Protein AF-A0A914YBU3-F1 (afdb_monomer)

Radius of gyration: 44.78 Å; Cα contacts (8 Å, |Δi|>4): 31; chains: 1; bounding box: 95×70×142 Å

InterPro domains:
  IPR029600 Intraflagellar transport protein 81 [PTHR15614] (3-291)
  IPR041146 IFT81, calponin homology domain [PF18383] (3-45)
  IPR043016 IFT81, N-terminal domain superfamily [G3DSA:1.10.418.70] (1-47)

Secondary structure (DSSP, 8-state):
-HHHHHHHHHTT-HHHHHHHHHHHHHTHHHHHHHHHHHHHH------GGG--HHHHHHHHHHHHHHHHHHHHHHHHHHHHHHHHHHHHHHHHHHHHHHHHHHHHHHHHHHHHHHHTT-TTHHHHHHHHHHHHHHHHHHHHHHHHHHHHHHHHHHHHHHHHHHHHHHHHHHHHTTS--HHHHHHHHHHHHHHHHHIIIIIIHHHHHHHHHHHHHHHHHHH-TT--HHHHHHHHHHHHHHHHHHHHHHHHHHHHHHHS--HHHHHHHHHHHHHHHHHHHHHHHHHHHHHHHHHHHHHHHHHHHTT------------PPPP-PPPS---HHHHHHHHHHHHHHHHHHHHHHHHHHHHHHHHHHHHHHHHHHHHHHHHHHHHHHHHHHHHHHHHHHHHHHHHHHHHHHHHHHHHHHHHHHHHHHHHHHHS-HHHHHHHHHHHHHHHHHHHHHHHHHHHHHHHHHSS--HHHHHHHHHHHHHHHHHHHHHHHHHTS---------

Solvent-accessible surface area (backbone atoms only — not comparable to full-atom values): 28032 Å² total; per-residue (Å²): 111,77,69,58,56,52,48,37,52,74,72,63,36,64,87,56,45,50,61,51,50,53,51,47,70,75,36,49,69,64,47,54,52,50,57,58,48,48,78,70,66,65,77,83,85,73,60,83,92,72,67,41,78,68,54,51,52,51,53,48,52,51,48,52,50,43,51,52,48,51,56,53,51,52,54,52,56,57,51,48,57,54,47,51,56,51,48,52,52,49,52,50,51,50,51,52,48,53,50,50,50,52,50,50,55,50,50,54,51,50,50,54,57,44,65,75,73,50,97,60,45,68,63,52,51,51,50,49,51,53,50,49,53,52,50,53,50,48,51,53,52,49,52,49,50,51,51,52,51,52,51,49,52,54,50,51,53,49,52,50,52,52,52,50,53,48,54,52,52,62,62,45,70,81,64,81,55,71,67,62,52,52,55,50,52,50,53,51,50,56,54,48,49,48,42,52,68,56,49,48,45,52,52,50,52,51,51,51,52,48,51,53,50,50,52,52,54,69,68,48,80,82,79,48,76,67,55,55,52,50,50,50,53,49,50,52,53,50,50,51,49,50,52,50,52,48,52,53,48,54,51,50,51,62,74,41,85,46,71,60,53,58,51,52,53,49,50,51,51,50,49,51,50,52,49,51,51,50,49,50,51,52,47,54,49,47,54,50,51,50,50,51,48,50,53,52,45,53,63,37,63,79,58,72,79,84,85,88,74,90,78,90,74,83,83,75,78,81,76,82,74,76,79,93,68,92,50,67,68,61,52,52,50,51,51,48,54,51,51,52,51,52,50,51,52,49,53,51,51,51,52,54,49,52,54,48,52,53,49,53,49,54,51,48,55,53,50,52,52,47,52,53,51,52,50,52,52,52,52,55,48,53,52,51,55,50,53,48,52,53,51,54,50,51,49,53,52,50,50,53,52,49,53,50,53,51,53,54,48,53,52,52,52,50,57,47,50,56,51,53,53,53,51,62,42,67,80,32,69,71,55,34,52,53,46,49,50,48,45,50,48,49,48,51,51,46,48,52,47,48,50,52,45,46,50,49,44,48,61,48,49,69,52,71,42,81,68,58,48,53,52,48,50,54,48,46,52,55,49,49,57,50,47,54,57,45,53,73,56,54,78,76,68,84,83,86,84,88,83,89,134

Sequence (501 aa):
MHQRWRLEILEGEKSAIYPVLEWIFNNVDRLKERVYLARYLTRIEVPPEEVTPDIQRVQNGITDKMEEFKHIHSRIVESRSDFSRAEDIRADLKAMEEEKEQLQRKIDRVKRIAAGRGENINRNLEIAAKLRAEVERGEMLNVEKQTQRNALVHIEQRVHRLNRMKNELEKEKDNINPQSLIDKLKREIDTNSYIIEEKLAKDIEMMQKNIKSVNKILNLQNVTNNDIINFKKRIEALNNDIIQITTNRDKKDEEHEDKLSIYRHQSINIQRKKQAIAEKMQLAKRELDEMDIILGKFNFTSAGHGVIENLSAQNSRPKTAKPTTNNVNNLKTMAKDLNDRVSHKRDEVQKIKEEFEEFAHRHRAANEEYESKRSKYTIMKNELENEQHELEEDVKHLEAQNNKLIQEKTKAENELSDKEWLKESIDNPSRASEILQEINQKHSTTLSEIEQLRSKLTELSGKANGKEQIQMWKGLIAIFEKKIELTQKNSVEAPFGDSIY

Structure (mmCIF, N/CA/C/O backbone):
data_AF-A0A914YBU3-F1
#
_entry.id   AF-A0A914YBU3-F1
#
loop_
_atom_site.group_PDB
_atom_site.id
_atom_site.type_symbol
_atom_site.label_atom_id
_atom_site.label_alt_id
_atom_site.label_comp_id
_atom_site.label_asym_id
_atom_site.label_entity_id
_atom_site.label_seq_id
_atom_site.pdbx_PDB_ins_code
_atom_site.Cartn_x
_atom_site.Cartn_y
_atom_site.Cartn_z
_atom_site.occupancy
_atom_site.B_iso_or_equiv
_atom_site.auth_seq_id
_atom_site.auth_comp_id
_atom_site.auth_asym_id
_atom_site.auth_atom_id
_atom_site.pdbx_PDB_model_num
ATOM 1 N N . MET A 1 1 ? -12.054 11.721 52.321 1.00 48.28 1 MET A N 1
ATOM 2 C CA . MET A 1 1 ? -11.995 12.343 50.974 1.00 48.28 1 MET A CA 1
ATOM 3 C C . MET A 1 1 ? -13.326 12.949 50.534 1.00 48.28 1 MET A C 1
ATOM 5 O O . MET A 1 1 ? -13.337 14.134 50.241 1.00 48.28 1 MET A O 1
ATOM 9 N N . HIS A 1 2 ? -14.451 12.220 50.549 1.00 54.78 2 HIS A N 1
ATOM 10 C CA . HIS A 1 2 ? -15.746 12.740 50.061 1.00 54.78 2 HIS A CA 1
ATOM 11 C C . HIS A 1 2 ? -16.277 14.007 50.760 1.00 54.78 2 HIS A C 1
ATOM 13 O O . HIS A 1 2 ? -16.937 14.816 50.117 1.00 54.78 2 HIS A O 1
ATOM 19 N N . GLN A 1 3 ? -15.988 14.207 52.050 1.00 65.06 3 GLN A N 1
ATOM 20 C CA . GLN A 1 3 ? -16.395 15.423 52.773 1.00 65.06 3 GLN A CA 1
ATOM 21 C C . GLN A 1 3 ? -15.586 16.660 52.359 1.00 65.06 3 GLN A C 1
ATOM 23 O O . GLN A 1 3 ? -16.147 17.745 52.280 1.00 65.06 3 GLN A O 1
ATOM 28 N N . ARG A 1 4 ? -14.297 16.488 52.037 1.00 72.12 4 ARG A N 1
ATOM 29 C CA . ARG A 1 4 ? -13.397 17.578 51.636 1.00 72.12 4 ARG A CA 1
ATOM 30 C C . ARG A 1 4 ? -13.763 18.115 50.250 1.00 72.12 4 ARG A C 1
ATOM 32 O O . ARG A 1 4 ? -13.963 19.305 50.095 1.00 72.12 4 ARG A O 1
ATOM 39 N N . TRP A 1 5 ? -14.031 17.212 49.309 1.00 76.62 5 TRP A N 1
ATOM 40 C CA . TRP A 1 5 ? -14.481 17.558 47.957 1.00 76.62 5 TRP A CA 1
ATOM 41 C C . TRP A 1 5 ? -15.831 18.298 47.925 1.00 76.62 5 TRP A C 1
ATOM 43 O O . TRP A 1 5 ? -16.029 19.215 47.134 1.00 76.62 5 TRP A O 1
ATOM 53 N N . ARG A 1 6 ? -16.774 17.940 48.811 1.00 76.81 6 ARG A N 1
ATOM 54 C CA . ARG A 1 6 ? -18.055 18.662 48.937 1.00 76.81 6 ARG A CA 1
ATOM 55 C C . ARG A 1 6 ? -17.863 20.084 49.463 1.00 76.81 6 ARG A C 1
ATOM 57 O O . ARG A 1 6 ? -18.552 20.982 48.994 1.00 76.81 6 ARG A O 1
ATOM 64 N N . LEU A 1 7 ? -16.948 20.271 50.415 1.00 76.50 7 LEU A N 1
ATOM 65 C CA . LEU A 1 7 ? -16.601 21.590 50.948 1.00 76.50 7 LEU A CA 1
ATOM 66 C C . LEU A 1 7 ? -15.912 22.449 49.880 1.00 76.50 7 LEU A C 1
ATOM 68 O O . LEU A 1 7 ? -16.340 23.572 49.663 1.00 76.50 7 LEU A O 1
ATOM 72 N N . GLU A 1 8 ? -14.965 21.888 49.128 1.00 76.31 8 GLU A N 1
ATOM 73 C CA . GLU A 1 8 ? -14.257 22.575 48.030 1.00 76.31 8 GLU A CA 1
ATOM 74 C C . GLU A 1 8 ? -15.216 23.022 46.900 1.00 76.31 8 GLU A C 1
ATOM 76 O O . GLU A 1 8 ? -15.054 24.096 46.319 1.00 76.31 8 GLU A O 1
ATOM 81 N N . ILE A 1 9 ? -16.274 22.245 46.621 1.00 81.50 9 ILE A N 1
ATOM 82 C CA . ILE A 1 9 ? -17.346 22.638 45.686 1.00 81.50 9 ILE A CA 1
ATOM 83 C C . ILE A 1 9 ? -18.232 23.747 46.268 1.00 81.50 9 ILE A C 1
ATOM 85 O O . ILE A 1 9 ? -18.577 24.685 45.551 1.00 81.50 9 ILE A O 1
ATOM 89 N N . LEU A 1 10 ? -18.615 23.644 47.546 1.00 82.06 10 LEU A N 1
ATOM 90 C CA . LEU A 1 10 ? -19.444 24.646 48.229 1.00 82.06 10 LEU A CA 1
ATOM 91 C C . LEU A 1 10 ? -18.720 25.993 48.381 1.00 82.06 10 LEU A C 1
ATOM 93 O O . LEU A 1 10 ? -19.357 27.038 48.285 1.00 82.06 10 LEU A O 1
ATOM 97 N N . GLU A 1 11 ? -17.401 25.966 48.577 1.00 84.06 11 GLU A N 1
ATOM 98 C CA . GLU A 1 11 ? -16.526 27.142 48.674 1.00 84.06 11 GLU A CA 1
ATOM 99 C C . GLU A 1 11 ? -16.189 27.762 47.309 1.00 84.06 11 GLU A C 1
ATOM 101 O O . GLU A 1 11 ? -15.639 28.861 47.240 1.00 84.06 11 GLU A O 1
ATOM 106 N N . GLY A 1 12 ? -16.554 27.101 46.207 1.00 81.06 12 GLY A N 1
ATOM 107 C CA . GLY A 1 12 ? -16.350 27.638 44.866 1.00 81.06 12 GLY A CA 1
ATOM 108 C C . GLY A 1 12 ? -14.914 27.510 44.353 1.00 81.06 12 GLY A C 1
ATOM 109 O O . GLY A 1 12 ? -14.494 28.299 43.501 1.00 81.06 12 GLY A O 1
ATOM 110 N N . GLU A 1 13 ? -14.134 26.557 44.868 1.00 86.19 13 GLU A N 1
ATOM 111 C CA . GLU A 1 13 ? -12.720 26.440 44.526 1.00 86.19 13 GLU A CA 1
ATOM 112 C C . GLU A 1 13 ? -12.537 26.038 43.050 1.00 86.19 13 GLU A C 1
ATOM 114 O O . GLU A 1 13 ? -13.098 25.054 42.557 1.00 86.19 13 GLU A O 1
ATOM 119 N N . LYS A 1 14 ? -11.714 26.800 42.315 1.00 83.44 14 LYS A N 1
ATOM 120 C CA . LYS A 1 14 ? -11.478 26.577 40.874 1.00 83.44 14 LYS A CA 1
ATOM 121 C C . LYS A 1 14 ? -10.901 25.190 40.575 1.00 83.44 14 LYS A C 1
ATOM 123 O O . LYS A 1 14 ? -11.206 24.627 39.527 1.00 83.44 14 LYS A O 1
ATOM 128 N N . SER A 1 15 ? -10.097 24.647 41.489 1.00 83.62 15 SER A N 1
ATOM 129 C CA . SER A 1 15 ? -9.495 23.310 41.398 1.00 83.62 15 SER A CA 1
ATOM 130 C C . SER A 1 15 ? -10.543 22.190 41.383 1.00 83.62 15 SER A C 1
ATOM 132 O O . SER A 1 15 ? -10.323 21.170 40.737 1.00 83.62 15 SER A O 1
ATOM 134 N N . ALA A 1 16 ? -11.699 22.397 42.023 1.00 82.19 16 ALA A N 1
ATOM 135 C CA . ALA A 1 16 ? -12.804 21.445 42.062 1.00 82.19 16 ALA A CA 1
ATOM 136 C C . ALA A 1 16 ? -13.848 21.710 40.963 1.00 82.19 16 ALA A C 1
ATOM 138 O O . ALA A 1 16 ? -14.364 20.765 40.366 1.00 82.19 16 ALA A O 1
ATOM 139 N N . ILE A 1 17 ? -14.145 22.978 40.651 1.00 86.50 17 ILE A N 1
ATOM 140 C CA . ILE A 1 17 ? -15.189 23.346 39.675 1.00 86.50 17 ILE A CA 1
ATOM 141 C C . ILE A 1 17 ? -14.737 23.154 38.223 1.00 86.50 17 ILE A C 1
ATOM 143 O O . ILE A 1 17 ? -15.521 22.671 37.404 1.00 86.50 17 ILE A O 1
ATOM 147 N N . TYR A 1 18 ? -13.505 23.530 37.866 1.00 88.50 18 TYR A N 1
ATOM 148 C CA . TYR A 1 18 ? -13.064 23.486 36.464 1.00 88.50 18 TYR A CA 1
ATOM 149 C C . TYR A 1 18 ? -13.026 22.067 35.884 1.00 88.50 18 TYR A C 1
ATOM 151 O O . TYR A 1 18 ? -13.553 21.896 34.786 1.00 88.50 18 TYR A O 1
ATOM 159 N N . PRO A 1 19 ? -12.539 21.037 36.605 1.00 88.75 19 PRO A N 1
ATOM 160 C CA . PRO A 1 19 ? -12.631 19.657 36.126 1.00 88.75 19 PRO A CA 1
ATOM 161 C C . PRO A 1 19 ? -14.078 19.178 35.949 1.00 88.75 19 PRO A C 1
ATOM 163 O O . PRO A 1 19 ? -14.374 18.408 35.039 1.00 88.75 19 PRO A O 1
ATOM 166 N N . VAL A 1 20 ? -15.006 19.649 36.793 1.00 84.50 20 VAL A N 1
ATOM 167 C CA . VAL A 1 20 ? -16.436 19.316 36.678 1.00 84.50 20 VAL A CA 1
ATOM 168 C C . VAL A 1 20 ? -17.047 19.966 35.438 1.00 84.50 20 VAL A C 1
ATOM 170 O O . VAL A 1 20 ? -17.767 19.301 34.698 1.00 84.50 20 VAL A O 1
ATOM 173 N N . LEU A 1 21 ? -16.743 21.238 35.176 1.00 87.06 21 LEU A N 1
ATOM 174 C CA . LEU A 1 21 ? -17.206 21.934 33.973 1.00 87.06 21 LEU A CA 1
ATOM 175 C C . LEU A 1 21 ? -16.607 21.334 32.701 1.00 87.06 21 LEU A C 1
ATOM 177 O O . LEU A 1 21 ? -17.342 21.095 31.748 1.00 87.06 21 LEU A O 1
ATOM 181 N N . GLU A 1 22 ? -15.306 21.043 32.696 1.00 90.56 22 GLU A N 1
ATOM 182 C CA . GLU A 1 22 ? -14.637 20.344 31.596 1.00 90.56 22 GLU A CA 1
ATOM 183 C C . GLU A 1 22 ? -15.320 19.002 31.317 1.00 90.56 22 GLU A C 1
ATOM 185 O O . GLU A 1 22 ? -15.654 18.690 30.174 1.00 90.56 22 GLU A O 1
ATOM 190 N N . TRP A 1 23 ? -15.625 18.235 32.367 1.00 90.88 23 TRP A N 1
ATOM 191 C CA . TRP A 1 23 ? -16.339 16.976 32.218 1.00 90.88 23 TRP A CA 1
ATOM 192 C C . TRP A 1 23 ? -17.761 17.168 31.675 1.00 90.88 23 TRP A C 1
ATOM 194 O O . TRP A 1 23 ? -18.170 16.427 30.781 1.00 90.88 23 TRP A O 1
ATOM 204 N N . ILE A 1 24 ? -18.508 18.165 32.156 1.00 90.44 24 ILE A N 1
ATOM 205 C CA . ILE A 1 24 ? -19.865 18.464 31.676 1.00 90.44 24 ILE A CA 1
ATOM 206 C C . ILE A 1 24 ? -19.847 18.858 30.196 1.00 90.44 24 ILE A C 1
ATOM 208 O O . ILE A 1 24 ? -20.626 18.310 29.414 1.00 90.44 24 ILE A O 1
ATOM 212 N N . PHE A 1 25 ? -18.949 19.760 29.794 1.00 89.12 25 PHE A N 1
ATOM 213 C CA . PHE A 1 25 ? -18.865 20.243 28.414 1.00 89.12 25 PHE A CA 1
ATOM 214 C C . PHE A 1 25 ? -18.340 19.185 27.440 1.00 89.12 25 PHE A C 1
ATOM 216 O O . PHE A 1 25 ? -18.797 19.132 26.300 1.00 89.12 25 PHE A O 1
ATOM 223 N N . ASN A 1 26 ? -17.471 18.280 27.891 1.00 91.62 26 ASN A N 1
ATOM 224 C CA . ASN A 1 26 ? -17.029 17.147 27.078 1.00 91.62 26 ASN A CA 1
ATOM 225 C C . ASN A 1 26 ? -18.104 16.049 26.940 1.00 91.62 26 ASN A C 1
ATOM 227 O O . ASN A 1 26 ? -18.018 15.224 26.035 1.00 91.62 26 ASN A O 1
ATOM 231 N N . ASN A 1 27 ? -19.121 16.018 27.814 1.00 91.06 27 ASN A N 1
ATOM 232 C CA . ASN A 1 27 ? -20.130 14.949 27.870 1.00 91.06 27 ASN A CA 1
ATOM 233 C C . ASN A 1 27 ? -21.575 15.454 27.700 1.00 91.06 27 ASN A C 1
ATOM 235 O O . ASN A 1 27 ? -22.515 14.829 28.199 1.00 91.06 27 ASN A O 1
ATOM 239 N N . VAL A 1 28 ? -21.778 16.568 26.991 1.00 89.31 28 VAL A N 1
ATOM 240 C CA . VAL A 1 28 ? -23.089 17.231 26.871 1.00 89.31 28 VAL A CA 1
ATOM 241 C C . VAL A 1 28 ? -24.180 16.294 26.348 1.00 89.31 28 VAL A C 1
ATOM 243 O O . VAL A 1 28 ? -25.267 16.250 26.923 1.00 89.31 28 VAL A O 1
ATOM 246 N N . ASP A 1 29 ? -23.917 15.513 25.301 1.00 85.44 29 ASP A N 1
ATOM 247 C CA . ASP A 1 29 ? -24.949 14.650 24.706 1.00 85.44 29 ASP A CA 1
ATOM 248 C C . ASP A 1 29 ? -25.315 13.470 25.610 1.00 85.44 29 ASP A C 1
ATOM 250 O O . ASP A 1 29 ? -26.495 13.160 25.782 1.00 85.44 29 ASP A O 1
ATOM 254 N N . ARG A 1 30 ? -24.324 12.908 26.314 1.00 86.31 30 ARG A N 1
ATOM 255 C CA . ARG A 1 30 ? -24.554 11.899 27.356 1.00 86.31 30 ARG A CA 1
ATOM 256 C C . ARG A 1 30 ? -25.382 12.465 28.512 1.00 86.31 30 ARG A C 1
ATOM 258 O O . ARG A 1 30 ? -26.223 11.765 29.075 1.00 86.31 30 ARG A O 1
ATOM 265 N N . LEU A 1 31 ? -25.154 13.724 28.887 1.00 89.31 31 LEU A N 1
ATOM 266 C CA . LEU A 1 31 ? -25.919 14.389 29.942 1.00 89.31 31 LEU A CA 1
ATOM 267 C C . LEU A 1 31 ? -27.356 14.690 29.512 1.00 89.31 31 LEU A C 1
ATOM 269 O O . LEU A 1 31 ? -28.266 14.474 30.311 1.00 89.31 31 LEU A O 1
ATOM 273 N N . LYS A 1 32 ? -27.589 15.108 28.262 1.00 87.25 32 LYS A N 1
ATOM 274 C CA . LYS A 1 32 ? -28.947 15.279 27.714 1.00 87.25 32 LYS A CA 1
ATOM 275 C C . LYS A 1 32 ? -29.745 13.977 27.789 1.00 87.25 32 LYS A C 1
ATOM 277 O O . LYS A 1 32 ? -30.883 13.990 28.255 1.00 87.25 32 LYS A O 1
ATOM 282 N N . GLU A 1 33 ? -29.139 12.860 27.387 1.00 86.31 33 GLU A N 1
ATOM 283 C CA . GLU A 1 33 ? -29.768 11.537 27.458 1.00 86.31 33 GLU A CA 1
ATOM 284 C C . GLU A 1 33 ? -30.043 11.121 28.910 1.00 86.31 33 GLU A C 1
ATOM 286 O O . GLU A 1 33 ? -31.151 10.701 29.241 1.00 86.31 33 GLU A O 1
ATOM 291 N N . ARG A 1 34 ? -29.080 11.332 29.816 1.00 86.00 34 ARG A N 1
ATOM 292 C CA . ARG A 1 34 ? -29.246 11.023 31.244 1.00 86.00 34 ARG A CA 1
ATOM 293 C C . ARG A 1 34 ? -30.374 11.827 31.892 1.00 86.00 34 ARG A C 1
ATOM 295 O O . ARG A 1 34 ? -31.153 11.260 32.652 1.00 86.00 34 ARG A O 1
ATOM 302 N N . VAL A 1 35 ? -30.477 13.125 31.602 1.00 88.69 35 VAL A N 1
ATOM 303 C CA . VAL A 1 35 ? -31.552 13.989 32.122 1.00 88.69 35 VAL A CA 1
ATOM 304 C C . VAL A 1 35 ? -32.908 13.575 31.548 1.00 88.69 35 VAL A C 1
ATOM 306 O O . VAL A 1 35 ? -33.893 13.514 32.284 1.00 88.69 35 VAL A O 1
ATOM 309 N N . TYR A 1 36 ? -32.959 13.237 30.256 1.00 88.75 36 TYR A N 1
ATOM 310 C CA . TYR A 1 36 ? -34.168 12.729 29.614 1.00 88.75 36 TYR A CA 1
ATOM 311 C C . TYR A 1 36 ? -34.655 11.427 30.268 1.00 88.75 36 TYR A C 1
ATOM 313 O O . TYR A 1 36 ? -35.817 11.344 30.663 1.00 88.75 36 TYR A O 1
ATOM 321 N N . LEU A 1 37 ? -33.767 10.445 30.452 1.00 87.69 37 LEU A N 1
ATOM 322 C CA . LEU A 1 37 ? -34.092 9.158 31.072 1.00 87.69 37 LEU A CA 1
ATOM 323 C C . LEU A 1 37 ? -34.471 9.300 32.549 1.00 87.69 37 LEU A C 1
ATOM 325 O O . LEU A 1 37 ? -35.412 8.649 33.001 1.00 87.69 37 LEU A O 1
ATOM 329 N N . ALA A 1 38 ? -33.798 10.182 33.293 1.00 86.19 38 ALA A N 1
ATOM 330 C CA . ALA A 1 38 ? -34.106 10.430 34.700 1.00 86.19 38 ALA A CA 1
ATOM 331 C C . ALA A 1 38 ? -35.562 10.880 34.898 1.00 86.19 38 ALA A C 1
ATOM 333 O O . ALA A 1 38 ? -36.217 10.430 35.834 1.00 86.19 38 ALA A O 1
ATOM 334 N N . ARG A 1 39 ? -36.123 11.682 33.984 1.00 86.12 39 ARG A N 1
ATOM 335 C CA . ARG A 1 39 ? -37.530 12.108 34.073 1.00 86.12 39 ARG A CA 1
ATOM 336 C C . ARG A 1 39 ? -38.525 10.938 34.073 1.00 86.12 39 ARG A C 1
ATOM 338 O O . ARG A 1 39 ? -39.599 11.074 34.648 1.00 86.12 39 ARG A O 1
ATOM 345 N N . TYR A 1 40 ? -38.182 9.816 33.440 1.00 83.25 40 TYR A N 1
ATOM 346 C CA . TYR A 1 40 ? -39.095 8.686 33.222 1.00 83.25 40 TYR A CA 1
ATOM 347 C C . TYR A 1 40 ? -38.740 7.421 34.011 1.00 83.25 40 TYR A C 1
ATOM 349 O O . TYR A 1 40 ? -39.606 6.576 34.215 1.00 83.25 40 TYR A O 1
ATOM 357 N N . LEU A 1 41 ? -37.488 7.278 34.455 1.00 85.56 41 LEU A N 1
ATOM 358 C CA . LEU A 1 41 ? -36.982 6.075 35.127 1.00 85.56 41 LEU A CA 1
ATOM 359 C C . LEU A 1 41 ? -36.677 6.273 36.616 1.00 85.56 41 LEU A C 1
ATOM 361 O O . LEU A 1 41 ? -36.225 5.336 37.275 1.00 85.56 41 LEU A O 1
ATOM 365 N N . THR A 1 42 ? -36.919 7.465 37.165 1.00 82.25 42 THR A N 1
ATOM 366 C CA . THR A 1 42 ? -36.773 7.681 38.609 1.00 82.25 42 THR A CA 1
ATOM 367 C C . THR A 1 42 ? -37.922 6.992 39.336 1.00 82.25 42 THR A C 1
ATOM 369 O O . THR A 1 42 ? -39.091 7.318 39.127 1.00 82.25 42 THR A O 1
ATOM 372 N N . ARG A 1 43 ? -37.587 6.017 40.184 1.00 74.75 43 ARG A N 1
ATOM 373 C CA . ARG A 1 43 ? -38.562 5.355 41.050 1.00 74.75 43 ARG A CA 1
ATOM 374 C C . ARG A 1 43 ? -38.866 6.260 42.235 1.00 74.75 43 ARG A C 1
ATOM 376 O O . ARG A 1 43 ? -37.957 6.826 42.833 1.00 74.75 43 ARG A O 1
ATOM 383 N N . ILE A 1 44 ? -40.144 6.366 42.571 1.00 75.00 44 ILE A N 1
ATOM 384 C CA . ILE A 1 44 ? -40.569 6.955 43.836 1.00 75.00 44 ILE A CA 1
ATOM 385 C C . ILE A 1 44 ? -40.422 5.847 44.879 1.00 75.00 44 ILE A C 1
ATOM 387 O O . ILE A 1 44 ? -41.078 4.809 44.777 1.00 75.00 44 ILE A O 1
ATOM 391 N N . GLU A 1 45 ? -39.502 6.027 45.822 1.00 70.50 45 GLU A N 1
ATOM 392 C CA . GLU A 1 45 ? -39.315 5.091 46.929 1.00 70.50 45 GLU A CA 1
ATOM 393 C C . GLU A 1 45 ? -40.471 5.260 47.917 1.00 70.50 45 GLU A C 1
ATOM 395 O O . GLU A 1 45 ? -40.598 6.293 48.572 1.00 70.50 45 GLU A O 1
ATOM 400 N N . VAL A 1 46 ? -41.343 4.253 47.982 1.00 75.31 46 VAL A N 1
ATOM 401 C CA . VAL A 1 46 ? -42.417 4.191 48.975 1.00 75.31 46 VAL A CA 1
ATOM 402 C C . VAL A 1 46 ? -41.852 3.527 50.233 1.00 75.31 46 VAL A C 1
ATOM 404 O O . VAL A 1 46 ? -41.303 2.424 50.122 1.00 75.31 46 VAL A O 1
ATOM 407 N N . PRO A 1 47 ? -41.948 4.167 51.412 1.00 81.88 47 PRO A N 1
ATOM 408 C CA . PRO A 1 47 ? -41.474 3.593 52.662 1.00 81.88 47 PRO A CA 1
ATOM 409 C C . PRO A 1 47 ? -42.077 2.203 52.926 1.00 81.88 47 PRO A C 1
ATOM 411 O O . PRO A 1 47 ? -43.264 1.992 52.667 1.00 81.88 47 PRO A O 1
ATOM 414 N N . PRO A 1 48 ? -41.296 1.256 53.477 1.00 69.44 48 PRO A N 1
ATOM 415 C CA . PRO A 1 48 ? -41.721 -0.133 53.672 1.00 69.44 48 PRO A CA 1
ATOM 416 C C . PRO A 1 48 ? -42.941 -0.284 54.596 1.00 69.44 48 PRO A C 1
ATOM 418 O O . PRO A 1 48 ? -43.645 -1.286 54.516 1.00 69.44 48 PRO A O 1
ATOM 421 N N . GLU A 1 49 ? -43.212 0.716 55.434 1.00 77.62 49 GLU A N 1
ATOM 422 C CA . GLU A 1 49 ? -44.353 0.766 56.356 1.00 77.62 49 GLU A CA 1
ATOM 423 C C . GLU A 1 49 ? -45.697 1.010 55.646 1.00 77.62 49 GLU A C 1
ATOM 425 O O . GLU A 1 49 ? -46.740 0.614 56.160 1.00 77.62 49 GLU A O 1
ATOM 430 N N . GLU A 1 50 ? -45.688 1.602 54.446 1.00 74.25 50 GLU A N 1
ATOM 431 C CA . GLU A 1 50 ? -46.899 1.925 53.674 1.00 74.25 50 GLU A CA 1
ATOM 432 C C . GLU A 1 50 ? -47.178 0.918 52.543 1.00 74.25 50 GLU A C 1
ATOM 434 O O . GLU A 1 50 ? -48.133 1.072 51.777 1.00 74.25 50 GLU A O 1
ATOM 439 N N . VAL A 1 51 ? -46.370 -0.143 52.420 1.00 76.50 51 VAL A N 1
ATOM 440 C CA . VAL A 1 51 ? -46.489 -1.123 51.330 1.00 76.50 51 VAL A CA 1
ATOM 441 C C . VAL A 1 51 ? -47.700 -2.028 51.558 1.00 76.50 51 VAL A C 1
ATOM 443 O O . VAL A 1 51 ? -47.636 -3.094 52.165 1.00 76.50 51 VAL A O 1
ATOM 446 N N . THR A 1 52 ? -48.836 -1.590 51.025 1.00 86.19 52 THR A N 1
ATOM 447 C CA . THR A 1 52 ? -50.075 -2.372 50.941 1.00 86.19 52 THR A CA 1
ATOM 448 C C . THR A 1 52 ? -50.036 -3.256 49.679 1.00 86.19 52 THR A C 1
ATOM 450 O O . THR A 1 52 ? -49.426 -2.847 48.685 1.00 86.19 52 THR A O 1
ATOM 453 N N . PRO A 1 53 ? -50.704 -4.430 49.631 1.00 82.00 53 PRO A N 1
ATOM 454 C CA . PRO A 1 53 ? -50.707 -5.295 48.443 1.00 82.00 53 PRO A CA 1
ATOM 455 C C . PRO A 1 53 ? -51.120 -4.590 47.139 1.00 82.00 53 PRO A C 1
ATOM 457 O O . PRO A 1 53 ? -50.598 -4.905 46.071 1.00 82.00 53 PRO A O 1
ATOM 460 N N . ASP A 1 54 ? -52.016 -3.602 47.214 1.00 83.75 54 ASP A N 1
ATOM 461 C CA . ASP A 1 54 ? -52.442 -2.808 46.055 1.00 83.75 54 ASP A CA 1
ATOM 462 C C . ASP A 1 54 ? -51.371 -1.809 45.592 1.00 83.75 54 ASP A C 1
ATOM 464 O O . ASP A 1 54 ? -51.149 -1.651 44.391 1.00 83.75 54 ASP A O 1
ATOM 468 N N . ILE A 1 55 ? -50.637 -1.199 46.528 1.00 83.06 55 ILE A N 1
ATOM 469 C CA . ILE A 1 55 ? -49.491 -0.326 46.229 1.00 83.06 55 ILE A CA 1
ATOM 470 C C . ILE A 1 55 ? -48.376 -1.145 45.577 1.00 83.06 55 ILE A C 1
ATOM 472 O O . ILE A 1 55 ? -47.794 -0.715 44.583 1.00 83.06 55 ILE A O 1
ATOM 476 N N . GLN A 1 56 ? -48.147 -2.366 46.060 1.00 81.88 56 GLN A N 1
ATOM 477 C CA . GLN A 1 56 ? -47.176 -3.282 45.472 1.00 81.88 56 GLN A CA 1
ATOM 478 C C . GLN A 1 56 ? -47.562 -3.692 44.041 1.00 81.88 56 GLN A C 1
ATOM 480 O O . GLN A 1 56 ? -46.704 -3.746 43.162 1.00 81.88 56 GLN A O 1
ATOM 485 N N . ARG A 1 57 ? -48.855 -3.904 43.756 1.00 86.31 57 ARG A N 1
ATOM 486 C CA . ARG A 1 57 ? -49.350 -4.147 42.386 1.00 86.31 57 ARG A CA 1
ATOM 487 C C . ARG A 1 57 ? -49.113 -2.956 41.459 1.00 86.31 57 ARG A C 1
ATOM 489 O O . ARG A 1 57 ? -48.658 -3.153 40.335 1.00 86.31 57 ARG A O 1
ATOM 496 N N . VAL A 1 58 ? -49.387 -1.733 41.916 1.00 86.00 58 VAL A N 1
ATOM 497 C CA . VAL A 1 58 ? -49.150 -0.511 41.127 1.00 86.00 58 VAL A CA 1
ATOM 498 C C . VAL A 1 58 ? -47.654 -0.282 40.903 1.00 86.00 58 VAL A C 1
ATOM 500 O O . VAL A 1 58 ? -47.246 0.053 39.795 1.00 86.00 58 VAL A O 1
ATOM 503 N N . GLN A 1 59 ? -46.818 -0.526 41.912 1.00 83.00 59 GLN A N 1
ATOM 504 C CA . GLN A 1 59 ? -45.363 -0.413 41.809 1.00 83.00 59 GLN A CA 1
ATOM 505 C C . GLN A 1 59 ? -44.771 -1.442 40.833 1.00 83.00 59 GLN A C 1
ATOM 507 O O . GLN A 1 59 ? -43.868 -1.110 40.058 1.00 83.00 59 GLN A O 1
ATOM 512 N N . ASN A 1 60 ? -45.317 -2.660 40.816 1.00 86.00 60 ASN A N 1
ATOM 513 C CA . ASN A 1 60 ? -44.984 -3.674 39.817 1.00 86.00 60 ASN A CA 1
ATOM 514 C C . ASN A 1 60 ? -45.425 -3.223 38.415 1.00 86.00 60 ASN A C 1
ATOM 516 O O . ASN A 1 60 ? -44.604 -3.211 37.508 1.00 86.00 60 ASN A O 1
ATOM 520 N N . GLY A 1 61 ? -46.652 -2.717 38.252 1.00 87.50 61 GLY A N 1
ATOM 521 C CA . GLY A 1 61 ? -47.132 -2.209 36.960 1.00 87.50 61 GLY A CA 1
ATOM 522 C C . GLY A 1 61 ? -46.344 -1.002 36.426 1.00 87.50 61 GLY A C 1
ATOM 523 O O . GLY A 1 61 ? -46.079 -0.912 35.228 1.00 87.50 61 GLY A O 1
ATOM 524 N N . ILE A 1 62 ? -45.913 -0.087 37.301 1.00 85.56 62 ILE A N 1
ATOM 525 C CA . ILE A 1 62 ? -45.005 1.016 36.940 1.00 85.56 62 ILE A CA 1
ATOM 526 C C . ILE A 1 62 ? -43.636 0.464 36.536 1.00 85.56 62 ILE A C 1
ATOM 528 O O . ILE A 1 62 ? -43.057 0.938 35.563 1.00 85.56 62 ILE A O 1
ATOM 532 N N . THR A 1 63 ? -43.131 -0.548 37.246 1.00 85.62 63 THR A N 1
ATOM 533 C CA . THR A 1 63 ? -41.869 -1.215 36.898 1.00 85.62 63 THR A CA 1
ATOM 534 C C . THR A 1 63 ? -41.951 -1.858 35.515 1.00 85.62 63 THR A C 1
ATOM 536 O O . THR A 1 63 ? -41.052 -1.645 34.705 1.00 85.62 63 THR A O 1
ATOM 539 N N . ASP A 1 64 ? -43.053 -2.539 35.207 1.00 89.19 64 ASP A N 1
ATOM 540 C CA . ASP A 1 64 ? -43.289 -3.149 33.898 1.00 89.19 64 ASP A CA 1
ATOM 541 C C . ASP A 1 64 ? -43.347 -2.087 32.791 1.00 89.19 64 ASP A C 1
ATOM 543 O O . ASP A 1 64 ? -42.724 -2.235 31.740 1.00 89.19 64 ASP A O 1
ATOM 547 N N . LYS A 1 65 ? -44.031 -0.960 33.038 1.00 87.94 65 LYS A N 1
ATOM 548 C CA . LYS A 1 65 ? -44.097 0.163 32.088 1.00 87.94 65 LYS A CA 1
ATOM 549 C C . LYS A 1 65 ? -42.756 0.875 31.907 1.00 87.94 65 LYS A C 1
ATOM 551 O O . LYS A 1 65 ? -42.450 1.319 30.801 1.00 87.94 65 LYS A O 1
ATOM 556 N N . MET A 1 66 ? -41.939 0.969 32.955 1.00 88.38 66 MET A N 1
ATOM 557 C CA . MET A 1 66 ? -40.564 1.466 32.858 1.00 88.38 66 MET A CA 1
ATOM 558 C C . MET A 1 66 ? -39.689 0.525 32.021 1.00 88.38 66 MET A C 1
ATOM 560 O O . MET A 1 66 ? -38.868 0.999 31.237 1.00 88.38 66 MET A O 1
ATOM 564 N N . GLU A 1 67 ? -39.869 -0.788 32.157 1.00 87.31 67 GLU A N 1
ATOM 565 C CA . GLU A 1 67 ? -39.157 -1.795 31.365 1.00 87.31 67 GLU A CA 1
ATOM 566 C C . GLU A 1 67 ? -39.566 -1.727 29.882 1.00 87.31 67 GLU A C 1
ATOM 568 O O . GLU A 1 67 ? -38.711 -1.676 28.996 1.00 87.31 67 GLU A O 1
ATOM 573 N N . GLU A 1 68 ? -40.869 -1.597 29.609 1.00 89.19 68 GLU A N 1
ATOM 574 C CA . GLU A 1 68 ? -41.413 -1.377 28.263 1.00 89.19 68 GLU A CA 1
ATOM 575 C C . GLU A 1 68 ? -40.848 -0.093 27.629 1.00 89.19 68 GLU A C 1
ATOM 577 O O . GLU A 1 68 ? -40.413 -0.101 26.473 1.00 89.19 68 GLU A O 1
ATOM 582 N N . PHE A 1 69 ? -40.776 1.004 28.394 1.00 89.06 69 PHE A N 1
ATOM 583 C CA . PHE A 1 69 ? -40.175 2.260 27.942 1.00 89.06 69 PHE A CA 1
ATOM 584 C C . PHE A 1 69 ? -38.691 2.105 27.588 1.00 89.06 69 PHE A C 1
ATOM 586 O O . PHE A 1 69 ? -38.277 2.581 26.530 1.00 89.06 69 PHE A O 1
ATOM 593 N N . LYS A 1 70 ? -37.888 1.421 28.420 1.00 88.88 70 LYS A N 1
ATOM 594 C CA . LYS A 1 70 ? -36.467 1.159 28.116 1.00 88.88 70 LYS A CA 1
ATOM 595 C C . LYS A 1 70 ? -36.317 0.386 26.810 1.00 88.88 70 LYS A C 1
ATOM 597 O O . LYS A 1 70 ? -35.495 0.760 25.976 1.00 88.88 70 LYS A O 1
ATOM 602 N N . HIS A 1 71 ? -37.132 -0.650 26.621 1.00 86.19 71 HIS A N 1
ATOM 603 C CA . HIS A 1 71 ? -37.095 -1.481 25.423 1.00 86.19 71 HIS A CA 1
ATOM 604 C C . HIS A 1 71 ? -37.448 -0.676 24.160 1.00 86.19 71 HIS A C 1
ATOM 606 O O . HIS A 1 71 ? -36.732 -0.737 23.159 1.00 86.19 71 HIS A O 1
ATOM 612 N N . ILE A 1 72 ? -38.510 0.138 24.205 1.00 85.81 72 ILE A N 1
ATOM 613 C CA . ILE A 1 72 ? -38.901 1.001 23.077 1.00 85.81 72 ILE A CA 1
ATOM 614 C C . ILE A 1 72 ? -37.834 2.070 22.805 1.00 85.81 72 ILE A C 1
ATOM 616 O O . ILE A 1 72 ? -37.449 2.270 21.653 1.00 85.81 72 ILE A O 1
ATOM 620 N N . HIS A 1 73 ? -37.330 2.739 23.844 1.00 85.19 73 HIS A N 1
ATOM 621 C CA . HIS A 1 73 ? -36.311 3.777 23.703 1.00 85.19 73 HIS A CA 1
ATOM 622 C C . HIS A 1 73 ? -35.012 3.221 23.104 1.00 85.19 73 HIS A C 1
ATOM 624 O O . HIS A 1 73 ? -34.481 3.816 22.168 1.00 85.19 73 HIS A O 1
ATOM 630 N N . SER A 1 74 ? -34.536 2.060 23.572 1.00 84.31 74 SER A N 1
ATOM 631 C CA . SER A 1 74 ? -33.333 1.409 23.031 1.00 84.31 74 SER A CA 1
ATOM 632 C C . SER A 1 74 ? -33.473 1.110 21.538 1.00 84.31 74 SER A C 1
ATOM 634 O O . SER A 1 74 ? -32.602 1.474 20.750 1.00 84.31 74 SER A O 1
ATOM 636 N N . ARG A 1 75 ? -34.619 0.553 21.121 1.00 81.38 75 ARG A N 1
ATOM 637 C CA . ARG A 1 75 ? -34.911 0.292 19.701 1.00 81.38 75 ARG A CA 1
ATOM 638 C C . ARG A 1 75 ? -34.921 1.562 18.847 1.00 81.38 75 ARG A C 1
ATOM 640 O O . ARG A 1 75 ? -34.476 1.534 17.703 1.00 81.38 75 ARG A O 1
ATOM 647 N N . ILE A 1 76 ? -35.430 2.677 19.374 1.00 80.50 76 ILE A N 1
ATOM 648 C CA . ILE A 1 76 ? -35.441 3.964 18.658 1.00 80.50 76 ILE A CA 1
ATOM 649 C C . ILE A 1 76 ? -34.021 4.526 18.516 1.00 80.50 76 ILE A C 1
ATOM 651 O O . ILE A 1 76 ? -33.691 5.068 17.463 1.00 80.50 76 ILE A O 1
ATOM 655 N N . VAL A 1 77 ? -33.179 4.406 19.545 1.00 81.44 77 VAL A N 1
ATOM 656 C CA . VAL A 1 77 ? -31.780 4.864 19.495 1.00 81.44 77 VAL A CA 1
ATOM 657 C C . VAL A 1 77 ? -30.972 4.057 18.476 1.00 81.44 77 VAL A C 1
ATOM 659 O O . VAL A 1 77 ? -30.266 4.653 17.666 1.00 81.44 77 VAL A O 1
ATOM 662 N N . GLU A 1 78 ? -31.134 2.734 18.451 1.00 78.25 78 GLU A N 1
ATOM 663 C CA . GLU A 1 78 ? -30.523 1.861 17.437 1.00 78.25 78 GLU A CA 1
ATOM 664 C C . GLU A 1 78 ? -31.016 2.211 16.027 1.00 78.25 78 GLU A C 1
ATOM 666 O O . GLU A 1 78 ? -30.228 2.396 15.107 1.00 78.25 78 GLU A O 1
ATOM 671 N N . SER A 1 79 ? -32.320 2.428 15.854 1.00 75.12 79 SER A N 1
ATOM 672 C CA . SER A 1 79 ? -32.858 2.819 14.550 1.00 75.12 79 SER A CA 1
ATOM 673 C C . SER A 1 79 ? -32.368 4.195 14.075 1.00 75.12 79 SER A C 1
ATOM 675 O O . SER A 1 79 ? -32.343 4.442 12.868 1.00 75.12 79 SER A O 1
ATOM 677 N N . ARG A 1 80 ? -31.995 5.108 14.983 1.00 76.38 80 ARG A N 1
ATOM 678 C CA . ARG A 1 80 ? -31.458 6.432 14.625 1.00 76.38 80 ARG A CA 1
ATOM 679 C C . ARG A 1 80 ? -30.052 6.356 14.034 1.00 76.38 80 ARG A C 1
ATOM 681 O O . ARG A 1 80 ? -29.755 7.134 13.129 1.00 76.38 80 ARG A O 1
ATOM 688 N N . SER A 1 81 ? -29.192 5.453 14.508 1.00 74.00 81 SER A N 1
ATOM 689 C CA . SER A 1 81 ? -27.854 5.289 13.920 1.00 74.00 81 SER A CA 1
ATOM 690 C C . SER A 1 81 ? -27.937 4.686 12.517 1.00 74.00 81 SER A C 1
ATOM 692 O O . SER A 1 81 ? -27.243 5.149 11.611 1.00 74.00 81 SER A O 1
ATOM 694 N N . ASP A 1 82 ? -28.846 3.734 12.309 1.00 71.81 82 ASP A N 1
ATOM 695 C CA . ASP A 1 82 ? -29.128 3.171 10.987 1.00 71.81 82 ASP A CA 1
ATOM 696 C C . ASP A 1 82 ? -29.727 4.216 10.037 1.00 71.81 82 ASP A C 1
ATOM 698 O O . ASP A 1 82 ? -29.360 4.272 8.861 1.00 71.81 82 ASP A O 1
ATOM 702 N N . PHE A 1 83 ? -30.592 5.099 10.548 1.00 74.19 83 PHE A N 1
ATOM 703 C CA . PHE A 1 83 ? -31.124 6.222 9.779 1.00 74.19 83 PHE A CA 1
ATOM 704 C C . PHE A 1 83 ? -30.020 7.187 9.327 1.00 74.19 83 PHE A C 1
ATOM 706 O O . PHE A 1 83 ? -30.011 7.562 8.159 1.00 74.19 83 PHE A O 1
ATOM 713 N N . SER A 1 84 ? -29.068 7.523 10.206 1.00 71.31 84 SER A N 1
ATOM 714 C CA . SER A 1 84 ? -27.920 8.383 9.875 1.00 71.31 84 SER A CA 1
ATOM 715 C C . SER A 1 84 ? -27.067 7.785 8.747 1.00 71.31 84 SER A C 1
ATOM 717 O O . SER A 1 84 ? -26.792 8.440 7.747 1.00 71.31 84 SER A O 1
ATOM 719 N N . ARG A 1 85 ? -26.747 6.485 8.825 1.00 72.50 85 ARG A N 1
ATOM 720 C CA . ARG A 1 85 ? -26.013 5.781 7.753 1.00 72.50 85 ARG A CA 1
ATOM 721 C C . ARG A 1 85 ? -26.793 5.759 6.439 1.00 72.50 85 ARG A C 1
ATOM 723 O O . ARG A 1 85 ? -26.210 5.883 5.366 1.00 72.50 85 ARG A O 1
ATOM 730 N N . ALA A 1 86 ? -28.111 5.577 6.508 1.00 74.62 86 ALA A N 1
ATOM 731 C CA . ALA A 1 86 ? -28.967 5.631 5.330 1.00 74.62 86 ALA A CA 1
ATOM 732 C C . ALA A 1 86 ? -29.064 7.052 4.748 1.00 74.62 86 ALA A C 1
ATOM 734 O O . ALA A 1 86 ? -29.225 7.199 3.540 1.00 74.62 86 ALA A O 1
ATOM 735 N N . GLU A 1 87 ? -28.981 8.093 5.577 1.00 81.19 87 GLU A N 1
ATOM 736 C CA . GLU A 1 87 ? -28.930 9.492 5.148 1.00 81.19 87 GLU A CA 1
ATOM 737 C C . GLU A 1 87 ? -27.617 9.805 4.421 1.00 81.19 87 GLU A C 1
ATOM 739 O O . GLU A 1 87 ? -27.673 10.364 3.327 1.00 81.19 87 GLU A O 1
ATOM 744 N N . ASP A 1 88 ? -26.476 9.330 4.930 1.00 82.62 88 ASP A N 1
ATOM 745 C CA . ASP A 1 88 ? -25.177 9.445 4.253 1.00 82.62 88 ASP A CA 1
ATOM 746 C C . ASP A 1 88 ? -25.190 8.759 2.877 1.00 82.62 88 ASP A C 1
ATOM 748 O O . ASP A 1 88 ? -24.794 9.352 1.875 1.00 82.62 88 ASP A O 1
ATOM 752 N N . ILE A 1 89 ? -25.719 7.531 2.797 1.00 80.88 89 ILE A N 1
ATOM 753 C CA . ILE A 1 89 ? -25.847 6.801 1.523 1.00 80.88 89 ILE A CA 1
ATOM 754 C C . ILE A 1 89 ? -26.789 7.536 0.561 1.00 80.88 89 ILE A C 1
ATOM 756 O O . ILE A 1 89 ? -26.518 7.603 -0.636 1.00 80.88 89 ILE A O 1
ATOM 760 N N . ARG A 1 90 ? -27.897 8.109 1.052 1.00 83.50 90 ARG A N 1
ATOM 761 C CA . ARG A 1 90 ? -28.800 8.917 0.215 1.00 83.50 90 ARG A CA 1
ATOM 762 C C . ARG A 1 90 ? -28.127 10.194 -0.280 1.00 83.50 90 ARG A C 1
ATOM 764 O O . ARG A 1 90 ? -28.358 10.576 -1.424 1.00 83.50 90 ARG A O 1
ATOM 771 N N . ALA A 1 91 ? -27.325 10.851 0.554 1.00 88.56 91 ALA A N 1
ATOM 772 C CA . ALA A 1 91 ? -26.577 12.040 0.168 1.00 88.56 91 ALA A CA 1
ATOM 773 C C . ALA A 1 91 ? -25.536 11.715 -0.913 1.00 88.56 91 ALA A C 1
ATOM 775 O O . ALA A 1 91 ? -25.448 12.437 -1.904 1.00 88.56 91 ALA A O 1
ATOM 776 N N . ASP A 1 92 ? -24.818 10.602 -0.766 1.00 89.25 92 ASP A N 1
ATOM 777 C CA . ASP A 1 92 ? -23.841 10.120 -1.746 1.00 89.25 92 ASP A CA 1
ATOM 778 C C . ASP A 1 92 ? -24.506 9.714 -3.071 1.00 89.25 92 ASP A C 1
ATOM 780 O O . ASP A 1 92 ? -24.077 10.126 -4.147 1.00 89.25 92 ASP A O 1
ATOM 784 N N . LEU A 1 93 ? -25.637 9.000 -3.013 1.00 85.62 93 LEU A N 1
ATOM 785 C CA . LEU A 1 93 ? -26.440 8.688 -4.200 1.00 85.62 93 LEU A CA 1
ATOM 786 C C . LEU A 1 93 ? -26.921 9.952 -4.912 1.00 85.62 93 LEU A C 1
ATOM 788 O O . LEU A 1 93 ? -26.820 10.035 -6.134 1.00 85.62 93 LEU A O 1
ATOM 792 N N . LYS A 1 94 ? -27.387 10.954 -4.163 1.00 89.81 94 LYS A N 1
ATOM 793 C CA . LYS A 1 94 ? -27.790 12.238 -4.738 1.00 89.81 94 LYS A CA 1
ATOM 794 C C . LYS A 1 94 ? -26.605 12.955 -5.394 1.00 89.81 94 LYS A C 1
ATOM 796 O O . LYS A 1 94 ? -26.752 13.474 -6.496 1.00 89.81 94 LYS A O 1
ATOM 801 N N . ALA A 1 95 ? -25.429 12.950 -4.764 1.00 90.75 95 ALA A N 1
ATOM 802 C CA . ALA A 1 95 ? -24.217 13.520 -5.350 1.00 90.75 95 ALA A CA 1
ATOM 803 C C . ALA A 1 95 ? -23.823 12.792 -6.649 1.00 90.75 95 ALA A C 1
ATOM 805 O O . ALA A 1 95 ? -23.572 13.440 -7.665 1.00 90.75 95 ALA A O 1
ATOM 806 N N . MET A 1 96 ? -23.861 11.456 -6.661 1.00 92.44 96 MET A N 1
ATOM 807 C CA . MET A 1 96 ? -23.629 10.652 -7.866 1.00 92.44 96 MET A CA 1
ATOM 808 C C . MET A 1 96 ? -24.661 10.924 -8.968 1.00 92.44 96 MET A C 1
ATOM 810 O O . MET A 1 96 ? -24.310 10.960 -10.150 1.00 92.44 96 MET A O 1
ATOM 814 N N . GLU A 1 97 ? -25.933 11.122 -8.618 1.00 88.75 97 GLU A N 1
ATOM 815 C CA . GLU A 1 97 ? -26.986 11.493 -9.568 1.00 88.75 97 GLU A CA 1
ATOM 816 C C . GLU A 1 97 ? -26.735 12.875 -10.180 1.00 88.75 97 GLU A C 1
ATOM 818 O O . GLU A 1 97 ? -26.820 13.028 -11.403 1.00 88.75 97 GLU A O 1
ATOM 823 N N . GLU A 1 98 ? -26.359 13.859 -9.362 1.00 91.06 98 GLU A N 1
ATOM 824 C CA . GLU A 1 98 ? -25.992 15.201 -9.819 1.00 91.06 98 GLU A CA 1
ATOM 825 C C . GLU A 1 98 ? -24.755 15.163 -10.732 1.00 91.06 98 GLU A C 1
ATOM 827 O O . GLU A 1 98 ? -24.753 15.776 -11.804 1.00 91.06 98 GLU A O 1
ATOM 832 N N . GLU A 1 99 ? -23.714 14.405 -10.375 1.00 92.56 99 GLU A N 1
ATOM 833 C CA . GLU A 1 99 ? -22.525 14.216 -11.213 1.00 92.56 99 GLU A CA 1
ATOM 834 C C . GLU A 1 99 ? -22.860 13.531 -12.539 1.00 92.56 99 GLU A C 1
ATOM 836 O O . GLU A 1 99 ? -22.424 13.981 -13.605 1.00 92.56 99 GLU A O 1
ATOM 841 N N . LYS A 1 100 ? -23.681 12.476 -12.503 1.00 92.19 100 LYS A N 1
ATOM 842 C CA . LYS A 1 100 ? -24.172 11.794 -13.702 1.00 92.19 100 LYS A CA 1
ATOM 843 C C . LYS A 1 100 ? -24.931 12.761 -14.602 1.00 92.19 100 LYS A C 1
ATOM 845 O O . LYS A 1 100 ? -24.701 12.766 -15.812 1.00 92.19 100 LYS A O 1
ATOM 850 N N . GLU A 1 101 ? -25.800 13.602 -14.045 1.00 91.81 101 GLU A N 1
ATOM 851 C CA . GLU A 1 101 ? -26.536 14.598 -14.820 1.00 91.81 101 GLU A CA 1
ATOM 852 C C . GLU A 1 101 ? -25.593 15.649 -15.428 1.00 91.81 101 GLU A C 1
ATOM 854 O O . GLU A 1 101 ? -25.707 15.992 -16.609 1.00 91.81 101 GLU A O 1
ATOM 859 N N . GLN A 1 102 ? -24.605 16.128 -14.670 1.00 90.19 102 GLN A N 1
ATOM 860 C CA . GLN A 1 102 ? -23.587 17.048 -15.180 1.00 90.19 102 GLN A CA 1
ATOM 861 C C . GLN A 1 102 ? -22.767 16.428 -16.318 1.00 90.19 102 GLN A C 1
ATOM 863 O O . GLN A 1 102 ? -22.519 17.090 -17.334 1.00 90.19 102 GLN A O 1
ATOM 868 N N . LEU A 1 103 ? -22.353 15.166 -16.176 1.00 92.62 103 LEU A N 1
ATOM 869 C CA . LEU A 1 103 ? -21.654 14.416 -17.217 1.00 92.62 103 LEU A CA 1
ATOM 870 C C . LEU A 1 103 ? -22.541 14.229 -18.445 1.00 92.62 103 LEU A C 1
ATOM 872 O O . LEU A 1 103 ? -22.082 14.480 -19.558 1.00 92.62 103 LEU A O 1
ATOM 876 N N . GLN A 1 104 ? -23.817 13.897 -18.260 1.00 90.06 104 GLN A N 1
ATOM 877 C CA . GLN A 1 104 ? -24.774 13.765 -19.352 1.00 90.06 104 GLN A CA 1
ATOM 878 C C . GLN A 1 104 ? -24.939 15.092 -20.106 1.00 90.06 104 GLN A C 1
ATOM 880 O O . GLN A 1 104 ? -24.781 15.132 -21.325 1.00 90.06 104 GLN A O 1
ATOM 885 N N . ARG A 1 105 ? -25.113 16.214 -19.395 1.00 91.81 105 ARG A N 1
ATOM 886 C CA . ARG A 1 105 ? -25.182 17.559 -19.997 1.00 91.81 105 ARG A CA 1
ATOM 887 C C . ARG A 1 105 ? -23.900 17.917 -20.763 1.00 91.81 105 ARG A C 1
ATOM 889 O O . ARG A 1 105 ? -23.971 18.547 -21.825 1.00 91.81 105 ARG A O 1
ATOM 896 N N . LYS A 1 106 ? -22.721 17.539 -20.249 1.00 91.31 106 LYS A N 1
ATOM 897 C CA . LYS A 1 106 ? -21.430 17.711 -20.946 1.00 91.31 106 LYS A CA 1
ATOM 898 C C . LYS A 1 106 ? -21.365 16.845 -22.205 1.00 91.31 106 LYS A C 1
ATOM 900 O O . LYS A 1 106 ? -21.010 17.366 -23.262 1.00 91.31 106 LYS A O 1
ATOM 905 N N . ILE A 1 107 ? -21.756 15.575 -22.120 1.00 86.31 107 ILE A N 1
ATOM 906 C CA . ILE A 1 107 ? -21.819 14.649 -23.257 1.00 86.31 107 ILE A CA 1
ATOM 907 C C . ILE A 1 107 ? -22.758 15.198 -24.329 1.00 86.31 107 ILE A C 1
ATOM 909 O O . ILE A 1 107 ? -22.364 15.271 -25.487 1.00 86.31 107 ILE A O 1
ATOM 913 N N . ASP A 1 108 ? -23.949 15.665 -23.965 1.00 88.25 108 ASP A N 1
ATOM 914 C CA . ASP A 1 108 ? -24.924 16.207 -24.915 1.00 88.25 108 ASP A CA 1
ATOM 915 C C . ASP A 1 108 ? -24.437 17.511 -25.557 1.00 88.25 108 ASP A C 1
ATOM 917 O O . ASP A 1 108 ? -24.690 17.774 -26.734 1.00 88.25 108 ASP A O 1
ATOM 921 N N . ARG A 1 109 ? -23.688 18.342 -24.820 1.00 89.12 109 ARG A N 1
ATOM 922 C CA . ARG A 1 109 ? -23.006 19.514 -25.391 1.00 89.12 109 ARG A CA 1
ATOM 923 C C . ARG A 1 109 ? -21.952 19.092 -26.415 1.00 89.12 109 ARG A C 1
ATOM 925 O O . ARG A 1 109 ? -21.933 19.634 -27.517 1.00 89.12 109 ARG A O 1
ATOM 932 N N . VAL A 1 110 ? -21.104 18.123 -26.077 1.00 83.56 110 VAL A N 1
ATOM 933 C CA . VAL A 1 110 ? -20.055 17.618 -26.975 1.00 83.56 110 VAL A CA 1
ATOM 934 C C . VAL A 1 110 ? -20.663 16.930 -28.197 1.00 83.56 110 VAL A C 1
ATOM 936 O O . VAL A 1 110 ? -20.221 17.197 -29.309 1.00 83.56 110 VAL A O 1
ATOM 939 N N . LYS A 1 111 ? -21.715 16.122 -28.028 1.00 82.19 111 LYS A N 1
ATOM 940 C CA . LYS A 1 111 ? -22.461 15.485 -29.123 1.00 82.19 111 LYS A CA 1
ATOM 941 C C . LYS A 1 111 ? -23.077 16.515 -30.063 1.00 82.19 111 LYS A C 1
ATOM 943 O O . LYS A 1 111 ? -22.956 16.355 -31.270 1.00 82.19 111 LYS A O 1
ATOM 948 N N . ARG A 1 112 ? -23.663 17.601 -29.541 1.00 83.06 112 ARG A N 1
ATOM 949 C CA . ARG A 1 112 ? -24.177 18.708 -30.371 1.00 83.06 112 ARG A CA 1
ATOM 950 C C . ARG A 1 112 ? -23.072 19.392 -31.177 1.00 83.06 112 ARG A C 1
ATOM 952 O O . ARG A 1 112 ? -23.247 19.623 -32.368 1.00 83.06 112 ARG A O 1
ATOM 959 N N . ILE A 1 113 ? -21.921 19.665 -30.558 1.00 82.19 113 ILE A N 1
ATOM 960 C CA . ILE A 1 113 ? -20.756 20.239 -31.254 1.00 82.19 113 ILE A CA 1
ATOM 961 C C . ILE A 1 113 ? -20.219 19.266 -32.314 1.00 82.19 113 ILE A C 1
ATOM 963 O O . ILE A 1 113 ? -19.845 19.689 -33.404 1.00 82.19 113 ILE A O 1
ATOM 967 N N . ALA A 1 114 ? -20.185 17.969 -32.009 1.00 79.00 114 ALA A N 1
ATOM 968 C CA . ALA A 1 114 ? -19.717 16.929 -32.916 1.00 79.00 114 ALA A CA 1
ATOM 969 C C . ALA A 1 114 ? -20.666 16.742 -34.112 1.00 79.00 114 ALA A C 1
ATOM 971 O O . ALA A 1 114 ? -20.200 16.669 -35.245 1.00 79.00 114 ALA A O 1
ATOM 972 N N . ALA A 1 115 ? -21.983 16.753 -33.890 1.00 75.06 115 ALA A N 1
ATOM 973 C CA . ALA A 1 115 ? -22.989 16.662 -34.949 1.00 75.06 115 ALA A CA 1
ATOM 974 C C . ALA A 1 115 ? -22.871 17.803 -35.978 1.00 75.06 115 ALA A C 1
ATOM 976 O O . ALA A 1 115 ? -23.115 17.591 -37.160 1.00 75.06 115 ALA A O 1
ATOM 977 N N . GLY A 1 116 ? -22.421 18.992 -35.558 1.00 73.94 116 GLY A N 1
ATOM 978 C CA . GLY A 1 116 ? -22.170 20.128 -36.452 1.00 73.94 116 GLY A CA 1
ATOM 979 C C . GLY A 1 116 ? -20.880 20.051 -37.286 1.00 73.94 116 GLY A C 1
ATOM 980 O O . GLY A 1 116 ? -20.625 20.966 -38.063 1.00 73.94 116 GLY A O 1
ATOM 981 N N . ARG A 1 117 ? -20.042 19.011 -37.130 1.00 71.94 117 ARG A N 1
ATOM 982 C CA . ARG A 1 117 ? -18.710 18.902 -37.769 1.00 71.94 117 ARG A CA 1
ATOM 983 C C . ARG A 1 117 ? -18.642 17.976 -39.002 1.00 71.94 117 ARG A C 1
ATOM 985 O O . ARG A 1 117 ? -17.548 17.796 -39.532 1.00 71.94 117 ARG A O 1
ATOM 992 N N . GLY A 1 118 ? -19.765 17.431 -39.489 1.00 68.50 118 GLY A N 1
ATOM 993 C CA . GLY A 1 118 ? -19.867 16.756 -40.803 1.00 68.50 118 GLY A CA 1
ATOM 994 C C . GLY A 1 118 ? -20.266 15.267 -40.788 1.00 68.50 118 GLY A C 1
ATOM 995 O O . GLY A 1 118 ? -20.397 14.650 -39.734 1.00 68.50 118 GLY A O 1
ATOM 996 N N . GLU A 1 119 ? -20.444 14.679 -41.980 1.00 67.81 119 GLU A N 1
ATOM 997 C CA . GLU A 1 119 ? -21.106 13.372 -42.214 1.00 67.81 119 GLU A CA 1
ATOM 998 C C . GLU A 1 119 ? -20.340 12.128 -41.709 1.00 67.81 119 GLU A C 1
ATOM 1000 O O . GLU A 1 119 ? -20.948 11.093 -41.456 1.00 67.81 119 GLU A O 1
ATOM 1005 N N . ASN A 1 120 ? -19.024 12.219 -41.469 1.00 75.75 120 ASN A N 1
ATOM 1006 C CA . ASN A 1 120 ? -18.188 11.088 -41.017 1.00 75.75 120 ASN A CA 1
ATOM 1007 C C . ASN A 1 120 ? -17.866 11.099 -39.507 1.00 75.75 120 ASN A C 1
ATOM 1009 O O . ASN A 1 120 ? -16.934 10.427 -39.054 1.00 75.75 120 ASN A O 1
ATOM 1013 N N . ILE A 1 121 ? -18.623 11.855 -38.707 1.00 78.06 121 ILE A N 1
ATOM 1014 C CA . ILE A 1 121 ? -18.341 12.059 -37.278 1.00 78.06 121 ILE A CA 1
ATOM 1015 C C . ILE A 1 121 ? -18.339 10.753 -36.472 1.00 78.06 121 ILE A C 1
ATOM 1017 O O . ILE A 1 121 ? -17.448 10.547 -35.654 1.00 78.06 121 ILE A O 1
ATOM 1021 N N . ASN A 1 122 ? -19.275 9.838 -36.739 1.00 79.69 122 ASN A N 1
ATOM 1022 C CA . ASN A 1 122 ? -19.402 8.588 -35.985 1.00 79.69 122 ASN A CA 1
ATOM 1023 C C . ASN A 1 122 ? -18.197 7.668 -36.210 1.00 79.69 122 ASN A C 1
ATOM 1025 O O . ASN A 1 122 ? -17.635 7.143 -35.254 1.00 79.69 122 ASN A O 1
ATOM 1029 N N . ARG A 1 123 ? -17.734 7.559 -37.462 1.00 83.50 123 ARG A N 1
ATOM 1030 C CA . ARG A 1 123 ? -16.523 6.807 -37.813 1.00 83.50 123 ARG A CA 1
ATOM 1031 C C . ARG A 1 123 ? -15.275 7.424 -37.179 1.00 83.50 123 ARG A C 1
ATOM 1033 O O . ARG A 1 123 ? -14.424 6.704 -36.667 1.00 83.50 123 ARG A O 1
ATOM 1040 N N . ASN A 1 124 ? -15.172 8.752 -37.167 1.00 82.12 124 ASN A N 1
ATOM 1041 C CA . ASN A 1 124 ? -14.046 9.447 -36.542 1.00 82.12 124 ASN A CA 1
ATOM 1042 C C . ASN A 1 124 ? -14.052 9.312 -35.012 1.00 82.12 124 ASN A C 1
ATOM 1044 O O . ASN A 1 124 ? -12.988 9.159 -34.418 1.00 82.12 124 ASN A O 1
ATOM 1048 N N . LEU A 1 125 ? -15.226 9.327 -34.371 1.00 82.38 125 LEU A N 1
ATOM 1049 C CA . LEU A 1 125 ? -15.365 9.061 -32.937 1.00 82.38 125 LEU A CA 1
ATOM 1050 C C . LEU A 1 125 ? -14.983 7.619 -32.591 1.00 82.38 125 LEU A C 1
ATOM 1052 O O . LEU A 1 125 ? -14.316 7.402 -31.584 1.00 82.38 125 LEU A O 1
ATOM 1056 N N . GLU A 1 126 ? -15.340 6.652 -33.436 1.00 84.81 126 GLU A N 1
ATOM 1057 C CA . GLU A 1 126 ? -14.936 5.253 -33.271 1.00 84.81 126 GLU A CA 1
ATOM 1058 C C . GLU A 1 126 ? -13.412 5.086 -33.394 1.00 84.81 126 GLU A C 1
ATOM 1060 O O . GLU A 1 126 ? -12.786 4.437 -32.557 1.00 84.81 126 GLU A O 1
ATOM 1065 N N . ILE A 1 127 ? -12.789 5.718 -34.394 1.00 82.81 127 ILE A N 1
ATOM 1066 C CA . ILE A 1 127 ? -11.326 5.712 -34.556 1.00 82.81 127 ILE A CA 1
ATOM 1067 C C . ILE A 1 127 ? -10.647 6.407 -33.369 1.00 82.81 127 ILE A C 1
ATOM 1069 O O . ILE A 1 127 ? -9.658 5.896 -32.851 1.00 82.81 127 ILE A O 1
ATOM 1073 N N . ALA A 1 128 ? -11.183 7.534 -32.897 1.00 81.25 128 ALA A N 1
ATOM 1074 C CA . ALA A 1 128 ? -10.660 8.238 -31.729 1.00 81.25 128 ALA A CA 1
ATOM 1075 C C . ALA A 1 128 ? -10.801 7.414 -30.438 1.00 81.25 128 ALA A C 1
ATOM 1077 O O . ALA A 1 128 ? -9.909 7.455 -29.593 1.00 81.25 128 ALA A O 1
ATOM 1078 N N . ALA A 1 129 ? -11.884 6.646 -30.289 1.00 82.94 129 ALA A N 1
ATOM 1079 C CA . ALA A 1 129 ? -12.064 5.721 -29.173 1.00 82.94 129 ALA A CA 1
ATOM 1080 C C . ALA A 1 129 ? -11.036 4.581 -29.221 1.00 82.94 129 ALA A C 1
ATOM 1082 O O . ALA A 1 129 ? -10.400 4.304 -28.208 1.00 82.94 129 ALA A O 1
ATOM 1083 N N . LYS A 1 130 ? -10.808 3.985 -30.401 1.00 85.88 130 LYS A N 1
ATOM 1084 C CA . LYS A 1 130 ? -9.762 2.966 -30.603 1.00 85.88 130 LYS A CA 1
ATOM 1085 C C . LYS A 1 130 ? -8.365 3.522 -30.323 1.00 85.88 130 LYS A C 1
ATOM 1087 O O . LYS A 1 130 ? -7.594 2.886 -29.618 1.00 85.88 130 LYS A O 1
ATOM 1092 N N . LEU A 1 131 ? -8.057 4.725 -30.811 1.00 90.06 131 LEU A N 1
ATOM 1093 C CA . LEU A 1 131 ? -6.780 5.386 -30.537 1.00 90.06 131 LEU A CA 1
ATOM 1094 C C . LEU A 1 131 ? -6.594 5.649 -29.039 1.00 90.06 131 LEU A C 1
ATOM 1096 O O . LEU A 1 131 ? -5.516 5.390 -28.519 1.00 90.06 131 LEU A O 1
ATOM 1100 N N . ARG A 1 132 ? -7.630 6.131 -28.339 1.00 84.19 132 ARG A N 1
ATOM 1101 C CA . ARG A 1 132 ? -7.569 6.345 -26.887 1.00 84.19 132 ARG A CA 1
ATOM 1102 C C . ARG A 1 132 ? -7.303 5.038 -26.143 1.00 84.19 132 ARG A C 1
ATOM 1104 O O . ARG A 1 132 ? -6.407 5.012 -25.312 1.00 84.19 132 ARG A O 1
ATOM 1111 N N . ALA A 1 133 ? -8.017 3.968 -26.491 1.00 85.50 133 ALA A N 1
ATOM 1112 C CA . ALA A 1 133 ? -7.813 2.655 -25.887 1.00 85.50 133 ALA A CA 1
ATOM 1113 C C . ALA A 1 133 ? -6.385 2.128 -26.117 1.00 85.50 133 ALA A C 1
ATOM 1115 O O . ALA A 1 133 ? -5.768 1.615 -25.190 1.00 85.50 133 ALA A O 1
ATOM 1116 N N . GLU A 1 134 ? -5.824 2.296 -27.320 1.00 86.25 134 GLU A N 1
ATOM 1117 C CA . GLU A 1 134 ? -4.434 1.901 -27.596 1.00 86.25 134 GLU A CA 1
ATOM 1118 C C . GLU A 1 134 ? -3.404 2.784 -26.877 1.00 86.25 134 GLU A C 1
ATOM 1120 O O . GLU A 1 134 ? -2.375 2.276 -26.435 1.00 86.25 134 GLU A O 1
ATOM 1125 N N . VAL A 1 135 ? -3.667 4.086 -26.715 1.00 87.25 135 VAL A N 1
ATOM 1126 C CA . VAL A 1 135 ? -2.805 4.985 -25.928 1.00 87.25 135 VAL A CA 1
ATOM 1127 C C . VAL A 1 135 ? -2.823 4.589 -24.454 1.00 87.25 135 VAL A C 1
ATOM 1129 O O . VAL A 1 135 ? -1.756 4.389 -23.883 1.00 87.25 135 VAL A O 1
ATOM 1132 N N . GLU A 1 136 ? -4.004 4.390 -23.862 1.00 83.38 136 GLU A N 1
ATOM 1133 C CA . GLU A 1 136 ? -4.154 3.923 -22.476 1.00 83.38 136 GLU A CA 1
ATOM 1134 C C . GLU A 1 136 ? -3.465 2.565 -22.277 1.00 83.38 136 GLU A C 1
ATOM 1136 O O . GLU A 1 136 ? -2.725 2.368 -21.312 1.00 83.38 136 GLU A O 1
ATOM 1141 N N . ARG A 1 137 ? -3.617 1.639 -23.233 1.00 87.69 137 ARG A N 1
ATOM 1142 C CA . ARG A 1 137 ? -2.911 0.350 -23.224 1.00 87.69 137 ARG A CA 1
ATOM 1143 C C . ARG A 1 137 ? -1.393 0.532 -23.281 1.00 87.69 137 ARG A C 1
ATOM 1145 O O . ARG A 1 137 ? -0.669 -0.154 -22.562 1.00 87.69 137 ARG A O 1
ATOM 1152 N N . GLY A 1 138 ? -0.904 1.446 -24.118 1.00 85.00 138 GLY A N 1
ATOM 1153 C CA . GLY A 1 138 ? 0.513 1.791 -24.218 1.00 85.00 138 GLY A CA 1
ATOM 1154 C C . GLY A 1 138 ? 1.070 2.405 -22.932 1.00 85.00 138 GLY A C 1
ATOM 1155 O O . GLY A 1 138 ? 2.164 2.038 -22.506 1.00 85.00 138 GLY A O 1
ATOM 1156 N N . GLU A 1 139 ? 0.311 3.286 -22.280 1.00 86.00 139 GLU A N 1
ATOM 1157 C CA . GLU A 1 139 ? 0.665 3.879 -20.987 1.00 86.00 139 GLU A CA 1
ATOM 1158 C C . GLU A 1 139 ? 0.723 2.819 -19.883 1.00 86.00 139 GLU A C 1
ATOM 1160 O O . GLU A 1 139 ? 1.717 2.756 -19.158 1.00 86.00 139 GLU A O 1
ATOM 1165 N N . MET A 1 140 ? -0.271 1.927 -19.814 1.00 83.81 140 MET A N 1
ATOM 1166 C CA . MET A 1 140 ? -0.288 0.799 -18.876 1.00 83.81 140 MET A CA 1
ATOM 1167 C C . MET A 1 140 ? 0.923 -0.120 -19.069 1.00 83.81 140 MET A C 1
ATOM 1169 O O . MET A 1 140 ? 1.629 -0.417 -18.107 1.00 83.81 140 MET A O 1
ATOM 1173 N N . LEU A 1 141 ? 1.224 -0.505 -20.315 1.00 87.12 141 LEU A N 1
ATOM 1174 C CA . LEU A 1 141 ? 2.410 -1.306 -20.637 1.00 87.12 141 LEU A CA 1
ATOM 1175 C C . LEU A 1 141 ? 3.715 -0.579 -20.299 1.00 87.12 141 LEU A C 1
ATOM 1177 O O . LEU A 1 141 ? 4.692 -1.214 -19.908 1.00 87.12 141 LEU A O 1
ATOM 1181 N N . ASN A 1 142 ? 3.766 0.745 -20.447 1.00 86.19 142 ASN A N 1
ATOM 1182 C CA . ASN A 1 142 ? 4.947 1.526 -20.099 1.00 86.19 142 ASN A CA 1
ATOM 1183 C C . ASN A 1 142 ? 5.158 1.596 -18.580 1.00 86.19 142 ASN A C 1
ATOM 1185 O O . ASN A 1 142 ? 6.290 1.446 -18.117 1.00 86.19 142 ASN A O 1
ATOM 1189 N N . VAL A 1 143 ? 4.081 1.768 -17.805 1.00 83.56 143 VAL A N 1
ATOM 1190 C CA . VAL A 1 143 ? 4.122 1.666 -16.339 1.00 83.56 143 VAL A CA 1
ATOM 1191 C C . VAL A 1 143 ? 4.598 0.273 -15.938 1.00 83.56 143 VAL A C 1
ATOM 1193 O O . VAL A 1 143 ? 5.556 0.159 -15.176 1.00 83.56 143 VAL A O 1
ATOM 1196 N N . GLU A 1 144 ? 4.017 -0.782 -16.511 1.00 82.12 144 GLU A N 1
ATOM 1197 C CA . GLU A 1 144 ? 4.413 -2.161 -16.231 1.00 82.12 144 GLU A CA 1
ATOM 1198 C C . GLU A 1 144 ? 5.893 -2.400 -16.565 1.00 82.12 144 GLU A C 1
ATOM 1200 O O . GLU A 1 144 ? 6.663 -2.841 -15.712 1.00 82.12 144 GLU A O 1
ATOM 1205 N N . LYS A 1 145 ? 6.347 -1.998 -17.756 1.00 88.31 145 LYS A N 1
ATOM 1206 C CA . LYS A 1 145 ? 7.755 -2.076 -18.161 1.00 88.31 145 LYS A CA 1
ATOM 1207 C C . LYS A 1 145 ? 8.677 -1.350 -17.182 1.00 88.31 145 LYS A C 1
ATOM 1209 O O . LYS A 1 145 ? 9.744 -1.869 -16.856 1.00 88.31 145 LYS A O 1
ATOM 1214 N N . GLN A 1 146 ? 8.295 -0.164 -16.707 1.00 81.75 146 GLN A N 1
ATOM 1215 C CA . GLN A 1 146 ? 9.094 0.575 -15.733 1.00 81.75 146 GLN A CA 1
ATOM 1216 C C . GLN A 1 146 ? 9.133 -0.145 -14.379 1.00 81.75 146 GLN A C 1
ATOM 1218 O O . GLN A 1 146 ? 10.202 -0.237 -13.777 1.00 81.75 146 GLN A O 1
ATOM 1223 N N . THR A 1 147 ? 8.008 -0.701 -13.919 1.00 81.69 147 THR A N 1
ATOM 1224 C CA . THR A 1 147 ? 7.966 -1.492 -12.678 1.00 81.69 147 THR A CA 1
ATOM 1225 C C . THR A 1 147 ? 8.825 -2.753 -12.776 1.00 81.69 147 THR A C 1
ATOM 1227 O O . THR A 1 147 ? 9.634 -2.999 -11.883 1.00 81.69 147 THR A O 1
ATOM 1230 N N . GLN A 1 148 ? 8.748 -3.492 -13.888 1.00 80.75 148 GLN A N 1
ATOM 1231 C CA . GLN A 1 148 ? 9.573 -4.673 -14.143 1.00 80.75 148 GLN A CA 1
ATOM 1232 C C . GLN A 1 148 ? 11.059 -4.310 -14.234 1.00 80.75 148 GLN A C 1
ATOM 1234 O O . GLN A 1 148 ? 11.897 -4.990 -13.645 1.00 80.75 148 GLN A O 1
ATOM 1239 N N . ARG A 1 149 ? 11.406 -3.205 -14.908 1.00 83.88 149 ARG A N 1
ATOM 1240 C CA . ARG A 1 149 ? 12.789 -2.713 -14.981 1.00 83.88 149 ARG A CA 1
ATOM 1241 C C . ARG A 1 149 ? 13.336 -2.359 -13.599 1.00 83.88 149 ARG A C 1
ATOM 1243 O O . ARG A 1 149 ? 14.463 -2.727 -13.285 1.00 83.88 149 ARG A O 1
ATOM 1250 N N . ASN A 1 150 ? 12.543 -1.685 -12.768 1.00 78.31 150 ASN A N 1
ATOM 1251 C CA . ASN A 1 150 ? 12.927 -1.377 -11.392 1.00 78.31 150 ASN A CA 1
ATOM 1252 C C . ASN A 1 150 ? 13.110 -2.665 -10.569 1.00 78.31 150 ASN A C 1
ATOM 1254 O O . ASN A 1 150 ? 14.095 -2.794 -9.844 1.00 78.31 150 ASN A O 1
ATOM 1258 N N . ALA A 1 151 ? 12.207 -3.641 -10.715 1.00 79.38 151 ALA A N 1
ATOM 1259 C CA . ALA A 1 151 ? 12.311 -4.935 -10.044 1.00 79.38 151 ALA A CA 1
ATOM 1260 C C . ALA A 1 151 ? 13.581 -5.700 -10.454 1.00 79.38 151 ALA A C 1
ATOM 1262 O O . ALA A 1 151 ? 14.288 -6.220 -9.592 1.00 79.38 151 ALA A O 1
ATOM 1263 N N . LEU A 1 152 ? 13.916 -5.707 -11.747 1.00 80.44 152 LEU A N 1
ATOM 1264 C CA . LEU A 1 152 ? 15.138 -6.318 -12.266 1.00 80.44 152 LEU A CA 1
ATOM 1265 C C . LEU A 1 152 ? 16.385 -5.662 -11.662 1.00 80.44 152 LEU A C 1
ATOM 1267 O O . LEU A 1 152 ? 17.237 -6.371 -11.135 1.00 80.44 152 LEU A O 1
ATOM 1271 N N . VAL A 1 153 ? 16.445 -4.326 -11.622 1.00 82.25 153 VAL A N 1
ATOM 1272 C CA . VAL A 1 153 ? 17.548 -3.592 -10.974 1.00 82.25 153 VAL A CA 1
ATOM 1273 C C . VAL A 1 153 ? 17.676 -3.967 -9.492 1.00 82.25 153 VAL A C 1
ATOM 1275 O O . VAL A 1 153 ? 18.784 -4.179 -9.000 1.00 82.25 153 VAL A O 1
ATOM 1278 N N . HIS A 1 154 ? 16.565 -4.104 -8.761 1.00 75.94 154 HIS A N 1
ATOM 1279 C CA . HIS A 1 154 ? 16.601 -4.536 -7.360 1.00 75.94 154 HIS A CA 1
ATOM 1280 C C . HIS A 1 154 ? 17.132 -5.966 -7.186 1.00 75.94 154 HIS A C 1
ATOM 1282 O O . HIS A 1 154 ? 17.887 -6.229 -6.243 1.00 75.94 154 HIS A O 1
ATOM 1288 N N . ILE A 1 155 ? 16.756 -6.882 -8.082 1.00 76.81 155 ILE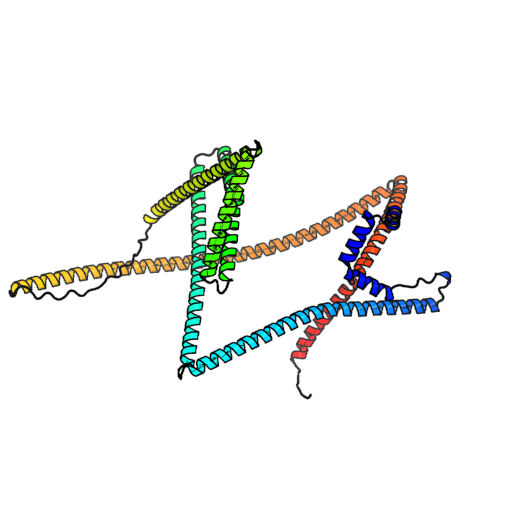 A N 1
ATOM 1289 C CA . ILE A 1 155 ? 17.241 -8.267 -8.077 1.00 76.81 155 ILE A CA 1
ATOM 1290 C C . ILE A 1 155 ? 18.735 -8.308 -8.411 1.00 76.81 155 ILE A C 1
ATOM 1292 O O . ILE A 1 155 ? 19.490 -8.937 -7.673 1.00 76.81 155 ILE A O 1
ATOM 1296 N N . GLU A 1 156 ? 19.186 -7.594 -9.443 1.00 78.56 156 GLU A N 1
ATOM 1297 C CA . GLU A 1 156 ? 20.606 -7.491 -9.807 1.00 78.56 156 GLU A CA 1
ATOM 1298 C C . GLU A 1 156 ? 21.447 -6.950 -8.646 1.00 78.56 156 GLU A C 1
ATOM 1300 O O . GLU A 1 156 ? 22.466 -7.539 -8.280 1.00 78.56 156 GLU A O 1
ATOM 1305 N N . GLN A 1 157 ? 20.982 -5.884 -7.987 1.00 79.38 157 GLN A N 1
ATOM 1306 C CA . GLN A 1 157 ? 21.637 -5.343 -6.795 1.00 79.38 157 GLN A CA 1
ATOM 1307 C C . GLN A 1 157 ? 21.684 -6.362 -5.648 1.00 79.38 157 GLN A C 1
ATOM 1309 O O . GLN A 1 157 ? 22.677 -6.432 -4.924 1.00 79.38 157 GLN A O 1
ATOM 1314 N N . ARG A 1 158 ? 20.624 -7.159 -5.451 1.00 79.31 158 ARG A N 1
ATOM 1315 C CA . ARG A 1 158 ? 20.598 -8.217 -4.428 1.00 79.31 158 ARG A CA 1
ATOM 1316 C C . ARG A 1 158 ? 21.598 -9.326 -4.746 1.00 79.31 158 ARG A C 1
ATOM 1318 O O . ARG A 1 158 ? 22.325 -9.737 -3.846 1.00 79.31 158 ARG A O 1
ATOM 1325 N N . VAL A 1 159 ? 21.651 -9.783 -5.995 1.00 77.62 159 VAL A N 1
ATOM 1326 C CA . VAL A 1 159 ? 22.622 -10.787 -6.457 1.00 77.62 159 VAL A CA 1
ATOM 1327 C C . VAL A 1 159 ? 24.046 -10.275 -6.255 1.00 77.62 159 VAL A C 1
ATOM 1329 O O . VAL A 1 159 ? 24.879 -10.993 -5.710 1.00 77.62 159 VAL A O 1
ATOM 1332 N N . HIS A 1 160 ? 24.310 -9.013 -6.602 1.00 77.69 160 HIS A N 1
ATOM 1333 C CA . HIS A 1 160 ? 25.614 -8.395 -6.385 1.00 77.69 160 HIS A CA 1
ATOM 1334 C C . HIS A 1 160 ? 26.007 -8.375 -4.898 1.00 77.69 160 HIS A C 1
ATOM 1336 O O . HIS A 1 160 ? 27.098 -8.824 -4.550 1.00 77.69 160 HIS A O 1
ATOM 1342 N N . ARG A 1 161 ? 25.095 -7.970 -3.999 1.00 78.81 161 ARG A N 1
ATOM 1343 C CA . ARG A 1 161 ? 25.340 -8.014 -2.544 1.00 78.81 161 ARG A CA 1
ATOM 1344 C C . ARG A 1 161 ? 25.641 -9.425 -2.033 1.00 78.81 161 ARG A C 1
ATOM 1346 O O . ARG A 1 161 ? 26.546 -9.592 -1.222 1.00 78.81 161 ARG A O 1
ATOM 1353 N N . LEU A 1 162 ? 24.901 -10.435 -2.496 1.00 74.12 162 LEU A N 1
ATOM 1354 C CA . LEU A 1 162 ? 25.121 -11.829 -2.094 1.00 74.12 162 LEU A CA 1
ATOM 1355 C C . LEU A 1 162 ? 26.470 -12.363 -2.589 1.00 74.12 162 LEU A C 1
ATOM 1357 O O . LEU A 1 162 ? 27.177 -13.017 -1.827 1.00 74.12 162 LEU A O 1
ATOM 1361 N N . ASN A 1 163 ? 26.854 -12.045 -3.826 1.00 75.62 163 ASN A N 1
ATOM 1362 C CA . ASN A 1 163 ? 28.163 -12.413 -4.368 1.00 75.62 163 ASN A CA 1
ATOM 1363 C C . ASN A 1 163 ? 29.305 -11.743 -3.602 1.00 75.62 163 ASN A C 1
ATOM 1365 O O . ASN A 1 163 ? 30.309 -12.389 -3.315 1.00 75.62 163 ASN A O 1
ATOM 1369 N N . ARG A 1 164 ? 29.140 -10.477 -3.210 1.00 76.75 164 ARG A N 1
ATOM 1370 C CA . ARG A 1 164 ? 30.109 -9.783 -2.362 1.00 76.75 164 ARG A CA 1
ATOM 1371 C C . ARG A 1 164 ? 30.257 -10.462 -1.002 1.00 76.75 164 ARG A C 1
ATOM 1373 O O . ARG A 1 164 ? 31.375 -10.773 -0.607 1.00 76.75 164 ARG A O 1
ATOM 1380 N N . MET A 1 165 ? 29.145 -10.753 -0.327 1.00 77.12 165 MET A N 1
ATOM 1381 C CA . MET A 1 165 ? 29.165 -11.449 0.964 1.00 77.12 165 MET A CA 1
ATOM 1382 C C . MET A 1 165 ? 29.827 -12.828 0.845 1.00 77.12 165 MET A C 1
ATOM 1384 O O . MET A 1 165 ? 30.627 -13.205 1.694 1.00 77.12 165 MET A O 1
ATOM 1388 N N . LYS A 1 166 ? 29.560 -13.557 -0.245 1.00 78.38 166 LYS A N 1
ATOM 1389 C CA . LYS A 1 166 ? 30.233 -14.822 -0.556 1.00 78.38 166 LYS A CA 1
ATOM 1390 C C . LYS A 1 166 ? 31.749 -14.640 -0.719 1.00 78.38 166 LYS A C 1
ATOM 1392 O O . LYS A 1 166 ? 32.502 -15.372 -0.090 1.00 78.38 166 LYS A O 1
ATOM 1397 N N . ASN A 1 167 ? 32.193 -13.664 -1.511 1.00 77.81 167 ASN A N 1
ATOM 1398 C CA . ASN A 1 167 ? 33.618 -13.392 -1.734 1.00 77.81 167 ASN A CA 1
ATOM 1399 C C . ASN A 1 167 ? 34.336 -12.946 -0.448 1.00 77.81 167 ASN A C 1
ATOM 1401 O O . ASN A 1 167 ? 35.503 -13.273 -0.245 1.00 77.81 167 ASN A O 1
ATOM 1405 N N . GLU A 1 168 ? 33.664 -12.180 0.413 1.00 74.88 168 GLU A N 1
ATOM 1406 C CA . GLU A 1 168 ? 34.184 -11.791 1.728 1.00 74.88 168 GLU A CA 1
ATOM 1407 C C . GLU A 1 168 ? 34.336 -13.019 2.638 1.00 74.88 168 GLU A C 1
ATOM 1409 O O . GLU A 1 168 ? 35.413 -13.220 3.192 1.00 74.88 168 GLU A O 1
ATOM 1414 N N . LEU A 1 169 ? 33.328 -13.898 2.698 1.00 74.69 169 LEU A N 1
ATOM 1415 C CA . LEU A 1 169 ? 33.394 -15.159 3.449 1.00 74.69 169 LEU A CA 1
ATOM 1416 C C . LEU A 1 169 ? 34.483 -16.110 2.924 1.00 74.69 169 LEU A C 1
ATOM 1418 O O . LEU A 1 169 ? 35.171 -16.748 3.718 1.00 74.69 169 LEU A O 1
ATOM 1422 N N . GLU A 1 170 ? 34.670 -16.200 1.605 1.00 75.94 170 GLU A N 1
ATOM 1423 C CA . GLU A 1 170 ? 35.741 -17.000 0.994 1.00 75.94 170 GLU A CA 1
ATOM 1424 C C . GLU A 1 170 ? 37.134 -16.466 1.357 1.00 75.94 170 GLU A C 1
ATOM 1426 O O . GLU A 1 170 ? 38.019 -17.260 1.663 1.00 75.94 170 GLU A O 1
ATOM 1431 N N . LYS A 1 171 ? 37.324 -15.139 1.395 1.00 71.69 171 LYS A N 1
ATOM 1432 C CA . LYS A 1 171 ? 38.587 -14.505 1.822 1.00 71.69 171 LYS A CA 1
ATOM 1433 C C . LYS A 1 171 ? 38.844 -14.647 3.324 1.00 71.69 171 LYS A C 1
ATOM 1435 O O . LYS A 1 171 ? 39.993 -14.727 3.747 1.00 71.69 171 LYS A O 1
ATOM 1440 N N . GLU A 1 172 ? 37.789 -14.642 4.131 1.00 68.31 172 GLU A N 1
ATOM 1441 C CA . GLU A 1 172 ? 37.876 -14.687 5.595 1.00 68.31 172 GLU A CA 1
ATOM 1442 C C . GLU A 1 172 ? 38.041 -16.117 6.132 1.00 68.31 172 GLU A C 1
ATOM 1444 O O . GLU A 1 172 ? 38.563 -16.307 7.228 1.00 68.31 172 GLU A O 1
ATOM 1449 N N . LYS A 1 173 ? 37.702 -17.133 5.322 1.00 66.94 173 LYS A N 1
ATOM 1450 C CA . LYS A 1 173 ? 37.961 -18.556 5.596 1.00 66.94 173 LYS A CA 1
ATOM 1451 C C . LYS A 1 173 ? 39.440 -18.856 5.874 1.00 66.94 173 LYS A C 1
ATOM 1453 O O . LYS A 1 173 ? 39.734 -19.719 6.699 1.00 66.94 173 LYS A O 1
ATOM 1458 N N . ASP A 1 174 ? 40.350 -18.147 5.208 1.00 65.12 174 ASP A N 1
ATOM 1459 C CA . ASP A 1 174 ? 41.785 -18.448 5.230 1.00 65.12 174 ASP A CA 1
ATOM 1460 C C . ASP A 1 174 ? 42.551 -17.731 6.362 1.00 65.12 174 ASP A C 1
ATOM 1462 O O . ASP A 1 174 ? 43.724 -18.030 6.588 1.00 65.12 174 ASP A O 1
ATOM 1466 N N . ASN A 1 175 ? 41.925 -16.803 7.105 1.00 64.06 175 ASN A N 1
ATOM 1467 C CA . ASN A 1 175 ? 42.606 -16.043 8.162 1.00 64.06 175 ASN A CA 1
ATOM 1468 C C . ASN A 1 175 ? 41.635 -15.609 9.282 1.00 64.06 175 ASN A C 1
ATOM 1470 O O . ASN A 1 175 ? 41.052 -14.528 9.232 1.00 64.06 175 ASN A O 1
ATOM 1474 N N . ILE A 1 176 ? 41.440 -16.453 10.304 1.00 60.50 176 ILE A N 1
ATOM 1475 C CA . ILE A 1 176 ? 40.378 -16.259 11.309 1.00 60.50 176 ILE A CA 1
ATOM 1476 C C . ILE A 1 176 ? 40.963 -15.866 12.674 1.00 60.50 176 ILE A C 1
ATOM 1478 O O . ILE A 1 176 ? 41.444 -16.710 13.428 1.00 60.50 176 ILE A O 1
ATOM 1482 N N . ASN A 1 177 ? 40.831 -14.586 13.040 1.00 71.12 177 ASN A N 1
ATOM 1483 C CA . ASN A 1 177 ? 40.716 -14.176 14.442 1.00 71.12 177 ASN A CA 1
ATOM 1484 C C . ASN A 1 177 ? 39.253 -13.758 14.696 1.00 71.12 177 ASN A C 1
ATOM 1486 O O . ASN A 1 177 ? 38.845 -12.694 14.217 1.00 71.12 177 ASN A O 1
ATOM 1490 N N . PRO A 1 178 ? 38.464 -14.548 15.451 1.00 71.75 178 PRO A N 1
ATOM 1491 C CA . PRO A 1 178 ? 37.043 -14.279 15.691 1.00 71.75 178 PRO A CA 1
ATOM 1492 C C . PRO A 1 178 ? 36.767 -12.892 16.282 1.00 71.75 178 PRO A C 1
ATOM 1494 O O . PRO A 1 178 ? 35.759 -12.269 15.956 1.00 71.75 178 PRO A O 1
ATOM 1497 N N . GLN A 1 179 ? 37.685 -12.371 17.102 1.00 75.44 179 GLN A N 1
ATOM 1498 C CA . GLN A 1 179 ? 37.532 -11.055 17.719 1.00 75.44 179 GLN A CA 1
ATOM 1499 C C . GLN A 1 179 ? 37.628 -9.925 16.683 1.00 75.44 179 GLN A C 1
ATOM 1501 O O . GLN A 1 179 ? 36.843 -8.982 16.717 1.00 75.44 179 GLN A O 1
ATOM 1506 N N . SER A 1 180 ? 38.541 -10.053 15.714 1.00 75.19 180 SER A N 1
ATOM 1507 C CA . SER A 1 180 ? 38.710 -9.071 14.635 1.00 75.19 180 SER A CA 1
ATOM 1508 C C . SER A 1 180 ? 37.511 -9.050 13.681 1.00 75.19 180 SER A C 1
ATOM 1510 O O . SER A 1 180 ? 37.122 -7.980 13.213 1.00 75.19 180 SER A O 1
ATOM 1512 N N . LEU A 1 181 ? 36.912 -10.214 13.410 1.00 74.44 181 LEU A N 1
ATOM 1513 C CA . LEU A 1 181 ? 35.694 -10.325 12.603 1.00 74.44 181 LEU A CA 1
ATOM 1514 C C . LEU A 1 181 ? 34.499 -9.676 13.316 1.00 74.44 181 LEU A C 1
ATOM 1516 O O . LEU A 1 181 ? 33.779 -8.879 12.717 1.00 74.44 181 LEU A O 1
ATOM 1520 N N . ILE A 1 182 ? 34.321 -9.949 14.612 1.00 79.19 182 ILE A N 1
ATOM 1521 C CA . ILE A 1 182 ? 33.260 -9.328 15.418 1.00 79.19 182 ILE A CA 1
ATOM 1522 C C . ILE A 1 182 ? 33.414 -7.801 15.442 1.00 79.19 182 ILE A C 1
ATOM 1524 O O . ILE A 1 182 ? 32.427 -7.086 15.274 1.00 79.19 182 ILE A O 1
ATOM 1528 N N . ASP A 1 183 ? 34.633 -7.285 15.606 1.00 81.62 183 ASP A N 1
ATOM 1529 C CA . ASP A 1 183 ? 34.878 -5.839 15.621 1.00 81.62 183 ASP A CA 1
ATOM 1530 C C . ASP A 1 183 ? 34.618 -5.185 14.254 1.00 81.62 183 ASP A C 1
ATOM 1532 O O . ASP A 1 183 ? 34.119 -4.059 14.192 1.00 81.62 183 ASP A O 1
ATOM 1536 N N . LYS A 1 184 ? 34.899 -5.886 13.149 1.00 78.50 184 LYS A N 1
ATOM 1537 C CA . LYS A 1 184 ? 34.558 -5.433 11.793 1.00 78.50 184 LYS A CA 1
ATOM 1538 C C . LYS A 1 184 ? 33.043 -5.412 11.573 1.00 78.50 184 LYS A C 1
ATOM 1540 O O . LYS A 1 184 ? 32.519 -4.384 11.148 1.00 78.50 184 LYS A O 1
ATOM 1545 N N . LEU A 1 185 ? 32.337 -6.485 11.936 1.00 78.88 185 LEU A N 1
ATOM 1546 C CA . LEU A 1 185 ? 30.876 -6.571 11.833 1.00 78.88 185 LEU A CA 1
ATOM 1547 C C . LEU A 1 185 ? 30.179 -5.502 12.682 1.00 78.88 185 LEU A C 1
ATOM 1549 O O . LEU A 1 185 ? 29.235 -4.874 12.215 1.00 78.88 185 LEU A O 1
ATOM 1553 N N . LYS A 1 186 ? 30.674 -5.229 13.896 1.00 83.12 186 LYS A N 1
ATOM 1554 C CA . LYS A 1 186 ? 30.167 -4.133 14.738 1.00 83.12 186 LYS A CA 1
ATOM 1555 C C . LYS A 1 186 ? 30.319 -2.774 14.058 1.00 83.12 186 LYS A C 1
ATOM 1557 O O . LYS A 1 186 ? 29.348 -2.031 13.977 1.00 83.12 186 LYS A O 1
ATOM 1562 N N . ARG A 1 187 ? 31.495 -2.475 13.489 1.00 81.69 187 ARG A N 1
ATOM 1563 C CA . ARG A 1 187 ? 31.711 -1.228 12.731 1.00 81.69 187 ARG A CA 1
ATOM 1564 C C . ARG A 1 187 ? 30.793 -1.135 11.513 1.00 81.69 187 ARG A C 1
ATOM 1566 O O . ARG A 1 187 ? 30.293 -0.056 11.209 1.00 81.69 187 ARG A O 1
ATOM 1573 N N . GLU A 1 188 ? 30.559 -2.241 10.812 1.00 78.94 188 GLU A N 1
ATOM 1574 C CA . GLU A 1 188 ? 29.635 -2.271 9.676 1.00 78.94 188 GLU A CA 1
ATOM 1575 C C . GLU A 1 188 ? 28.187 -2.027 10.108 1.00 78.94 188 GLU A C 1
ATOM 1577 O O . GLU A 1 188 ? 27.514 -1.207 9.482 1.00 78.94 188 GLU A O 1
ATOM 1582 N N . ILE A 1 189 ? 27.738 -2.648 11.203 1.00 84.50 189 ILE A N 1
ATOM 1583 C CA . ILE A 1 189 ? 26.426 -2.398 11.812 1.00 84.50 189 ILE A CA 1
ATOM 1584 C C . ILE A 1 189 ? 26.293 -0.919 12.178 1.00 84.50 189 ILE A C 1
ATOM 1586 O O . ILE A 1 189 ? 25.358 -0.281 11.710 1.00 84.50 189 ILE A O 1
ATOM 1590 N N . ASP A 1 190 ? 27.261 -0.340 12.892 1.00 83.62 190 ASP A N 1
ATOM 1591 C CA . ASP A 1 190 ? 27.228 1.073 13.290 1.00 83.62 190 ASP A CA 1
ATOM 1592 C C . ASP A 1 190 ? 27.150 2.012 12.074 1.00 83.62 190 ASP A C 1
ATOM 1594 O O . ASP A 1 190 ? 26.388 2.985 12.056 1.00 83.62 190 ASP A O 1
ATOM 1598 N N . THR A 1 191 ? 27.908 1.713 11.011 1.00 81.44 191 THR A N 1
ATOM 1599 C CA . THR A 1 191 ? 27.862 2.509 9.775 1.00 81.44 191 THR A CA 1
ATOM 1600 C C . THR A 1 191 ? 26.535 2.361 9.033 1.00 81.44 191 THR A C 1
ATOM 1602 O O . THR A 1 191 ? 26.021 3.353 8.512 1.00 81.44 191 THR A O 1
ATOM 1605 N N . ASN A 1 192 ? 25.955 1.159 8.997 1.00 81.75 192 ASN A N 1
ATOM 1606 C CA . ASN A 1 192 ? 24.666 0.904 8.358 1.00 81.75 192 ASN A CA 1
ATOM 1607 C C . ASN A 1 192 ? 23.518 1.543 9.149 1.00 81.75 192 ASN A C 1
ATOM 1609 O O . ASN A 1 192 ? 22.652 2.161 8.532 1.00 81.75 192 ASN A O 1
ATOM 1613 N N . SER A 1 193 ? 23.550 1.486 10.483 1.00 84.62 193 SER A N 1
ATOM 1614 C CA . SER A 1 193 ? 22.591 2.173 11.353 1.00 84.62 193 SER A CA 1
ATOM 1615 C C . SER A 1 193 ? 22.612 3.679 11.106 1.00 84.62 193 SER A C 1
ATOM 1617 O O . SER A 1 193 ? 21.568 4.265 10.840 1.00 84.62 193 SER A O 1
ATOM 1619 N N . TYR A 1 194 ? 23.794 4.306 11.035 1.00 83.75 194 TYR A N 1
ATOM 1620 C CA . TYR A 1 194 ? 23.897 5.728 10.681 1.00 83.75 194 TYR A CA 1
ATOM 1621 C C . TYR A 1 194 ? 23.310 6.049 9.292 1.00 83.75 194 TYR A C 1
ATOM 1623 O O . TYR A 1 194 ? 22.634 7.068 9.117 1.00 83.75 194 TYR A O 1
ATOM 1631 N N . ILE A 1 195 ? 23.551 5.195 8.291 1.00 82.38 195 ILE A N 1
ATOM 1632 C CA . ILE A 1 195 ? 23.020 5.400 6.937 1.00 82.38 195 ILE A CA 1
ATOM 1633 C C . ILE A 1 195 ? 21.491 5.277 6.922 1.00 82.38 195 ILE A C 1
ATOM 1635 O O . ILE A 1 195 ? 20.846 6.102 6.279 1.00 82.38 195 ILE A O 1
ATOM 1639 N N . ILE A 1 196 ? 20.915 4.291 7.614 1.00 83.12 196 ILE A N 1
ATOM 1640 C CA . ILE A 1 196 ? 19.465 4.049 7.650 1.00 83.12 196 ILE A CA 1
ATOM 1641 C C . ILE A 1 196 ? 18.754 5.134 8.461 1.00 83.12 196 ILE A C 1
ATOM 1643 O O . ILE A 1 196 ? 17.832 5.774 7.955 1.00 83.12 196 ILE A O 1
ATOM 1647 N N . GLU A 1 197 ? 19.195 5.354 9.697 1.00 82.69 197 GLU A N 1
ATOM 1648 C CA . GLU A 1 197 ? 18.505 6.207 10.665 1.00 82.69 197 GLU A CA 1
ATOM 1649 C C . GLU A 1 197 ? 18.687 7.693 10.363 1.00 82.69 197 GLU A C 1
ATOM 1651 O O . GLU A 1 197 ? 17.752 8.473 10.524 1.00 82.69 197 GLU A O 1
ATOM 1656 N N . GLU A 1 198 ? 19.879 8.106 9.918 1.00 79.69 198 GLU A N 1
ATOM 1657 C CA . GLU A 1 198 ? 20.185 9.527 9.776 1.00 79.69 198 GLU A CA 1
ATOM 1658 C C . GLU A 1 198 ? 20.172 9.995 8.318 1.00 79.69 198 GLU A C 1
ATOM 1660 O O . GLU A 1 198 ? 19.533 11.000 8.011 1.00 79.69 198 GLU A O 1
ATOM 1665 N N . LYS A 1 199 ? 20.875 9.305 7.409 1.00 81.00 199 LYS A N 1
ATOM 1666 C CA . LYS A 1 199 ? 21.043 9.785 6.025 1.00 81.00 199 LYS A CA 1
ATOM 1667 C C . LYS A 1 199 ? 19.829 9.472 5.144 1.00 81.00 199 LYS A C 1
ATOM 1669 O O . LYS A 1 199 ? 19.198 10.391 4.629 1.00 81.00 199 LYS A O 1
ATOM 1674 N N . LEU A 1 200 ? 19.476 8.194 5.001 1.00 81.62 200 LEU A N 1
ATOM 1675 C CA . LEU A 1 200 ? 18.384 7.749 4.129 1.00 81.62 200 LEU A CA 1
ATOM 1676 C C . LEU A 1 200 ? 17.027 8.262 4.608 1.00 81.62 200 LEU A C 1
ATOM 1678 O O . LEU A 1 200 ? 16.222 8.674 3.780 1.00 81.62 200 LEU A O 1
ATOM 1682 N N . ALA A 1 201 ? 16.784 8.299 5.920 1.00 85.06 201 ALA A N 1
ATOM 1683 C CA . ALA A 1 201 ? 15.555 8.870 6.466 1.00 85.06 201 ALA A CA 1
ATOM 1684 C C . ALA A 1 201 ? 15.367 10.345 6.056 1.00 85.06 201 ALA A C 1
ATOM 1686 O O . ALA A 1 201 ? 14.300 10.712 5.560 1.00 85.06 201 ALA A O 1
ATOM 1687 N N . LYS A 1 202 ? 16.417 11.174 6.180 1.00 85.81 202 LYS A N 1
ATOM 1688 C CA . LYS A 1 202 ? 16.390 12.588 5.758 1.00 85.81 202 LYS A CA 1
ATOM 1689 C C . LYS A 1 202 ? 16.216 12.733 4.244 1.00 85.81 202 LYS A C 1
ATOM 1691 O O . LYS A 1 202 ? 15.426 13.567 3.802 1.00 85.81 202 LYS A O 1
ATOM 1696 N N . ASP A 1 203 ? 16.908 11.912 3.454 1.00 84.88 203 ASP A N 1
ATOM 1697 C CA . ASP A 1 203 ? 16.807 11.938 1.990 1.00 84.88 203 ASP A CA 1
ATOM 1698 C C . ASP A 1 203 ? 15.398 11.536 1.512 1.00 84.88 203 ASP A C 1
ATOM 1700 O O . ASP A 1 203 ? 14.824 12.203 0.647 1.00 84.88 203 ASP A O 1
ATOM 1704 N N . ILE A 1 204 ? 14.798 10.502 2.115 1.00 84.31 204 ILE A N 1
ATOM 1705 C CA . ILE A 1 204 ? 13.420 10.069 1.833 1.00 84.31 204 ILE A CA 1
ATOM 1706 C C . ILE A 1 204 ? 12.427 11.169 2.211 1.00 84.31 204 ILE A C 1
ATOM 1708 O O . ILE A 1 204 ? 11.548 11.491 1.411 1.00 84.31 204 ILE A O 1
ATOM 1712 N N . GLU A 1 205 ? 12.565 11.781 3.390 1.00 89.81 205 GLU A N 1
ATOM 1713 C CA . GLU A 1 205 ? 11.685 12.872 3.824 1.00 89.81 205 GLU A CA 1
ATOM 1714 C C . GLU A 1 205 ? 11.760 14.069 2.861 1.00 89.81 205 GLU A C 1
ATOM 1716 O O . GLU A 1 205 ? 10.735 14.641 2.472 1.00 89.81 205 GLU A O 1
ATOM 1721 N N . MET A 1 206 ? 12.969 14.425 2.419 1.00 86.88 206 MET A N 1
ATOM 1722 C CA . MET A 1 206 ? 13.190 15.478 1.431 1.00 86.88 206 MET A CA 1
ATOM 1723 C C . MET A 1 206 ? 12.562 15.124 0.074 1.00 86.88 206 MET A C 1
ATOM 1725 O O . MET A 1 206 ? 11.854 15.952 -0.504 1.00 86.88 206 MET A O 1
ATOM 1729 N N . MET A 1 207 ? 12.745 13.896 -0.424 1.00 87.75 207 MET A N 1
ATOM 1730 C CA . MET A 1 207 ? 12.108 13.436 -1.666 1.00 87.75 207 MET A CA 1
ATOM 1731 C C . MET A 1 207 ? 10.579 13.439 -1.559 1.00 87.75 207 MET A C 1
ATOM 1733 O O . MET A 1 207 ? 9.903 13.906 -2.475 1.00 87.75 207 MET A O 1
ATOM 1737 N N . GLN A 1 208 ? 10.016 13.004 -0.431 1.00 89.25 208 GLN A N 1
ATOM 1738 C CA . GLN A 1 208 ? 8.575 13.058 -0.180 1.00 89.25 208 GLN A CA 1
ATOM 1739 C C . GLN A 1 208 ? 8.052 14.500 -0.149 1.00 89.25 208 GLN A C 1
ATOM 1741 O O . GLN A 1 208 ? 6.995 14.780 -0.719 1.00 89.25 208 GLN A O 1
ATOM 1746 N N . LYS A 1 209 ? 8.781 15.438 0.472 1.00 90.12 209 LYS A N 1
ATOM 1747 C CA . LYS A 1 209 ? 8.458 16.877 0.436 1.00 90.12 209 LYS A CA 1
ATOM 1748 C C . LYS A 1 209 ? 8.500 17.435 -0.988 1.00 90.12 209 LYS A C 1
ATOM 1750 O O . LYS A 1 209 ? 7.609 18.203 -1.362 1.00 90.12 209 LYS A O 1
ATOM 1755 N N . ASN A 1 210 ? 9.471 17.014 -1.795 1.00 86.62 210 ASN A N 1
ATOM 1756 C CA . ASN A 1 210 ? 9.570 17.409 -3.199 1.00 86.62 210 ASN A CA 1
ATOM 1757 C C . ASN A 1 210 ? 8.393 16.865 -4.017 1.00 86.62 210 ASN A C 1
ATOM 1759 O O . ASN A 1 210 ? 7.747 17.637 -4.718 1.00 86.62 210 ASN A O 1
ATOM 1763 N N . ILE A 1 211 ? 8.037 15.585 -3.863 1.00 86.81 211 ILE A N 1
ATOM 1764 C CA . ILE A 1 211 ? 6.868 14.979 -4.523 1.00 86.81 211 ILE A CA 1
ATOM 1765 C C . ILE A 1 211 ? 5.579 15.702 -4.119 1.00 86.81 211 ILE A C 1
ATOM 1767 O O . ILE A 1 211 ? 4.781 16.057 -4.982 1.00 86.81 211 ILE A O 1
ATOM 1771 N N . LYS A 1 212 ? 5.382 15.995 -2.826 1.00 88.25 212 LYS A N 1
ATOM 1772 C CA . LYS A 1 212 ? 4.226 16.776 -2.348 1.00 88.25 212 LYS A CA 1
ATOM 1773 C C . LYS A 1 212 ? 4.171 18.164 -2.988 1.00 88.25 212 LYS A C 1
ATOM 1775 O O . LYS A 1 212 ? 3.097 18.612 -3.379 1.00 88.25 212 LYS A O 1
ATOM 1780 N N . SER A 1 213 ? 5.316 18.828 -3.121 1.00 79.88 213 SER A N 1
ATOM 1781 C CA . SER A 1 213 ? 5.416 20.148 -3.752 1.00 79.88 213 SER A CA 1
ATOM 1782 C C . SER A 1 213 ? 5.118 20.090 -5.252 1.00 79.88 213 SER A C 1
ATOM 1784 O O . SER A 1 213 ? 4.351 20.909 -5.746 1.00 79.88 213 SER A O 1
ATOM 1786 N N . VAL A 1 214 ? 5.647 19.092 -5.966 1.00 79.31 214 VAL A N 1
ATOM 1787 C CA . VAL A 1 214 ? 5.375 18.872 -7.396 1.00 79.31 214 VAL A CA 1
ATOM 1788 C C . VAL A 1 214 ? 3.906 18.521 -7.628 1.00 79.31 214 VAL A C 1
ATOM 1790 O O . VAL A 1 214 ? 3.280 19.118 -8.495 1.00 79.31 214 VAL A O 1
ATOM 1793 N N . ASN A 1 215 ? 3.315 17.648 -6.809 1.00 80.88 215 ASN A N 1
ATOM 1794 C CA . ASN A 1 215 ? 1.883 17.345 -6.866 1.00 80.88 215 ASN A CA 1
ATOM 1795 C C . ASN A 1 215 ? 1.029 18.586 -6.594 1.00 80.88 215 ASN A C 1
ATOM 1797 O O . ASN A 1 215 ? 0.032 18.811 -7.273 1.00 80.88 215 ASN A O 1
ATOM 1801 N N . LYS A 1 216 ? 1.437 19.437 -5.646 1.00 80.31 216 LYS A N 1
ATOM 1802 C CA . LYS A 1 216 ? 0.766 20.718 -5.402 1.00 80.31 216 LYS A CA 1
ATOM 1803 C C . LYS A 1 216 ? 0.835 21.622 -6.633 1.00 80.31 216 LYS A C 1
ATOM 1805 O O . LYS A 1 216 ? -0.169 22.230 -6.965 1.00 80.31 216 LYS A O 1
ATOM 1810 N N . ILE A 1 217 ? 1.976 21.679 -7.320 1.00 73.25 217 ILE A N 1
ATOM 1811 C CA . ILE A 1 217 ? 2.146 22.459 -8.556 1.00 73.25 217 ILE A CA 1
ATOM 1812 C C . ILE A 1 217 ? 1.303 21.882 -9.703 1.00 73.25 217 ILE A C 1
ATOM 1814 O O . ILE A 1 217 ? 0.652 22.647 -10.402 1.00 73.25 217 ILE A O 1
ATOM 1818 N N . LEU A 1 218 ? 1.264 20.557 -9.871 1.00 70.88 218 LEU A N 1
ATOM 1819 C CA . LEU A 1 218 ? 0.451 19.883 -10.894 1.00 70.88 218 LEU A CA 1
ATOM 1820 C C . LEU A 1 218 ? -1.055 20.087 -10.672 1.00 70.88 218 LEU A C 1
ATOM 1822 O O . LEU A 1 218 ? -1.807 20.224 -11.634 1.00 70.88 218 LEU A O 1
ATOM 1826 N N . ASN A 1 219 ? -1.483 20.151 -9.410 1.00 74.81 219 ASN A N 1
ATOM 1827 C CA . ASN A 1 219 ? -2.876 20.395 -9.035 1.00 74.81 219 ASN A CA 1
ATOM 1828 C C . ASN A 1 219 ? -3.282 21.876 -9.127 1.00 74.81 219 ASN A C 1
ATOM 1830 O O . ASN A 1 219 ? -4.475 22.182 -9.103 1.00 74.81 219 ASN A O 1
ATOM 1834 N N . LEU A 1 220 ? -2.327 22.806 -9.243 1.00 72.62 220 LEU A N 1
ATOM 1835 C CA . LEU A 1 220 ? -2.627 24.201 -9.560 1.00 72.62 220 LEU A CA 1
ATOM 1836 C C . LEU A 1 220 ? -2.946 24.306 -11.058 1.00 72.62 220 LEU A C 1
ATOM 1838 O O . LEU A 1 220 ? -2.066 24.528 -11.888 1.00 72.62 220 LEU A O 1
ATOM 1842 N N . GLN A 1 221 ? -4.221 24.160 -11.423 1.00 58.38 221 GLN A N 1
ATOM 1843 C CA . GLN A 1 221 ? -4.662 24.504 -12.774 1.00 58.38 221 GLN A CA 1
ATOM 1844 C C . GLN A 1 221 ? -4.519 26.019 -13.004 1.00 58.38 221 GLN A C 1
ATOM 1846 O O . GLN A 1 221 ? -4.995 26.822 -12.204 1.00 58.38 221 GLN A O 1
ATOM 1851 N N . ASN A 1 222 ? -3.907 26.392 -14.134 1.00 59.34 222 ASN A N 1
ATOM 1852 C CA . ASN A 1 222 ? -3.750 27.764 -14.647 1.00 59.34 222 ASN A CA 1
ATOM 1853 C C . ASN A 1 222 ? -2.709 28.663 -13.948 1.00 59.34 222 ASN A C 1
ATOM 1855 O O . ASN A 1 222 ? -2.947 29.858 -13.781 1.00 59.34 222 ASN A O 1
ATOM 1859 N N . VAL A 1 223 ? -1.525 28.145 -13.599 1.00 62.09 223 VAL A N 1
ATOM 1860 C CA . VAL A 1 223 ? -0.385 29.022 -13.260 1.00 62.09 223 VAL A CA 1
ATOM 1861 C C . VAL A 1 223 ? 0.044 29.791 -14.515 1.00 62.09 223 VAL A C 1
ATOM 1863 O O . VAL A 1 223 ? 0.521 29.198 -15.483 1.00 62.09 223 VAL A O 1
ATOM 1866 N N . THR A 1 224 ? -0.124 31.113 -14.518 1.00 69.81 224 THR A N 1
ATOM 1867 C CA . THR A 1 224 ? 0.284 31.964 -15.645 1.00 69.81 224 THR A CA 1
ATOM 1868 C C . THR A 1 224 ? 1.780 32.283 -15.533 1.00 69.81 224 THR A C 1
ATOM 1870 O O . THR A 1 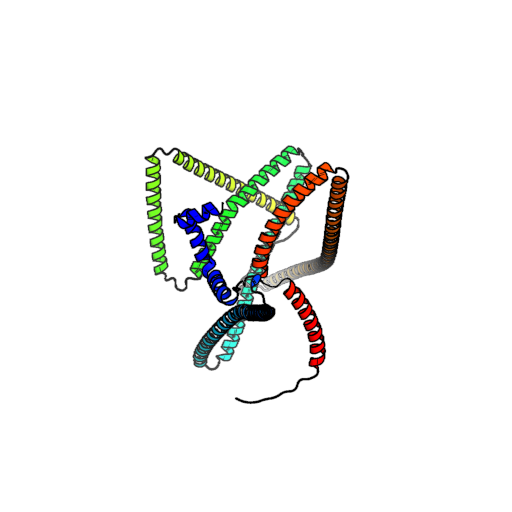224 ? 2.324 32.358 -14.432 1.00 69.81 224 THR A O 1
ATOM 1873 N N . ASN A 1 225 ? 2.483 32.531 -16.648 1.00 75.81 225 ASN A N 1
ATOM 1874 C CA . ASN A 1 225 ? 3.909 32.916 -16.624 1.00 75.81 225 ASN A CA 1
ATOM 1875 C C . ASN A 1 225 ? 4.203 34.117 -15.697 1.00 75.81 225 ASN A C 1
ATOM 1877 O O . ASN A 1 225 ? 5.273 34.184 -15.092 1.00 75.81 225 ASN A O 1
ATOM 1881 N N . ASN A 1 226 ? 3.242 35.029 -15.527 1.00 79.62 226 ASN A N 1
ATOM 1882 C CA . ASN A 1 226 ? 3.342 36.145 -14.584 1.00 79.62 226 ASN A CA 1
ATOM 1883 C C . ASN A 1 226 ? 3.354 35.697 -13.113 1.00 79.62 226 ASN A C 1
ATOM 1885 O O . ASN A 1 226 ? 4.081 36.283 -12.311 1.00 79.62 226 ASN A O 1
ATOM 1889 N N . ASP A 1 227 ? 2.632 34.634 -12.758 1.00 75.62 227 ASP A N 1
ATOM 1890 C CA . ASP A 1 227 ? 2.619 34.091 -11.395 1.00 75.62 227 ASP A CA 1
ATOM 1891 C C . ASP A 1 227 ? 3.968 33.455 -11.055 1.00 75.62 227 ASP A C 1
ATOM 1893 O O . ASP A 1 227 ? 4.496 33.660 -9.965 1.00 75.62 227 ASP A O 1
ATOM 1897 N N . ILE A 1 228 ? 4.598 32.779 -12.023 1.00 78.06 228 ILE A N 1
ATOM 1898 C CA . ILE A 1 228 ? 5.958 32.235 -11.877 1.00 78.06 228 ILE A CA 1
ATOM 1899 C C . ILE A 1 228 ? 6.972 33.363 -11.649 1.00 78.06 228 ILE A C 1
ATOM 1901 O O . ILE A 1 228 ? 7.850 33.239 -10.794 1.00 78.06 228 ILE A O 1
ATOM 1905 N N . ILE A 1 229 ? 6.853 34.476 -12.380 1.00 85.50 229 ILE A N 1
ATOM 1906 C CA . ILE A 1 229 ? 7.717 35.652 -12.194 1.00 85.50 229 ILE A CA 1
ATOM 1907 C C . ILE A 1 229 ? 7.509 36.259 -10.799 1.00 85.50 229 ILE A C 1
ATOM 1909 O O . ILE A 1 229 ? 8.485 36.593 -10.125 1.00 85.50 229 ILE A O 1
ATOM 1913 N N . ASN A 1 230 ? 6.264 36.351 -10.329 1.00 84.44 230 ASN A N 1
ATOM 1914 C CA . ASN A 1 230 ? 5.952 36.845 -8.988 1.00 84.44 230 ASN A CA 1
ATOM 1915 C C . ASN A 1 230 ? 6.482 35.910 -7.891 1.00 84.44 230 ASN A C 1
ATOM 1917 O O . ASN A 1 230 ? 7.059 36.388 -6.913 1.00 84.44 230 ASN A O 1
ATOM 1921 N N . PHE A 1 231 ? 6.379 34.588 -8.069 1.00 82.44 231 PHE A N 1
ATOM 1922 C CA . PHE A 1 231 ? 6.969 33.617 -7.146 1.00 82.44 231 PHE A CA 1
ATOM 1923 C C . PHE A 1 231 ? 8.493 33.717 -7.111 1.00 82.44 231 PHE A C 1
ATOM 1925 O O . PHE A 1 231 ? 9.061 33.719 -6.023 1.00 82.44 231 PHE A O 1
ATOM 1932 N N . LYS A 1 232 ? 9.161 33.885 -8.259 1.00 87.00 232 LYS A N 1
ATOM 1933 C CA . LYS A 1 232 ? 10.617 34.101 -8.307 1.00 87.00 232 LYS A CA 1
ATOM 1934 C C . LYS A 1 232 ? 11.034 35.363 -7.556 1.00 87.00 232 LYS A C 1
ATOM 1936 O O . LYS A 1 232 ? 11.897 35.283 -6.690 1.00 87.00 232 LYS A O 1
ATOM 1941 N N . LYS A 1 233 ? 10.356 36.491 -7.795 1.00 90.50 233 LYS A N 1
ATOM 1942 C CA . LYS A 1 233 ? 10.607 37.743 -7.058 1.00 90.50 233 LYS A CA 1
ATOM 1943 C C . LYS A 1 233 ? 10.380 37.581 -5.556 1.00 90.50 233 LYS A C 1
ATOM 1945 O O . LYS A 1 233 ? 11.133 38.124 -4.753 1.00 90.50 233 LYS A O 1
ATOM 1950 N N . ARG A 1 234 ? 9.355 36.821 -5.155 1.00 88.75 234 ARG A N 1
ATOM 1951 C CA . ARG A 1 234 ? 9.085 36.551 -3.739 1.00 88.75 234 ARG A CA 1
ATOM 1952 C C . ARG A 1 234 ? 10.148 35.652 -3.109 1.00 88.75 234 ARG A C 1
ATOM 1954 O O . ARG A 1 234 ? 10.521 35.902 -1.969 1.00 88.75 234 ARG A O 1
ATOM 1961 N N . ILE A 1 235 ? 10.643 34.649 -3.835 1.00 88.19 235 ILE A N 1
ATOM 1962 C CA . ILE A 1 235 ? 11.755 33.793 -3.399 1.00 88.19 235 ILE A CA 1
ATOM 1963 C C . ILE A 1 235 ? 13.033 34.622 -3.242 1.00 88.19 235 ILE A C 1
ATOM 1965 O O . ILE A 1 235 ? 13.712 34.485 -2.233 1.00 88.19 235 ILE A O 1
ATOM 1969 N N . GLU A 1 236 ? 13.338 35.512 -4.187 1.00 92.12 236 GLU A N 1
ATOM 1970 C CA . GLU A 1 236 ? 14.493 36.414 -4.094 1.00 92.12 236 GLU A CA 1
ATOM 1971 C C . GLU A 1 236 ? 14.386 37.359 -2.891 1.00 92.12 236 GLU A C 1
ATOM 1973 O O . GLU A 1 236 ? 15.342 37.487 -2.131 1.00 92.12 236 GLU A O 1
ATOM 1978 N N . ALA A 1 237 ? 13.212 37.957 -2.660 1.00 91.75 237 ALA A N 1
ATOM 1979 C CA . ALA A 1 237 ? 12.971 38.791 -1.484 1.00 91.75 237 ALA A CA 1
ATOM 1980 C C . ALA A 1 237 ? 13.147 38.002 -0.174 1.00 91.75 237 ALA A C 1
ATOM 1982 O O . ALA A 1 237 ? 13.875 38.442 0.707 1.00 91.75 237 ALA A O 1
ATOM 1983 N N . LEU A 1 238 ? 12.559 36.804 -0.073 1.00 90.19 238 LEU A N 1
ATOM 1984 C CA . LEU A 1 238 ? 12.694 35.954 1.114 1.00 90.19 238 LEU A CA 1
ATOM 1985 C C . LEU A 1 238 ? 14.130 35.460 1.325 1.00 90.19 238 LEU A C 1
ATOM 1987 O O . LEU A 1 238 ? 14.576 35.375 2.462 1.00 90.19 238 LEU A O 1
ATOM 1991 N N . ASN A 1 239 ? 14.875 35.160 0.259 1.00 91.12 239 ASN A N 1
ATOM 1992 C CA . ASN A 1 239 ? 16.292 34.815 0.370 1.00 91.12 239 ASN A CA 1
ATOM 1993 C C . ASN A 1 239 ? 17.112 35.999 0.885 1.00 91.12 239 ASN A C 1
ATOM 1995 O O . ASN A 1 239 ? 17.977 35.807 1.737 1.00 91.12 239 ASN A O 1
ATOM 1999 N N . ASN A 1 240 ? 16.820 37.217 0.426 1.00 91.38 240 ASN A N 1
ATOM 2000 C CA . ASN A 1 240 ? 17.461 38.421 0.948 1.00 91.38 240 ASN A CA 1
ATOM 2001 C C . ASN A 1 240 ? 17.119 38.639 2.428 1.00 91.38 240 ASN A C 1
ATOM 2003 O O . ASN A 1 240 ? 18.022 38.921 3.213 1.00 91.38 240 ASN A O 1
ATOM 2007 N N . ASP A 1 241 ? 15.865 38.421 2.830 1.00 90.44 241 ASP A N 1
ATOM 2008 C CA . ASP A 1 241 ? 15.446 38.484 4.234 1.00 90.44 241 ASP A CA 1
ATOM 2009 C C . ASP A 1 241 ? 16.169 37.420 5.080 1.00 90.44 241 ASP A C 1
ATOM 2011 O O . ASP A 1 241 ? 16.672 37.721 6.161 1.00 90.44 241 ASP A O 1
ATOM 2015 N N . ILE A 1 242 ? 16.303 36.184 4.581 1.00 85.44 242 ILE A N 1
ATOM 2016 C CA . ILE A 1 242 ? 17.057 35.110 5.249 1.00 85.44 242 ILE A CA 1
ATOM 2017 C C . ILE A 1 242 ? 18.529 35.500 5.400 1.00 85.44 242 ILE A C 1
ATOM 2019 O O . ILE A 1 242 ? 19.095 35.305 6.476 1.00 85.44 242 ILE A O 1
ATOM 2023 N N . ILE A 1 243 ? 19.153 36.072 4.368 1.00 88.00 243 ILE A N 1
ATOM 2024 C CA . ILE A 1 243 ? 20.543 36.543 4.430 1.00 88.00 243 ILE A CA 1
ATOM 2025 C C . ILE A 1 243 ? 20.675 37.676 5.454 1.00 88.00 243 ILE A C 1
ATOM 2027 O O . ILE A 1 243 ? 21.608 37.665 6.255 1.00 88.00 243 ILE A O 1
ATOM 2031 N N . GLN A 1 244 ? 19.733 38.619 5.503 1.00 88.06 244 GLN A N 1
ATOM 2032 C CA . GLN A 1 244 ? 19.737 39.701 6.493 1.00 88.06 244 GLN A CA 1
ATOM 2033 C C . GLN A 1 244 ? 19.539 39.189 7.925 1.00 88.06 244 GLN A C 1
ATOM 2035 O O . GLN A 1 244 ? 20.246 39.607 8.837 1.00 88.06 244 GLN A O 1
ATOM 2040 N N . ILE A 1 245 ? 18.621 38.246 8.141 1.00 86.12 245 ILE A N 1
ATOM 2041 C CA . ILE A 1 245 ? 18.393 37.642 9.460 1.00 86.12 245 ILE A CA 1
ATOM 2042 C C . ILE A 1 245 ? 19.605 36.810 9.885 1.00 86.12 245 ILE A C 1
ATOM 2044 O O . ILE A 1 245 ? 20.012 36.882 11.041 1.00 86.12 245 ILE A O 1
ATOM 2048 N N . THR A 1 246 ? 20.213 36.063 8.962 1.00 80.06 246 THR A N 1
ATOM 2049 C CA . THR A 1 246 ? 21.406 35.250 9.237 1.00 80.06 246 THR A CA 1
ATOM 2050 C C . THR A 1 246 ? 22.599 36.138 9.568 1.00 80.06 246 THR A C 1
ATOM 2052 O O . THR A 1 246 ? 23.235 35.931 10.589 1.00 80.06 246 THR A O 1
ATOM 2055 N N . THR A 1 247 ? 22.844 37.194 8.789 1.00 82.06 247 THR A N 1
ATOM 2056 C CA . THR A 1 247 ? 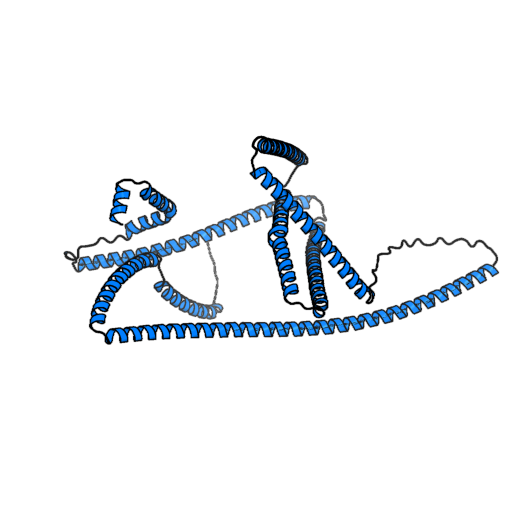23.926 38.152 9.070 1.00 82.06 247 THR A CA 1
ATOM 2057 C C . THR A 1 247 ? 23.701 38.919 10.371 1.00 82.06 247 THR A C 1
ATOM 2059 O O . THR A 1 247 ? 24.651 39.148 11.110 1.00 82.06 247 THR A O 1
ATOM 2062 N N . ASN A 1 248 ? 22.460 39.278 10.706 1.00 81.56 248 ASN A N 1
ATOM 2063 C CA . ASN A 1 248 ? 22.146 39.893 11.997 1.00 81.56 248 ASN A CA 1
ATOM 2064 C C . ASN A 1 248 ? 22.279 38.911 13.169 1.00 81.56 248 ASN A C 1
ATOM 2066 O O . ASN A 1 248 ? 22.672 39.324 14.257 1.00 81.56 248 ASN A O 1
ATOM 2070 N N . ARG A 1 249 ? 21.956 37.628 12.970 1.00 76.06 249 ARG A N 1
ATOM 2071 C CA . ARG A 1 249 ? 22.196 36.577 13.964 1.00 76.06 249 ARG A CA 1
ATOM 2072 C C . ARG A 1 249 ? 23.692 36.385 14.183 1.00 76.06 249 ARG A C 1
ATOM 2074 O O . ARG A 1 249 ? 24.127 36.401 15.322 1.00 76.06 249 ARG A O 1
ATOM 2081 N N . ASP A 1 250 ? 24.462 36.260 13.109 1.00 71.00 250 ASP A N 1
ATOM 2082 C CA . ASP A 1 250 ? 25.901 36.019 13.184 1.00 71.00 250 ASP A CA 1
ATOM 2083 C C . ASP A 1 250 ? 26.627 37.225 13.821 1.00 71.00 250 ASP A C 1
ATOM 2085 O O . ASP A 1 250 ? 27.485 37.031 14.671 1.00 71.00 250 ASP A O 1
ATOM 2089 N N . LYS A 1 251 ? 26.189 38.468 13.549 1.00 74.69 251 LYS A N 1
ATOM 2090 C CA . LYS A 1 251 ? 26.670 39.675 14.256 1.00 74.69 251 LYS A CA 1
ATOM 2091 C C . LYS A 1 251 ? 26.347 39.675 15.755 1.00 74.69 251 LYS A C 1
ATOM 2093 O O . LYS A 1 251 ? 27.183 40.066 16.559 1.00 74.69 251 LYS A O 1
ATOM 2098 N N . LYS A 1 252 ? 25.149 39.230 16.149 1.00 68.94 252 LYS A N 1
ATOM 2099 C CA . LYS A 1 252 ? 24.766 39.116 17.570 1.00 68.94 252 LYS A CA 1
ATOM 2100 C C . LYS A 1 252 ? 25.528 38.005 18.298 1.00 68.94 252 LYS A C 1
ATOM 2102 O O . LYS A 1 252 ? 25.833 38.169 19.476 1.00 68.94 252 LYS A O 1
ATOM 2107 N N . ASP A 1 253 ? 25.832 36.911 17.602 1.00 65.69 253 ASP A N 1
ATOM 2108 C CA . ASP A 1 253 ? 26.663 35.803 18.095 1.00 65.69 253 ASP A CA 1
ATOM 2109 C C . ASP A 1 253 ? 28.161 36.189 18.193 1.00 65.69 253 ASP A C 1
ATOM 2111 O O . ASP A 1 253 ? 28.907 35.507 18.894 1.00 65.69 253 ASP A O 1
ATOM 2115 N N . GLU A 1 254 ? 28.604 37.255 17.506 1.00 64.06 254 GLU A N 1
ATOM 2116 C CA . GLU A 1 254 ? 29.937 37.872 17.653 1.00 64.06 254 GLU A CA 1
ATOM 2117 C C . GLU A 1 254 ? 29.981 38.931 18.776 1.00 64.06 254 GLU A C 1
ATOM 2119 O O . GLU A 1 254 ? 30.975 39.016 19.495 1.00 64.06 254 GLU A O 1
ATOM 2124 N N . GLU A 1 255 ? 28.919 39.730 18.952 1.00 64.19 255 GLU A N 1
ATOM 2125 C CA . GLU A 1 255 ? 28.821 40.770 19.997 1.00 64.19 255 GLU A CA 1
ATOM 2126 C C . GLU A 1 255 ? 28.632 40.194 21.408 1.00 64.19 255 GLU A C 1
ATOM 2128 O O . GLU A 1 255 ? 29.185 40.709 22.383 1.00 64.19 255 GLU A O 1
ATOM 2133 N N . HIS A 1 256 ? 27.853 39.120 21.532 1.00 59.38 256 HIS A N 1
ATOM 2134 C CA . HIS A 1 256 ? 27.799 38.318 22.742 1.00 59.38 256 HIS A CA 1
ATOM 2135 C C . HIS A 1 256 ? 28.737 37.139 22.542 1.00 59.38 256 HIS A C 1
ATOM 2137 O O . HIS A 1 256 ? 28.487 36.320 21.669 1.00 59.38 256 HIS A O 1
ATOM 2143 N N . GLU A 1 257 ? 29.790 37.031 23.355 1.00 58.47 257 GLU A N 1
ATOM 2144 C CA . GLU A 1 257 ? 30.740 35.908 23.379 1.00 58.47 257 GLU A CA 1
ATOM 2145 C C . GLU A 1 257 ? 30.044 34.616 23.884 1.00 58.47 257 GLU A C 1
ATOM 2147 O O . GLU A 1 257 ? 30.381 34.021 24.912 1.00 58.47 257 GLU A O 1
ATOM 2152 N N . ASP A 1 258 ? 28.977 34.214 23.192 1.00 64.12 258 ASP A N 1
ATOM 2153 C CA . ASP A 1 258 ? 28.120 33.088 23.502 1.00 64.12 258 ASP A CA 1
ATOM 2154 C C . ASP A 1 258 ? 28.928 31.829 23.218 1.00 64.12 258 ASP A C 1
ATOM 2156 O O . ASP A 1 258 ? 29.073 31.395 22.077 1.00 64.12 258 ASP A O 1
ATOM 2160 N N . LYS A 1 259 ? 29.482 31.221 24.271 1.00 63.62 259 LYS A N 1
ATOM 2161 C CA . LYS A 1 259 ? 30.276 29.985 24.183 1.00 63.62 259 LYS A CA 1
ATOM 2162 C C . LYS A 1 259 ? 29.553 28.887 23.390 1.00 63.62 259 LYS A C 1
ATOM 2164 O O . LYS A 1 259 ? 30.211 28.022 22.815 1.00 63.62 259 LYS A O 1
ATOM 2169 N N . LEU A 1 260 ? 28.217 28.927 23.316 1.00 64.56 260 LEU A N 1
ATOM 2170 C CA . LEU A 1 260 ? 27.400 28.024 22.506 1.00 64.56 260 LEU A CA 1
ATOM 2171 C C . LEU A 1 260 ? 27.553 28.243 20.994 1.00 64.56 260 LEU A C 1
ATOM 2173 O O . LEU A 1 260 ? 27.443 27.265 20.256 1.00 64.56 260 LEU A O 1
ATOM 2177 N N . SER A 1 261 ? 27.842 29.455 20.510 1.00 68.50 261 SER A N 1
ATOM 2178 C CA . SER A 1 261 ? 28.072 29.723 19.082 1.00 68.50 261 SER A CA 1
ATOM 2179 C C . SER A 1 261 ? 29.277 28.927 18.571 1.00 68.50 261 SER A C 1
ATOM 2181 O O . SER A 1 261 ? 29.187 28.277 17.527 1.00 68.50 261 SER A O 1
ATOM 2183 N N . ILE A 1 262 ? 30.352 28.838 19.359 1.00 69.88 262 ILE A N 1
ATOM 2184 C CA . ILE A 1 262 ? 31.541 28.028 19.058 1.00 69.88 262 ILE A CA 1
ATOM 2185 C C . ILE A 1 262 ? 31.167 26.543 18.959 1.00 69.88 262 ILE A C 1
ATOM 2187 O O . ILE A 1 262 ? 31.546 25.884 17.992 1.00 69.88 262 ILE A O 1
ATOM 2191 N N . TYR A 1 263 ? 30.366 26.016 19.893 1.00 72.62 263 TYR A N 1
ATOM 2192 C CA . TYR A 1 263 ? 29.898 24.625 19.839 1.00 72.62 263 TYR A CA 1
ATOM 2193 C C . TYR A 1 263 ? 28.934 24.363 18.674 1.00 72.62 263 TYR A C 1
ATOM 2195 O O . TYR A 1 263 ? 29.000 23.294 18.069 1.00 72.62 263 TYR A O 1
ATOM 2203 N N . ARG A 1 264 ? 28.085 25.330 18.294 1.00 70.12 264 ARG A N 1
ATOM 2204 C CA . ARG A 1 264 ? 27.240 25.249 17.087 1.00 70.12 264 ARG A CA 1
ATOM 2205 C C . ARG A 1 264 ? 28.106 25.152 15.828 1.00 70.12 264 ARG A C 1
ATOM 2207 O O . ARG A 1 264 ? 27.899 24.252 15.017 1.00 70.12 264 ARG A O 1
ATOM 2214 N N . HIS A 1 265 ? 29.121 26.005 15.695 1.00 71.94 265 HIS A N 1
ATOM 2215 C CA . HIS A 1 265 ? 30.053 25.985 14.563 1.00 71.94 265 HIS A CA 1
ATOM 2216 C C . HIS A 1 265 ? 30.921 24.718 14.542 1.00 71.94 265 HIS A C 1
ATOM 2218 O O . HIS A 1 265 ? 31.114 24.120 13.481 1.00 71.94 265 HIS A O 1
ATOM 2224 N N . GLN A 1 266 ? 31.402 24.258 15.701 1.00 74.62 266 GLN A N 1
ATOM 2225 C CA . GLN A 1 266 ? 32.123 22.990 15.833 1.00 74.62 266 GLN A CA 1
ATOM 2226 C C . GLN A 1 266 ? 31.232 21.799 15.468 1.00 74.62 266 GLN A C 1
ATOM 2228 O O . GLN A 1 266 ? 31.667 20.948 14.700 1.00 74.62 266 GLN A O 1
ATOM 2233 N N . SER A 1 267 ? 29.983 21.765 15.938 1.00 70.56 267 SER A N 1
ATOM 2234 C CA . SER A 1 267 ? 29.001 20.727 15.606 1.00 70.56 267 SER A CA 1
ATOM 2235 C C . SER A 1 267 ? 28.699 20.695 14.107 1.00 70.56 267 SER A C 1
ATOM 2237 O O . SER A 1 267 ? 28.805 19.639 13.488 1.00 70.56 267 SER A O 1
ATOM 2239 N N . ILE A 1 268 ? 28.451 21.852 13.480 1.00 73.81 268 ILE A N 1
ATOM 2240 C CA . ILE A 1 268 ? 28.247 21.959 12.026 1.00 73.81 268 ILE A CA 1
ATOM 2241 C C . ILE A 1 268 ? 29.493 21.487 11.265 1.00 73.81 268 ILE A C 1
ATOM 2243 O O . ILE A 1 268 ? 29.378 20.746 10.289 1.00 73.81 268 ILE A O 1
ATOM 2247 N N . ASN A 1 269 ? 30.695 21.861 11.706 1.00 74.38 269 ASN A N 1
ATOM 2248 C CA . ASN A 1 269 ? 31.938 21.413 11.078 1.00 74.38 269 ASN A CA 1
ATOM 2249 C C . ASN A 1 269 ? 32.176 19.906 11.252 1.00 74.38 269 ASN A C 1
ATOM 2251 O O . ASN A 1 269 ? 32.609 19.250 10.304 1.00 74.38 269 ASN A O 1
ATOM 2255 N N . ILE A 1 270 ? 31.876 19.341 12.424 1.00 73.44 270 ILE A N 1
ATOM 2256 C CA . ILE A 1 270 ? 31.934 17.895 12.675 1.00 73.44 270 ILE A CA 1
ATOM 2257 C C . ILE A 1 270 ? 30.903 17.176 11.805 1.00 73.44 270 ILE A C 1
ATOM 2259 O O . ILE A 1 270 ? 31.242 16.177 11.180 1.00 73.44 270 ILE A O 1
ATOM 2263 N N . GLN A 1 271 ? 29.685 17.704 11.681 1.00 74.38 271 GLN A N 1
ATOM 2264 C CA . GLN A 1 271 ? 28.635 17.149 10.831 1.00 74.38 271 GLN A CA 1
ATOM 2265 C C . GLN A 1 271 ? 29.029 17.179 9.350 1.00 74.38 271 GLN A C 1
ATOM 2267 O O . GLN A 1 271 ? 28.901 16.165 8.669 1.00 74.38 271 GLN A O 1
ATOM 2272 N N . ARG A 1 272 ? 29.593 18.291 8.860 1.00 75.88 272 ARG A N 1
ATOM 2273 C CA . ARG A 1 272 ? 30.131 18.399 7.492 1.00 75.88 272 ARG A CA 1
ATOM 2274 C C . ARG A 1 272 ? 31.273 17.416 7.251 1.00 75.88 272 ARG A C 1
ATOM 2276 O O . ARG A 1 272 ? 31.306 16.767 6.211 1.00 75.88 272 ARG A O 1
ATOM 2283 N N . LYS A 1 273 ? 32.191 17.257 8.212 1.00 77.19 273 LYS A N 1
ATOM 2284 C CA . LYS A 1 273 ? 33.267 16.253 8.133 1.00 77.19 273 LYS A CA 1
ATOM 2285 C C . LYS A 1 273 ? 32.710 14.826 8.139 1.00 77.19 273 LYS A C 1
ATOM 2287 O O . LYS A 1 273 ? 33.137 14.024 7.315 1.00 77.19 273 LYS A O 1
ATOM 2292 N N . LYS A 1 274 ? 31.740 14.521 9.011 1.00 76.31 274 LYS A N 1
ATOM 2293 C CA . LYS A 1 274 ? 31.033 13.228 9.081 1.00 76.31 274 LYS A CA 1
ATOM 2294 C C . LYS A 1 274 ? 30.359 12.917 7.744 1.00 76.31 274 LYS A C 1
ATOM 2296 O O . LYS A 1 274 ? 30.543 11.826 7.214 1.00 76.31 274 LYS A O 1
ATOM 2301 N N . GLN A 1 275 ? 29.671 13.896 7.157 1.00 76.75 275 GLN A N 1
ATOM 2302 C CA . GLN A 1 275 ? 29.036 13.774 5.848 1.00 76.75 275 GLN A CA 1
ATOM 2303 C C . GLN A 1 275 ? 30.061 13.559 4.726 1.00 76.75 275 GLN A C 1
ATOM 2305 O O . GLN A 1 275 ? 29.906 12.625 3.946 1.00 76.75 275 GLN A O 1
ATOM 2310 N N . ALA A 1 276 ? 31.141 14.343 4.680 1.00 76.56 276 ALA A N 1
ATOM 2311 C CA . ALA A 1 276 ? 32.187 14.196 3.668 1.00 76.56 276 ALA A CA 1
ATOM 2312 C C . ALA A 1 276 ? 32.902 12.835 3.754 1.00 76.56 276 ALA A C 1
ATOM 2314 O O . ALA A 1 276 ? 33.221 12.232 2.731 1.00 76.56 276 ALA A O 1
ATOM 2315 N N . ILE A 1 277 ? 33.146 12.322 4.966 1.00 73.38 277 ILE A N 1
ATOM 2316 C CA . ILE A 1 277 ? 33.713 10.980 5.171 1.00 73.38 277 ILE A CA 1
ATOM 2317 C C . ILE A 1 277 ? 32.710 9.903 4.745 1.00 73.38 277 ILE A C 1
ATOM 2319 O O . ILE A 1 277 ? 33.099 8.961 4.060 1.00 73.38 277 ILE A O 1
ATOM 2323 N N . ALA A 1 278 ? 31.425 10.051 5.079 1.00 71.06 278 ALA A N 1
ATOM 2324 C CA . ALA A 1 278 ? 30.380 9.127 4.643 1.00 71.06 278 ALA A CA 1
ATOM 2325 C C . ALA A 1 278 ? 30.218 9.112 3.112 1.00 71.06 278 ALA A C 1
ATOM 2327 O O . ALA A 1 278 ? 30.041 8.050 2.521 1.00 71.06 278 ALA A O 1
ATOM 2328 N N . GLU A 1 279 ? 30.326 10.266 2.451 1.00 77.25 279 GLU A N 1
ATOM 2329 C CA . GLU A 1 279 ? 30.320 10.379 0.989 1.00 77.25 279 GLU A CA 1
ATOM 2330 C C . GLU A 1 279 ? 31.553 9.725 0.363 1.00 77.25 279 GLU A C 1
ATOM 2332 O O . GLU A 1 279 ? 31.404 8.941 -0.572 1.00 77.25 279 GLU A O 1
ATOM 2337 N N . LYS A 1 280 ? 32.754 9.954 0.914 1.00 76.94 280 LYS A N 1
ATOM 2338 C CA . LYS A 1 280 ? 33.980 9.257 0.487 1.00 76.94 280 LYS A CA 1
ATOM 2339 C C . LYS A 1 280 ? 33.880 7.745 0.677 1.00 76.94 280 LYS A C 1
ATOM 2341 O O . LYS A 1 280 ? 34.271 7.001 -0.211 1.00 76.94 280 LYS A O 1
ATOM 2346 N N . MET A 1 281 ? 33.316 7.282 1.791 1.00 72.06 281 MET A N 1
ATOM 2347 C CA . MET A 1 281 ? 33.073 5.861 2.047 1.00 72.06 281 MET A CA 1
ATOM 2348 C C . MET A 1 281 ? 32.061 5.274 1.054 1.00 72.06 281 MET A C 1
ATOM 2350 O O . MET A 1 281 ? 32.256 4.164 0.574 1.00 72.06 281 MET A O 1
ATOM 2354 N N . GLN A 1 282 ? 31.000 6.009 0.708 1.00 74.25 282 GLN A N 1
ATOM 2355 C CA . GLN A 1 282 ? 30.040 5.596 -0.321 1.00 74.25 282 GLN A CA 1
ATOM 2356 C C . GLN A 1 282 ? 30.640 5.605 -1.730 1.00 74.25 282 GLN A C 1
ATOM 2358 O O . GLN A 1 282 ? 30.246 4.782 -2.548 1.00 74.25 282 GLN A O 1
ATOM 2363 N N . LEU A 1 283 ? 31.547 6.535 -2.037 1.00 77.19 283 LEU A N 1
ATOM 2364 C CA . LEU A 1 283 ? 32.289 6.555 -3.299 1.00 77.19 283 LEU A CA 1
ATOM 2365 C C . LEU A 1 283 ? 33.246 5.368 -3.376 1.00 77.19 283 LEU A C 1
ATOM 2367 O O . LEU A 1 283 ? 33.144 4.601 -4.316 1.00 77.19 283 LEU A O 1
ATOM 2371 N N . ALA A 1 284 ? 34.062 5.132 -2.347 1.00 72.25 284 ALA A N 1
ATOM 2372 C CA . ALA A 1 284 ? 34.964 3.983 -2.297 1.00 72.25 284 ALA A CA 1
ATOM 2373 C C . ALA A 1 284 ? 34.211 2.639 -2.333 1.00 72.25 284 ALA A C 1
ATOM 2375 O O . ALA A 1 284 ? 34.658 1.702 -2.984 1.00 72.25 284 ALA A O 1
ATOM 2376 N N . LYS A 1 285 ? 33.042 2.537 -1.674 1.00 69.88 285 LYS A N 1
ATOM 2377 C CA . LYS A 1 285 ? 32.159 1.363 -1.801 1.00 69.88 285 LYS A CA 1
ATOM 2378 C C . LYS A 1 285 ? 31.632 1.207 -3.228 1.00 69.88 285 LYS A C 1
ATOM 2380 O O . LYS A 1 285 ? 31.650 0.095 -3.726 1.00 69.88 285 LYS A O 1
ATOM 2385 N N . ARG A 1 286 ? 31.213 2.296 -3.884 1.00 74.12 286 ARG A N 1
ATOM 2386 C CA . ARG A 1 286 ? 30.774 2.269 -5.288 1.00 74.12 286 ARG A CA 1
ATOM 2387 C C . ARG A 1 286 ? 31.900 1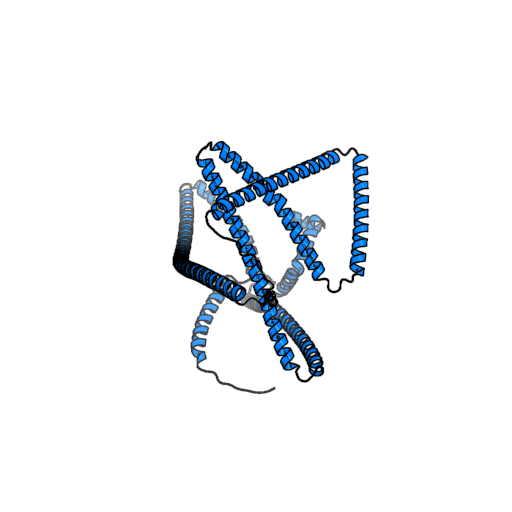.895 -6.241 1.00 74.12 286 ARG A C 1
ATOM 2389 O O . ARG A 1 286 ? 31.668 1.076 -7.109 1.00 74.12 286 ARG A O 1
ATOM 2396 N N . GLU A 1 287 ? 33.100 2.434 -6.060 1.00 76.25 287 GLU A N 1
ATOM 2397 C CA . GLU A 1 287 ? 34.280 2.067 -6.849 1.00 76.25 287 GLU A CA 1
ATOM 2398 C C . GLU A 1 287 ? 34.631 0.587 -6.650 1.00 76.25 287 GLU A C 1
ATOM 2400 O O . GLU A 1 287 ? 34.912 -0.106 -7.620 1.00 76.25 287 GLU A O 1
ATOM 2405 N N . LEU A 1 288 ? 34.551 0.069 -5.418 1.00 69.75 288 LEU A N 1
ATOM 2406 C CA . LEU A 1 288 ? 34.734 -1.358 -5.145 1.00 69.75 288 LEU A CA 1
ATOM 2407 C C . LEU A 1 288 ? 33.649 -2.211 -5.820 1.00 69.75 288 LEU A C 1
ATOM 2409 O O . LEU A 1 288 ? 33.981 -3.194 -6.472 1.00 69.75 288 LEU A O 1
ATOM 2413 N N . ASP A 1 289 ? 32.380 -1.809 -5.716 1.00 68.06 289 ASP A N 1
ATOM 2414 C CA . ASP A 1 289 ? 31.255 -2.488 -6.365 1.00 68.06 289 ASP A CA 1
ATOM 2415 C C . ASP A 1 289 ? 31.398 -2.432 -7.904 1.00 68.06 289 ASP A C 1
ATOM 2417 O O . ASP A 1 289 ? 31.147 -3.417 -8.593 1.00 68.06 289 ASP A O 1
ATOM 2421 N N . GLU A 1 290 ? 31.862 -1.313 -8.469 1.00 75.12 290 GLU A N 1
ATOM 2422 C CA . GLU A 1 290 ? 32.165 -1.155 -9.896 1.00 75.12 290 GLU A CA 1
ATOM 2423 C C . GLU A 1 290 ? 33.313 -2.068 -10.335 1.00 75.12 290 GLU A C 1
ATOM 2425 O O . GLU A 1 290 ? 33.200 -2.725 -11.370 1.00 75.12 290 GLU A O 1
ATOM 2430 N N . MET A 1 291 ? 34.388 -2.168 -9.548 1.00 71.06 291 MET A N 1
ATOM 2431 C CA . MET A 1 291 ? 35.490 -3.096 -9.815 1.00 71.06 291 MET A CA 1
ATOM 2432 C C . MET A 1 291 ? 35.042 -4.556 -9.695 1.00 71.06 291 MET A C 1
ATOM 2434 O O . MET A 1 291 ? 35.404 -5.363 -10.547 1.00 71.06 291 MET A O 1
ATOM 2438 N N . ASP A 1 292 ? 34.196 -4.900 -8.723 1.00 63.38 292 ASP A N 1
ATOM 2439 C CA . ASP A 1 292 ? 33.605 -6.237 -8.583 1.00 63.38 292 ASP A CA 1
ATOM 2440 C C . ASP A 1 292 ? 32.628 -6.552 -9.729 1.00 63.38 292 ASP A C 1
ATOM 2442 O O . ASP A 1 292 ? 32.576 -7.686 -10.206 1.00 63.38 292 ASP A O 1
ATOM 2446 N N . ILE A 1 293 ? 31.888 -5.559 -10.236 1.00 67.25 293 ILE A N 1
ATOM 2447 C CA . ILE A 1 293 ? 31.081 -5.683 -11.459 1.00 67.25 293 ILE A CA 1
ATOM 2448 C C . ILE A 1 293 ? 31.989 -5.884 -12.672 1.00 67.25 293 ILE A C 1
ATOM 2450 O O . ILE A 1 293 ? 31.657 -6.696 -13.528 1.00 67.25 293 ILE A O 1
ATOM 2454 N N . ILE A 1 294 ? 33.116 -5.178 -12.779 1.00 69.56 294 ILE A N 1
ATOM 2455 C CA . ILE A 1 294 ? 34.078 -5.342 -13.878 1.00 69.56 294 ILE A CA 1
ATOM 2456 C C . ILE A 1 294 ? 34.745 -6.718 -13.810 1.00 69.56 294 ILE A C 1
ATOM 2458 O O . ILE A 1 294 ? 34.848 -7.370 -14.841 1.00 69.56 294 ILE A O 1
ATOM 2462 N N . LEU A 1 295 ? 35.126 -7.206 -12.630 1.00 60.53 295 LEU A N 1
ATOM 2463 C CA . LEU A 1 295 ? 35.671 -8.553 -12.430 1.00 60.53 295 LEU A CA 1
ATOM 2464 C C . LEU A 1 295 ? 34.616 -9.635 -12.694 1.00 60.53 295 LEU A C 1
ATOM 2466 O O . LEU A 1 295 ? 34.894 -10.622 -13.372 1.00 60.53 295 LEU A O 1
ATOM 2470 N N . GLY A 1 296 ? 33.379 -9.419 -12.244 1.00 57.81 296 GLY A N 1
ATOM 2471 C CA . GLY A 1 296 ? 32.231 -10.261 -12.574 1.00 57.81 296 GLY A CA 1
ATOM 2472 C C . GLY A 1 296 ? 31.946 -10.278 -14.075 1.00 57.81 296 GLY A C 1
ATOM 2473 O O . GLY A 1 296 ? 31.721 -11.344 -14.637 1.00 57.81 296 GLY A O 1
ATOM 2474 N N . LYS A 1 297 ? 32.041 -9.125 -14.747 1.00 57.78 297 LYS A N 1
ATOM 2475 C CA . LYS A 1 297 ? 31.947 -8.990 -16.205 1.00 57.78 297 LYS A CA 1
ATOM 2476 C C . LYS A 1 297 ? 33.137 -9.610 -16.918 1.00 57.78 297 LYS A C 1
ATOM 2478 O O . LYS A 1 297 ? 32.901 -10.185 -17.957 1.00 57.78 297 LYS A O 1
ATOM 2483 N N . PHE A 1 298 ? 34.361 -9.564 -16.397 1.00 49.34 298 PHE A N 1
ATOM 2484 C CA . PHE A 1 298 ? 35.518 -10.267 -16.970 1.00 49.34 298 PHE A CA 1
ATOM 2485 C C . PHE A 1 298 ? 35.352 -11.790 -16.877 1.00 49.34 298 PHE A C 1
ATOM 2487 O O . PHE A 1 298 ? 35.654 -12.514 -17.824 1.00 49.34 298 PHE A O 1
ATOM 2494 N N . ASN A 1 299 ? 34.769 -12.271 -15.778 1.00 43.03 299 ASN A N 1
ATOM 2495 C CA . ASN A 1 299 ? 34.350 -13.665 -15.644 1.00 43.03 299 ASN A CA 1
ATOM 2496 C C . ASN A 1 299 ? 33.177 -14.010 -16.586 1.00 43.03 299 ASN A C 1
ATOM 2498 O O . ASN A 1 299 ? 33.084 -15.145 -17.046 1.00 43.03 299 ASN A O 1
ATOM 2502 N N . PHE A 1 300 ? 32.323 -13.036 -16.928 1.00 42.62 300 PHE A N 1
ATOM 2503 C CA . PHE A 1 300 ? 31.211 -13.184 -17.878 1.00 42.62 300 PHE A CA 1
ATOM 2504 C C . PHE A 1 300 ? 31.599 -12.946 -19.350 1.00 42.62 300 PHE A C 1
ATOM 2506 O O . PHE A 1 300 ? 30.958 -13.487 -20.233 1.00 42.62 300 PHE A O 1
ATOM 2513 N N . THR A 1 301 ? 32.649 -12.188 -19.674 1.00 42.31 301 THR A N 1
ATOM 2514 C CA . THR A 1 301 ? 33.131 -11.977 -21.053 1.00 42.31 301 THR A CA 1
ATOM 2515 C C . THR A 1 301 ? 34.008 -13.130 -21.525 1.00 42.31 301 THR A C 1
ATOM 2517 O O . THR A 1 301 ? 34.098 -13.363 -22.727 1.00 42.31 301 THR A O 1
ATOM 2520 N N . SER A 1 302 ? 34.545 -13.927 -20.597 1.00 41.22 302 SER A N 1
ATOM 2521 C CA . SER A 1 302 ? 34.985 -15.302 -20.875 1.00 41.22 302 SER A CA 1
ATOM 2522 C C . SER A 1 302 ? 33.806 -16.229 -21.247 1.00 41.22 302 SER A C 1
ATOM 2524 O O . SER A 1 302 ? 33.990 -17.252 -21.901 1.00 41.22 302 SER A O 1
ATOM 2526 N N . ALA A 1 303 ? 32.572 -15.842 -20.904 1.00 38.34 303 ALA A N 1
ATOM 2527 C CA . ALA A 1 303 ? 31.332 -16.570 -21.170 1.00 38.34 303 ALA A CA 1
ATOM 2528 C C . ALA A 1 303 ? 30.282 -15.689 -21.894 1.00 38.34 303 ALA A C 1
ATOM 2530 O O . ALA A 1 303 ? 29.160 -15.534 -21.434 1.00 38.34 303 ALA A O 1
ATOM 2531 N N . GLY A 1 304 ? 30.681 -15.096 -23.026 1.00 36.53 304 GLY A N 1
ATOM 2532 C CA . GLY A 1 304 ? 29.829 -14.685 -24.153 1.00 36.53 304 GLY A CA 1
ATOM 2533 C C . GLY A 1 304 ? 28.583 -13.814 -23.913 1.00 36.53 304 GLY A C 1
ATOM 2534 O O . GLY A 1 304 ? 27.534 -14.327 -23.551 1.00 36.53 304 GLY A O 1
ATOM 2535 N N . HIS A 1 305 ? 28.620 -12.552 -24.368 1.00 33.84 305 HIS A N 1
ATOM 2536 C CA . HIS A 1 305 ? 27.576 -12.000 -25.253 1.00 33.84 305 HIS A CA 1
ATOM 2537 C C . HIS A 1 305 ? 28.032 -10.686 -25.910 1.00 33.84 305 HIS A C 1
ATOM 2539 O O . HIS A 1 305 ? 28.409 -9.735 -25.227 1.00 33.84 305 HIS A O 1
ATOM 2545 N N . GLY A 1 306 ? 27.992 -10.643 -27.245 1.00 35.62 306 GLY A N 1
ATOM 2546 C CA . GLY A 1 306 ? 28.234 -9.449 -28.050 1.00 35.62 306 GLY A CA 1
ATOM 2547 C C . GLY A 1 306 ? 26.991 -8.563 -28.123 1.00 35.62 306 GLY A C 1
ATOM 2548 O O . GLY A 1 306 ? 25.875 -9.041 -28.304 1.00 35.62 306 GLY A O 1
ATOM 2549 N N . VAL A 1 307 ? 27.206 -7.261 -27.979 1.00 31.58 307 VAL A N 1
ATOM 2550 C CA . VAL A 1 307 ? 26.203 -6.207 -28.138 1.00 31.58 307 VAL A CA 1
ATOM 2551 C C . VAL A 1 307 ? 25.898 -6.039 -29.630 1.00 31.58 307 VAL A C 1
ATOM 2553 O O . VAL A 1 307 ? 26.794 -5.742 -30.416 1.00 31.58 307 VAL A O 1
ATOM 2556 N N . ILE A 1 308 ? 24.636 -6.220 -30.027 1.00 33.16 308 ILE A N 1
ATOM 2557 C CA . ILE A 1 308 ? 24.144 -5.847 -31.360 1.00 33.16 308 ILE A CA 1
ATOM 2558 C C . ILE A 1 308 ? 23.801 -4.356 -31.317 1.00 33.16 308 ILE A C 1
ATOM 2560 O O . ILE A 1 308 ? 22.747 -3.965 -30.815 1.00 33.16 308 ILE A O 1
ATOM 2564 N N . GLU A 1 309 ? 24.703 -3.522 -31.828 1.00 32.41 309 GLU A N 1
ATOM 2565 C CA . GLU A 1 309 ? 24.412 -2.124 -32.139 1.00 32.41 309 GLU A CA 1
ATOM 2566 C C . GLU A 1 309 ? 23.838 -1.982 -33.554 1.00 32.41 309 GLU A C 1
ATOM 2568 O O . GLU A 1 309 ? 24.281 -2.606 -34.519 1.00 32.41 309 GLU A O 1
ATOM 2573 N N . ASN A 1 310 ? 22.817 -1.130 -33.639 1.00 33.12 310 ASN A N 1
ATOM 2574 C CA . ASN A 1 310 ? 22.120 -0.696 -34.841 1.00 33.12 310 ASN A CA 1
ATOM 2575 C C . ASN A 1 310 ? 23.070 -0.238 -35.959 1.00 33.12 310 ASN A C 1
ATOM 2577 O O . ASN A 1 310 ? 23.800 0.736 -35.796 1.00 33.12 310 ASN A O 1
ATOM 2581 N N . LEU A 1 311 ? 22.922 -0.824 -37.148 1.00 30.84 311 LEU A N 1
ATOM 2582 C CA . LEU A 1 311 ? 23.395 -0.246 -38.406 1.00 30.84 311 LEU A CA 1
ATOM 2583 C C . LEU A 1 311 ? 22.213 -0.086 -39.365 1.00 30.84 311 LEU A C 1
ATOM 2585 O O . LEU A 1 311 ? 21.886 -0.967 -40.159 1.00 30.84 311 LEU A O 1
ATOM 2589 N N . SER A 1 312 ? 21.571 1.079 -39.305 1.00 35.25 312 SER A N 1
ATOM 2590 C CA . SER A 1 312 ? 20.720 1.589 -40.377 1.00 35.25 312 SER A CA 1
ATOM 2591 C C . SER A 1 312 ? 21.602 2.026 -41.554 1.00 35.25 312 SER A C 1
ATOM 2593 O O . SER A 1 312 ? 21.990 3.184 -41.689 1.00 35.25 312 SER A O 1
ATOM 2595 N N . ALA A 1 313 ? 21.950 1.079 -42.425 1.00 34.22 313 ALA A N 1
ATOM 2596 C CA . ALA A 1 313 ? 22.697 1.364 -43.644 1.00 34.22 313 ALA A CA 1
ATOM 2597 C C . ALA A 1 313 ? 21.789 1.999 -44.714 1.00 34.22 313 ALA A C 1
ATOM 2599 O O . ALA A 1 313 ? 20.871 1.369 -45.245 1.00 34.22 313 ALA A O 1
ATOM 2600 N N . GLN A 1 314 ? 22.090 3.250 -45.070 1.00 39.41 314 GLN A N 1
ATOM 2601 C CA . GLN A 1 314 ? 21.685 3.858 -46.335 1.00 39.41 314 GLN A CA 1
ATOM 2602 C C . GLN A 1 314 ? 22.240 3.031 -47.506 1.00 39.41 314 GLN A C 1
ATOM 2604 O O . GLN A 1 314 ? 23.404 3.165 -47.879 1.00 39.41 314 GLN A O 1
ATOM 2609 N N . ASN A 1 315 ? 21.401 2.217 -48.142 1.00 32.91 315 ASN A N 1
ATOM 2610 C CA . ASN A 1 315 ? 21.726 1.621 -49.436 1.00 32.91 315 ASN A CA 1
ATOM 2611 C C . ASN A 1 315 ? 21.417 2.622 -50.554 1.00 32.91 315 ASN A C 1
ATOM 2613 O O . ASN A 1 315 ? 20.316 2.652 -51.105 1.00 32.91 315 ASN A O 1
ATOM 2617 N N . SER A 1 316 ? 22.410 3.441 -50.911 1.00 34.53 316 SER A N 1
ATOM 2618 C CA . SER A 1 316 ? 22.413 4.118 -52.207 1.00 34.53 316 SER A CA 1
ATOM 2619 C C . SER A 1 316 ? 22.990 3.178 -53.272 1.00 34.53 316 SER A C 1
ATOM 2621 O O . SER A 1 316 ? 24.071 2.608 -53.140 1.00 34.53 316 SER A O 1
ATOM 2623 N N . ARG A 1 317 ? 22.203 2.968 -54.326 1.00 39.12 317 ARG A N 1
ATOM 2624 C CA . ARG A 1 317 ? 22.498 2.121 -55.487 1.00 39.12 317 ARG A CA 1
ATOM 2625 C C . ARG A 1 317 ? 23.724 2.685 -56.232 1.00 39.12 317 ARG A C 1
ATOM 2627 O O . ARG A 1 317 ? 23.669 3.855 -56.622 1.00 39.12 317 ARG A O 1
ATOM 2634 N N . PRO A 1 318 ? 24.805 1.921 -56.480 1.00 39.72 318 PRO A N 1
ATOM 2635 C CA . PRO A 1 318 ? 25.925 2.439 -57.255 1.00 39.72 318 PRO A CA 1
ATOM 2636 C C . PRO A 1 318 ? 25.458 2.689 -58.693 1.00 39.72 318 PRO A C 1
ATOM 2638 O O . PRO A 1 318 ? 24.964 1.788 -59.375 1.00 39.72 318 PRO A O 1
ATOM 2641 N N . LYS A 1 319 ? 25.569 3.945 -59.141 1.00 39.91 319 LYS A N 1
ATOM 2642 C CA . LYS A 1 319 ? 25.346 4.328 -60.538 1.00 39.91 319 LYS A CA 1
ATOM 2643 C C . LYS A 1 319 ? 26.317 3.524 -61.401 1.00 39.91 319 LYS A C 1
ATOM 2645 O O . LYS A 1 319 ? 27.523 3.560 -61.178 1.00 39.91 319 LYS A O 1
ATOM 2650 N N . THR A 1 320 ? 25.777 2.801 -62.374 1.00 43.09 320 THR A N 1
ATOM 2651 C CA . THR A 1 320 ? 26.528 2.063 -63.390 1.00 43.09 320 THR A CA 1
ATOM 2652 C C . THR A 1 320 ? 27.521 2.998 -64.079 1.00 43.09 320 THR A C 1
ATOM 2654 O O . THR A 1 320 ? 27.123 3.871 -64.854 1.00 43.09 320 THR A O 1
ATOM 2657 N N . ALA A 1 321 ? 28.808 2.834 -63.781 1.00 37.84 321 ALA A N 1
ATOM 2658 C CA . ALA A 1 321 ? 29.875 3.472 -64.531 1.00 37.84 321 ALA A CA 1
ATOM 2659 C C . ALA A 1 321 ? 29.856 2.916 -65.963 1.00 37.84 321 ALA A C 1
ATOM 2661 O O . ALA A 1 321 ? 29.892 1.701 -66.165 1.00 37.84 321 ALA A O 1
ATOM 2662 N N . LYS A 1 322 ? 29.767 3.804 -66.961 1.00 46.31 322 LYS A N 1
ATOM 2663 C CA . LYS A 1 322 ? 30.028 3.453 -68.363 1.00 46.31 322 LYS A CA 1
ATOM 2664 C C . LYS A 1 322 ? 31.416 2.793 -68.452 1.00 46.31 322 LYS A C 1
ATOM 2666 O O . LYS A 1 322 ? 32.350 3.329 -67.855 1.00 46.31 322 LYS A O 1
ATOM 2671 N N . PRO A 1 323 ? 31.576 1.678 -69.186 1.00 46.09 323 PRO A N 1
ATOM 2672 C CA . PRO A 1 323 ? 32.875 1.036 -69.332 1.00 46.09 323 PRO A CA 1
ATOM 2673 C C . PRO A 1 323 ? 33.835 1.979 -70.065 1.00 46.09 323 PRO A C 1
ATOM 2675 O O . PRO A 1 323 ? 33.524 2.506 -71.130 1.00 46.09 323 PRO A O 1
ATOM 2678 N N . THR A 1 324 ? 35.008 2.202 -69.480 1.00 51.69 324 THR A N 1
ATOM 2679 C CA . THR A 1 324 ? 36.050 3.123 -69.958 1.00 51.69 324 THR A CA 1
ATOM 2680 C C . THR A 1 324 ? 36.934 2.529 -71.064 1.00 51.69 324 THR A C 1
ATOM 2682 O O . THR A 1 324 ? 38.017 3.040 -71.330 1.00 51.69 324 THR A O 1
ATOM 2685 N N . THR A 1 325 ? 36.520 1.440 -71.726 1.00 56.12 325 THR A N 1
ATOM 2686 C CA . THR A 1 325 ? 37.366 0.753 -72.718 1.00 56.12 325 THR A CA 1
ATOM 2687 C C . THR A 1 325 ? 36.558 -0.124 -73.686 1.00 56.12 325 THR A C 1
ATOM 2689 O O . THR A 1 325 ? 35.756 -0.954 -73.265 1.00 56.12 325 THR A O 1
ATOM 2692 N N . ASN A 1 326 ? 36.816 0.046 -74.990 1.00 57.94 326 ASN A N 1
ATOM 2693 C CA . ASN A 1 326 ? 36.207 -0.691 -76.112 1.00 57.94 326 ASN A CA 1
ATOM 2694 C C . ASN A 1 326 ? 36.946 -1.999 -76.470 1.00 57.94 326 ASN A C 1
ATOM 2696 O O . ASN A 1 326 ? 36.710 -2.576 -77.531 1.00 57.94 326 ASN A O 1
ATOM 2700 N N . ASN A 1 327 ? 37.865 -2.480 -75.627 1.00 62.28 327 ASN A N 1
ATOM 2701 C CA . ASN A 1 327 ? 38.634 -3.684 -75.933 1.00 62.28 327 ASN A CA 1
ATOM 2702 C C . ASN A 1 327 ? 37.926 -4.944 -75.396 1.00 62.28 327 ASN A C 1
ATOM 2704 O O . ASN A 1 327 ? 37.938 -5.215 -74.193 1.00 62.28 327 ASN A O 1
ATOM 2708 N N . VAL A 1 328 ? 37.306 -5.715 -76.298 1.00 66.44 328 VAL A N 1
A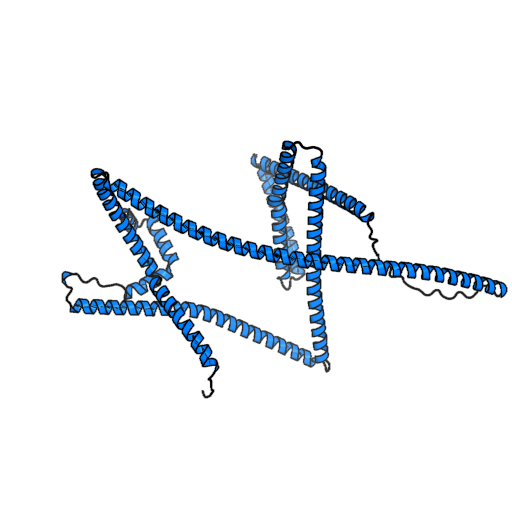TOM 2709 C CA . VAL A 1 328 ? 36.458 -6.892 -76.004 1.00 66.44 328 VAL A CA 1
ATOM 2710 C C . VAL A 1 328 ? 37.179 -7.943 -75.151 1.00 66.44 328 VAL A C 1
ATOM 2712 O O . VAL A 1 328 ? 36.565 -8.561 -74.282 1.00 66.44 328 VAL A O 1
ATOM 2715 N N . ASN A 1 329 ? 38.494 -8.101 -75.325 1.00 68.50 329 ASN A N 1
ATOM 2716 C CA . ASN A 1 329 ? 39.287 -9.052 -74.544 1.00 68.50 329 ASN A CA 1
ATOM 2717 C C . ASN A 1 329 ? 39.434 -8.630 -73.073 1.00 68.50 329 ASN A C 1
ATOM 2719 O O . ASN A 1 329 ? 39.350 -9.483 -72.194 1.00 68.50 329 ASN A O 1
ATOM 2723 N N . ASN A 1 330 ? 39.552 -7.327 -72.793 1.00 65.88 330 ASN A N 1
ATOM 2724 C CA . ASN A 1 330 ? 39.629 -6.808 -71.423 1.00 65.88 330 ASN A CA 1
ATOM 2725 C C . ASN A 1 330 ? 38.267 -6.856 -70.714 1.00 65.88 330 ASN A C 1
ATOM 2727 O O . ASN A 1 330 ? 38.195 -7.103 -69.515 1.00 65.88 330 ASN A O 1
ATOM 2731 N N . LEU A 1 331 ? 37.170 -6.671 -71.454 1.00 65.38 331 LEU A N 1
ATOM 2732 C CA . LEU A 1 331 ? 35.822 -6.868 -70.913 1.00 65.38 331 LEU A CA 1
ATOM 2733 C C . LEU A 1 331 ? 35.552 -8.344 -70.602 1.00 65.38 331 LEU A C 1
ATOM 2735 O O . LEU A 1 331 ? 34.930 -8.647 -69.588 1.00 65.38 331 LEU A O 1
ATOM 2739 N N . LYS A 1 332 ? 36.063 -9.269 -71.424 1.00 71.25 332 LYS A N 1
ATOM 2740 C CA . LYS A 1 332 ? 35.946 -10.713 -71.184 1.00 71.25 332 LYS A CA 1
ATOM 2741 C C . LYS A 1 332 ? 36.739 -11.161 -69.954 1.00 71.25 332 LYS A C 1
ATOM 2743 O O . LYS A 1 332 ? 36.243 -11.989 -69.194 1.00 71.25 332 LYS A O 1
ATOM 2748 N N . THR A 1 333 ? 37.931 -10.607 -69.722 1.00 75.94 333 THR A N 1
ATOM 2749 C CA . THR A 1 333 ? 38.714 -10.895 -68.508 1.00 75.94 333 THR A CA 1
ATOM 2750 C C . THR A 1 333 ? 38.096 -10.264 -67.262 1.00 75.94 333 THR A C 1
ATOM 2752 O O . THR A 1 333 ? 37.994 -10.948 -66.251 1.00 75.94 333 THR A O 1
ATOM 2755 N N . MET A 1 334 ? 37.591 -9.026 -67.334 1.00 71.38 334 MET A N 1
ATOM 2756 C CA . MET A 1 334 ? 36.859 -8.400 -66.222 1.00 71.38 334 MET A CA 1
ATOM 2757 C C . MET A 1 334 ? 35.552 -9.128 -65.894 1.00 71.38 334 MET A C 1
ATOM 2759 O O . MET A 1 334 ? 35.231 -9.301 -64.723 1.00 71.38 334 MET A O 1
ATOM 2763 N N . ALA A 1 335 ? 34.805 -9.585 -66.903 1.00 70.69 335 ALA A N 1
ATOM 2764 C CA . ALA A 1 335 ? 33.597 -10.379 -66.695 1.00 70.69 335 ALA A CA 1
ATOM 2765 C C . ALA A 1 335 ? 33.916 -11.736 -66.052 1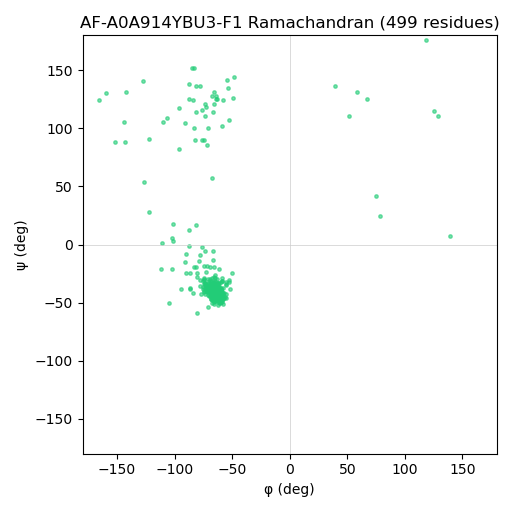.00 70.69 335 ALA A C 1
ATOM 2767 O O . ALA A 1 335 ? 33.168 -12.183 -65.187 1.00 70.69 335 ALA A O 1
ATOM 2768 N N . LYS A 1 336 ? 35.040 -12.362 -66.429 1.00 80.12 336 LYS A N 1
ATOM 2769 C CA . LYS A 1 336 ? 35.520 -13.593 -65.795 1.00 80.12 336 LYS A CA 1
ATOM 2770 C C . LYS A 1 336 ? 35.925 -13.354 -64.335 1.00 80.12 336 LYS A C 1
ATOM 2772 O O . LYS A 1 336 ? 35.417 -14.052 -63.473 1.00 80.12 336 LYS A O 1
ATOM 2777 N N . ASP A 1 337 ? 36.720 -12.319 -64.050 1.00 77.75 337 ASP A N 1
ATOM 2778 C CA . ASP A 1 337 ? 37.132 -11.972 -62.676 1.00 77.75 337 ASP A CA 1
ATOM 2779 C C . ASP A 1 337 ? 35.929 -11.597 -61.791 1.00 77.75 337 ASP A C 1
ATOM 2781 O O . ASP A 1 337 ? 35.841 -11.992 -60.632 1.00 77.75 337 ASP A O 1
ATOM 2785 N N . LEU A 1 338 ? 34.938 -10.888 -62.344 1.00 77.00 338 LEU A N 1
ATOM 2786 C CA . LEU A 1 338 ? 33.678 -10.607 -61.651 1.00 77.00 338 LEU A CA 1
ATOM 2787 C C . LEU A 1 338 ? 32.879 -11.881 -61.376 1.00 77.00 338 LEU A C 1
ATOM 2789 O O . LEU A 1 338 ? 32.340 -12.026 -60.282 1.00 77.00 338 LEU A O 1
ATOM 2793 N N . ASN A 1 339 ? 32.800 -12.800 -62.338 1.00 77.50 339 ASN A N 1
ATOM 2794 C CA . ASN A 1 339 ? 32.086 -14.059 -62.162 1.00 77.50 339 ASN A CA 1
ATOM 2795 C C . ASN A 1 339 ? 32.773 -14.961 -61.124 1.00 77.50 339 ASN A C 1
ATOM 2797 O O . ASN A 1 339 ? 32.093 -15.542 -60.281 1.00 77.50 339 ASN A O 1
ATOM 2801 N N . ASP A 1 340 ? 34.105 -15.000 -61.124 1.00 80.12 340 ASP A N 1
ATOM 2802 C CA . ASP A 1 340 ? 34.904 -15.743 -60.147 1.00 80.12 340 ASP A CA 1
ATOM 2803 C C . ASP A 1 340 ? 34.736 -15.141 -58.736 1.00 80.12 340 ASP A C 1
ATOM 2805 O O . ASP A 1 340 ? 34.490 -15.867 -57.771 1.00 80.12 340 ASP A O 1
ATOM 2809 N N . ARG A 1 341 ? 34.728 -13.804 -58.607 1.00 79.25 341 ARG A N 1
ATOM 2810 C CA . ARG A 1 341 ? 34.424 -13.111 -57.337 1.00 79.25 341 ARG A CA 1
ATOM 2811 C C . ARG A 1 341 ? 32.998 -13.350 -56.849 1.00 79.25 341 ARG A C 1
ATOM 2813 O O . ARG A 1 341 ? 32.782 -13.485 -55.646 1.00 79.25 341 ARG A O 1
ATOM 2820 N N . VAL A 1 342 ? 32.017 -13.369 -57.751 1.00 74.44 342 VAL A N 1
ATOM 2821 C CA . VAL A 1 342 ? 30.618 -13.664 -57.403 1.00 74.44 342 VAL A CA 1
ATOM 2822 C C . VAL A 1 342 ? 30.480 -15.112 -56.942 1.00 74.44 342 VAL A C 1
ATOM 2824 O O . VAL A 1 342 ? 29.780 -15.354 -55.961 1.00 74.44 342 VAL A O 1
ATOM 2827 N N . SER A 1 343 ? 31.177 -16.054 -57.583 1.00 78.69 343 SER A N 1
ATOM 2828 C CA . SER A 1 343 ? 31.222 -17.449 -57.138 1.00 78.69 343 SER A CA 1
ATOM 2829 C C . SER A 1 343 ? 31.833 -17.566 -55.742 1.00 78.69 343 SER A C 1
ATOM 2831 O O . SER A 1 343 ? 31.221 -18.162 -54.866 1.00 78.69 343 SER A O 1
ATOM 2833 N N . HIS A 1 344 ? 32.969 -16.907 -55.492 1.00 81.19 344 HIS A N 1
ATOM 2834 C CA . HIS A 1 344 ? 33.626 -16.949 -54.184 1.00 81.19 344 HIS A CA 1
ATOM 2835 C C . HIS A 1 344 ? 32.738 -16.389 -53.066 1.00 81.19 344 HIS A C 1
ATOM 2837 O O . HIS A 1 344 ? 32.563 -17.019 -52.027 1.00 81.19 344 HIS A O 1
ATOM 2843 N N . LYS A 1 345 ? 32.084 -15.243 -53.309 1.00 76.69 345 LYS A N 1
ATOM 2844 C CA . LYS A 1 345 ? 31.126 -14.670 -52.351 1.00 76.69 345 LYS A CA 1
ATOM 2845 C C . LYS A 1 345 ? 29.900 -15.554 -52.137 1.00 76.69 345 LYS A C 1
ATOM 2847 O O . LYS A 1 345 ? 29.329 -15.545 -51.052 1.00 76.69 345 LYS A O 1
ATOM 2852 N N . ARG A 1 346 ? 29.468 -16.300 -53.156 1.00 79.06 346 ARG A N 1
ATOM 2853 C CA . ARG A 1 346 ? 28.361 -17.253 -53.026 1.00 79.06 346 ARG A CA 1
ATOM 2854 C C . ARG A 1 346 ? 28.737 -18.408 -52.102 1.00 79.06 346 ARG A C 1
ATOM 2856 O O . ARG A 1 346 ? 27.927 -18.768 -51.254 1.00 79.06 346 ARG A O 1
ATOM 2863 N N . ASP A 1 347 ? 29.956 -18.923 -52.230 1.00 83.62 347 ASP A N 1
ATOM 2864 C CA . ASP A 1 347 ? 30.472 -19.997 -51.378 1.00 83.62 347 ASP A CA 1
ATOM 2865 C C . ASP A 1 347 ? 30.676 -19.520 -49.929 1.00 83.62 347 ASP A C 1
ATOM 2867 O O . ASP A 1 347 ? 30.337 -20.234 -48.987 1.00 83.62 347 ASP A O 1
ATOM 2871 N N . GLU A 1 348 ? 31.153 -18.286 -49.726 1.00 83.12 348 GLU A N 1
ATOM 2872 C CA . GLU A 1 348 ? 31.239 -17.663 -48.396 1.00 83.12 348 GLU A CA 1
ATOM 2873 C C . GLU A 1 348 ? 29.860 -17.493 -47.744 1.00 83.12 348 GLU A C 1
ATOM 2875 O O . GLU A 1 348 ? 29.673 -17.850 -46.582 1.00 83.12 348 GLU A O 1
ATOM 2880 N N . VAL A 1 349 ? 28.867 -16.996 -48.490 1.00 75.50 349 VAL A N 1
ATOM 2881 C CA . VAL A 1 349 ? 27.490 -16.849 -47.988 1.00 75.50 349 VAL A CA 1
ATOM 2882 C C . VAL A 1 349 ? 26.881 -18.205 -47.638 1.00 75.50 349 VAL A C 1
ATOM 2884 O O . VAL A 1 349 ? 26.157 -18.308 -46.648 1.00 75.50 349 VAL A O 1
ATOM 2887 N N . GLN A 1 350 ? 27.180 -19.245 -48.416 1.00 81.38 350 GLN A N 1
ATOM 2888 C CA . GLN A 1 350 ? 26.703 -20.596 -48.141 1.00 81.38 350 GLN A CA 1
ATOM 2889 C C . GLN A 1 350 ? 27.288 -21.143 -46.829 1.00 81.38 350 GLN A C 1
ATOM 2891 O O . GLN A 1 350 ? 26.529 -21.649 -46.006 1.00 81.38 350 GLN A O 1
ATOM 2896 N N . LYS A 1 351 ? 28.588 -20.941 -46.574 1.00 84.62 351 LYS A N 1
ATOM 2897 C CA . LYS A 1 351 ? 29.218 -21.313 -45.293 1.00 84.62 351 LYS A CA 1
ATOM 2898 C C . LYS A 1 351 ? 28.613 -20.569 -44.104 1.00 84.62 351 LYS A C 1
ATOM 2900 O O . LYS A 1 351 ? 28.261 -21.187 -43.108 1.00 84.62 351 LYS A O 1
ATOM 2905 N N . ILE A 1 352 ? 28.417 -19.255 -44.229 1.00 80.38 352 ILE A N 1
ATOM 2906 C CA . ILE A 1 352 ? 27.798 -18.442 -43.168 1.00 80.38 352 ILE A CA 1
ATOM 2907 C C . ILE A 1 352 ? 26.367 -18.918 -42.881 1.00 80.38 352 ILE A C 1
ATOM 2909 O O . ILE A 1 352 ? 25.920 -18.916 -41.734 1.00 80.38 352 ILE A O 1
ATOM 2913 N N . LYS A 1 353 ? 25.631 -19.336 -43.915 1.00 75.69 353 LYS A N 1
ATOM 2914 C CA . LYS A 1 353 ? 24.279 -19.871 -43.757 1.00 75.69 353 LYS A CA 1
ATOM 2915 C C . LYS A 1 353 ? 24.278 -21.196 -42.989 1.00 75.69 353 LYS A C 1
ATOM 2917 O O . LYS A 1 353 ? 23.441 -21.366 -42.108 1.00 75.69 353 LYS A O 1
ATOM 2922 N N . GLU A 1 354 ? 25.214 -22.090 -43.288 1.00 82.69 354 GLU A N 1
ATOM 2923 C CA . GLU A 1 354 ? 25.382 -23.365 -42.578 1.00 82.69 354 GLU A CA 1
ATOM 2924 C C . GLU A 1 354 ? 25.754 -23.140 -41.101 1.00 82.69 354 GLU A C 1
ATOM 2926 O O . GLU A 1 354 ? 25.118 -23.710 -40.214 1.00 82.69 354 GLU A O 1
ATOM 2931 N N . GLU A 1 355 ? 26.683 -22.221 -40.815 1.00 83.94 355 GLU A N 1
ATOM 2932 C CA . GLU A 1 355 ? 27.038 -21.828 -39.441 1.00 83.94 355 GLU A CA 1
ATOM 2933 C C . GLU A 1 355 ? 25.846 -21.219 -38.681 1.00 83.94 355 GLU A C 1
ATOM 2935 O O . GLU A 1 355 ? 25.648 -21.485 -37.490 1.00 83.94 355 GLU A O 1
ATOM 2940 N N . PHE A 1 356 ? 25.014 -20.422 -39.361 1.00 79.62 356 PHE A N 1
ATOM 2941 C CA . PHE A 1 356 ? 23.801 -19.851 -38.776 1.00 79.62 356 PHE A CA 1
ATOM 2942 C C . PHE A 1 356 ? 22.741 -20.918 -38.481 1.00 79.62 356 PHE A C 1
ATOM 2944 O O . PHE A 1 356 ? 22.096 -20.869 -37.433 1.00 79.62 356 PHE A O 1
ATOM 2951 N N . GLU A 1 357 ? 22.553 -21.887 -39.377 1.00 78.06 357 GLU A N 1
ATOM 2952 C CA . GLU A 1 357 ? 21.623 -23.000 -39.171 1.00 78.06 357 GLU A CA 1
ATOM 2953 C C . GLU A 1 357 ? 22.061 -23.877 -37.987 1.00 78.06 357 GLU A C 1
ATOM 2955 O O . GLU A 1 357 ? 21.233 -24.220 -37.136 1.00 78.06 357 GLU A O 1
ATOM 2960 N N . GLU A 1 358 ? 23.361 -24.151 -37.854 1.00 81.25 358 GLU A N 1
ATOM 2961 C CA . GLU A 1 358 ? 23.922 -24.879 -36.712 1.00 81.25 358 GLU A CA 1
ATOM 2962 C C . GLU A 1 358 ? 23.787 -24.090 -35.399 1.00 81.25 358 GLU A C 1
ATOM 2964 O O . GLU A 1 358 ? 23.421 -24.643 -34.355 1.00 81.25 358 GLU A O 1
ATOM 2969 N N . PHE A 1 359 ? 24.031 -22.778 -35.430 1.00 82.56 359 PHE A N 1
ATOM 2970 C CA . PHE A 1 359 ? 23.800 -21.902 -34.283 1.00 82.56 359 PHE A CA 1
ATOM 2971 C C . PHE A 1 359 ? 22.320 -21.882 -33.874 1.00 82.56 359 PHE A C 1
ATOM 2973 O O . PHE A 1 359 ? 22.003 -22.048 -32.695 1.00 82.56 359 PHE A O 1
ATOM 2980 N N . ALA A 1 360 ? 21.403 -21.743 -34.834 1.00 70.19 360 ALA A N 1
ATOM 2981 C CA . ALA A 1 360 ? 19.966 -21.735 -34.580 1.00 70.19 360 ALA A CA 1
ATOM 2982 C C . ALA A 1 360 ? 19.483 -23.068 -33.989 1.00 70.19 360 ALA A C 1
ATOM 2984 O O . ALA A 1 360 ? 18.623 -23.069 -33.106 1.00 70.19 360 ALA A O 1
ATOM 2985 N N . HIS A 1 361 ? 20.045 -24.195 -34.437 1.00 81.06 361 HIS A N 1
ATOM 2986 C CA . HIS A 1 361 ? 19.755 -25.510 -33.871 1.00 81.06 361 HIS A CA 1
ATOM 2987 C C . HIS A 1 361 ? 20.242 -25.622 -32.419 1.00 81.06 361 HIS A C 1
ATOM 2989 O O . HIS A 1 361 ? 19.471 -26.011 -31.541 1.00 81.06 361 HIS A O 1
ATOM 2995 N N . ARG A 1 362 ? 21.491 -25.224 -32.135 1.00 84.12 362 ARG A N 1
ATOM 2996 C CA . ARG A 1 362 ? 22.033 -25.212 -30.763 1.00 84.12 362 ARG A CA 1
ATOM 2997 C C . ARG A 1 362 ? 21.232 -24.304 -29.835 1.00 84.12 362 ARG A C 1
ATOM 2999 O O . ARG A 1 362 ? 20.944 -24.690 -28.706 1.00 84.12 362 ARG A O 1
ATOM 3006 N N . HIS A 1 363 ? 20.822 -23.135 -30.319 1.00 73.62 363 HIS A N 1
ATOM 3007 C CA . HIS A 1 363 ? 20.001 -22.208 -29.547 1.00 73.62 363 HIS A CA 1
ATOM 3008 C C . HIS A 1 363 ? 18.612 -22.785 -29.245 1.00 73.62 363 HIS A C 1
ATOM 3010 O O . HIS A 1 363 ? 18.129 -22.648 -28.124 1.00 73.62 363 HIS A O 1
ATOM 3016 N N . ARG A 1 364 ? 17.965 -23.456 -30.209 1.00 76.12 364 ARG A N 1
ATOM 3017 C CA . ARG A 1 364 ? 16.681 -24.134 -29.961 1.00 76.12 364 ARG A CA 1
ATOM 3018 C C . ARG A 1 364 ? 16.814 -25.236 -28.915 1.00 76.12 364 ARG A C 1
ATOM 3020 O O . ARG A 1 364 ? 16.040 -25.234 -27.966 1.00 76.12 364 ARG A O 1
ATOM 3027 N N . ALA A 1 365 ? 17.825 -26.096 -29.036 1.00 83.81 365 ALA A N 1
ATOM 3028 C CA . ALA A 1 365 ? 18.071 -27.166 -28.070 1.00 83.81 365 ALA A CA 1
ATOM 3029 C C . ALA A 1 365 ? 18.333 -26.621 -26.651 1.00 83.81 365 ALA A C 1
ATOM 3031 O O . ALA A 1 365 ? 17.744 -27.097 -25.683 1.00 83.81 365 ALA A O 1
ATOM 3032 N N . ALA A 1 366 ? 19.152 -25.570 -26.525 1.00 80.06 366 ALA A N 1
ATOM 3033 C CA . ALA A 1 366 ? 19.403 -24.913 -25.242 1.00 80.06 366 ALA A CA 1
ATOM 3034 C C . ALA A 1 366 ? 18.135 -24.262 -24.657 1.00 80.06 366 ALA A C 1
ATOM 3036 O O . ALA A 1 366 ? 17.914 -24.302 -23.446 1.00 80.06 366 ALA A O 1
ATOM 3037 N N . ASN A 1 367 ? 17.278 -23.689 -25.508 1.00 75.12 367 ASN A N 1
ATOM 3038 C CA . ASN A 1 367 ? 16.016 -23.088 -25.086 1.00 75.12 367 ASN A CA 1
ATOM 3039 C C . ASN A 1 367 ? 14.995 -24.141 -24.618 1.00 75.12 367 ASN A C 1
ATOM 3041 O O . ASN A 1 367 ? 14.300 -23.926 -23.628 1.00 75.12 367 ASN A O 1
ATOM 3045 N N . GLU A 1 368 ? 14.925 -25.294 -25.284 1.00 84.75 368 GLU A N 1
ATOM 3046 C CA . GLU A 1 368 ? 14.100 -26.430 -24.850 1.00 84.75 368 GLU A CA 1
ATOM 3047 C C . GLU A 1 368 ? 14.579 -26.999 -23.506 1.00 84.75 368 GLU A C 1
ATOM 3049 O O . GLU A 1 368 ? 13.766 -27.280 -22.621 1.00 84.75 368 GLU A O 1
ATOM 3054 N N . GLU A 1 369 ? 15.896 -27.110 -23.302 1.00 87.06 369 GLU A N 1
ATOM 3055 C CA . GLU A 1 369 ? 16.464 -27.536 -22.019 1.00 87.06 369 GLU A CA 1
ATOM 3056 C C . GLU A 1 369 ? 16.150 -26.533 -20.896 1.00 87.06 369 GLU A C 1
ATOM 3058 O O . GLU A 1 369 ? 15.800 -26.931 -19.778 1.00 87.06 369 GLU A O 1
ATOM 3063 N N . TYR A 1 370 ? 16.229 -25.234 -21.197 1.00 86.31 370 TYR A N 1
ATOM 3064 C CA . TYR A 1 370 ? 15.855 -24.167 -20.273 1.00 86.31 370 TYR A CA 1
ATOM 3065 C C . TYR A 1 370 ? 14.380 -24.257 -19.866 1.00 86.31 370 TYR A C 1
ATOM 3067 O O . TYR A 1 370 ? 14.087 -24.274 -18.670 1.00 86.31 370 TYR A O 1
ATOM 3075 N N . GLU A 1 371 ? 13.455 -24.374 -20.823 1.00 78.06 371 GLU A N 1
ATOM 3076 C CA . GLU A 1 371 ? 12.019 -24.479 -20.529 1.00 78.06 371 GLU A CA 1
ATOM 3077 C C . GLU A 1 371 ? 11.686 -25.759 -19.746 1.00 78.06 371 GLU A C 1
ATOM 3079 O O . GLU A 1 371 ? 10.902 -25.724 -18.795 1.00 78.06 371 GLU A O 1
ATOM 3084 N N . SER A 1 372 ? 12.352 -26.879 -20.049 1.00 87.31 372 SER A N 1
ATOM 3085 C CA . SER A 1 372 ? 12.223 -28.120 -19.272 1.00 87.31 372 SER A CA 1
ATOM 3086 C C . SER A 1 372 ? 12.678 -27.947 -17.817 1.00 87.31 372 SER A C 1
ATOM 3088 O O . SER A 1 372 ? 11.962 -28.324 -16.885 1.00 87.31 372 SER A O 1
ATOM 3090 N N . LYS A 1 373 ? 13.842 -27.323 -17.588 1.00 86.12 373 LYS A N 1
ATOM 3091 C CA . LYS A 1 373 ? 14.337 -27.015 -16.234 1.00 86.12 373 LYS A CA 1
ATOM 3092 C C . LYS A 1 373 ? 13.409 -26.043 -15.508 1.00 86.12 373 LYS A C 1
ATOM 3094 O O . LYS A 1 373 ? 13.078 -26.272 -14.349 1.00 86.12 37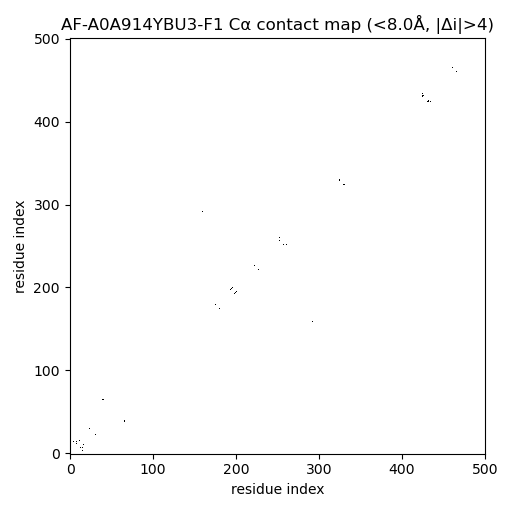3 LYS A O 1
ATOM 3099 N N . ARG A 1 374 ? 12.945 -24.994 -16.187 1.00 86.94 374 ARG A N 1
ATOM 3100 C CA . ARG A 1 374 ? 12.008 -24.004 -15.642 1.00 86.94 374 ARG A CA 1
ATOM 3101 C C . ARG A 1 374 ? 10.692 -24.648 -15.208 1.00 86.94 374 ARG A C 1
ATOM 3103 O O . ARG A 1 374 ? 10.217 -24.361 -14.111 1.00 86.94 374 ARG A O 1
ATOM 3110 N N . SER A 1 375 ? 10.135 -25.543 -16.024 1.00 87.12 375 SER A N 1
ATOM 3111 C CA . SER A 1 375 ? 8.928 -26.302 -15.682 1.00 87.12 375 SER A CA 1
ATOM 3112 C C . SER A 1 375 ? 9.141 -27.159 -14.430 1.00 87.12 375 SER A C 1
ATOM 3114 O O . SER A 1 375 ? 8.356 -27.059 -13.489 1.00 87.12 375 SER A O 1
ATOM 3116 N N . LYS A 1 376 ? 10.259 -27.897 -14.343 1.00 90.06 376 LYS A N 1
ATOM 3117 C CA . LYS A 1 376 ? 10.614 -28.691 -13.151 1.00 90.06 376 LYS A CA 1
ATOM 3118 C C . LYS A 1 376 ? 10.744 -27.843 -11.886 1.00 90.06 376 LYS A C 1
ATOM 3120 O O . LYS A 1 376 ? 10.191 -28.210 -10.856 1.00 90.06 376 LYS A O 1
ATOM 3125 N N . TYR A 1 377 ? 11.428 -26.700 -11.959 1.00 84.62 377 TYR A N 1
ATOM 3126 C CA . TYR A 1 377 ? 11.548 -25.796 -10.810 1.00 84.62 377 TYR A CA 1
ATOM 3127 C C . TYR A 1 377 ? 10.208 -25.189 -10.402 1.00 84.62 377 TYR A C 1
ATOM 3129 O O . TYR A 1 377 ? 9.988 -24.954 -9.221 1.00 84.62 377 TYR A O 1
ATOM 3137 N N . THR A 1 378 ? 9.310 -24.954 -11.357 1.00 88.12 378 THR A N 1
ATOM 3138 C CA . THR A 1 378 ? 7.962 -24.452 -11.064 1.00 88.12 378 THR A CA 1
ATOM 3139 C C . THR A 1 378 ? 7.139 -25.505 -10.324 1.00 88.12 378 THR A C 1
ATOM 3141 O O . THR A 1 378 ? 6.487 -25.175 -9.341 1.00 88.12 378 THR A O 1
ATOM 3144 N N . ILE A 1 379 ? 7.216 -26.772 -10.744 1.00 90.69 379 ILE A N 1
ATOM 3145 C CA . ILE A 1 379 ? 6.548 -27.888 -10.057 1.00 90.69 379 ILE A CA 1
ATOM 3146 C C . ILE A 1 379 ? 7.100 -28.050 -8.636 1.00 90.69 379 ILE A C 1
ATOM 3148 O O . ILE A 1 379 ? 6.329 -27.981 -7.688 1.00 90.69 379 ILE A O 1
ATOM 3152 N N . MET A 1 380 ? 8.425 -28.146 -8.482 1.00 89.00 380 MET A N 1
ATOM 3153 C CA . MET A 1 380 ? 9.071 -28.273 -7.167 1.00 89.00 380 MET A CA 1
ATOM 3154 C C . MET A 1 380 ? 8.762 -27.083 -6.250 1.00 89.00 380 MET A C 1
ATOM 3156 O O . MET A 1 380 ? 8.583 -27.246 -5.049 1.00 89.00 380 MET A O 1
ATOM 3160 N N . LYS A 1 381 ? 8.683 -25.870 -6.807 1.00 88.06 381 LYS A N 1
ATOM 3161 C CA . LYS A 1 381 ? 8.277 -24.688 -6.048 1.00 88.06 381 LYS A CA 1
ATOM 3162 C C . LYS A 1 381 ? 6.845 -24.835 -5.522 1.00 88.06 381 LYS A C 1
ATOM 3164 O O . LYS A 1 381 ? 6.625 -24.576 -4.347 1.00 88.06 381 LYS A O 1
ATOM 3169 N N . ASN A 1 382 ? 5.903 -25.246 -6.369 1.00 88.31 382 ASN A N 1
ATOM 3170 C CA . ASN A 1 382 ? 4.511 -25.434 -5.959 1.00 88.31 382 ASN A CA 1
ATOM 3171 C C . ASN A 1 382 ? 4.370 -26.559 -4.917 1.00 88.31 382 ASN A C 1
ATOM 3173 O O . ASN A 1 382 ? 3.563 -26.442 -4.003 1.00 88.31 382 ASN A O 1
ATOM 3177 N N . GLU A 1 383 ? 5.160 -27.631 -5.032 1.00 91.44 383 GLU A N 1
ATOM 3178 C CA . GLU A 1 383 ? 5.220 -28.706 -4.029 1.00 91.44 383 GLU A CA 1
ATOM 3179 C C . GLU A 1 383 ? 5.693 -28.173 -2.670 1.00 91.44 383 GLU A C 1
ATOM 3181 O O . GLU A 1 383 ? 5.019 -28.389 -1.668 1.00 91.44 383 GLU A O 1
ATOM 3186 N N . LEU A 1 384 ? 6.776 -27.388 -2.642 1.00 88.31 384 LEU A N 1
ATOM 3187 C CA . LEU A 1 384 ? 7.274 -26.759 -1.412 1.00 88.31 384 LEU A CA 1
ATOM 3188 C C . LEU A 1 384 ? 6.284 -25.747 -0.817 1.00 88.31 384 LEU A C 1
ATOM 3190 O O . LEU A 1 384 ? 6.170 -25.651 0.401 1.00 88.31 384 LEU A O 1
ATOM 3194 N N . GLU A 1 385 ? 5.573 -24.985 -1.653 1.00 89.06 385 GLU A N 1
ATOM 3195 C CA . GLU A 1 385 ? 4.530 -24.058 -1.190 1.00 89.06 385 GLU A CA 1
ATOM 3196 C C . GLU A 1 385 ? 3.351 -24.814 -0.551 1.00 89.06 385 GLU A C 1
ATOM 3198 O O . GLU A 1 385 ? 2.824 -24.369 0.469 1.00 89.06 385 GLU A O 1
ATOM 3203 N N . ASN A 1 386 ? 2.978 -25.977 -1.093 1.00 91.62 386 ASN A N 1
ATOM 3204 C CA . ASN A 1 386 ? 1.955 -26.835 -0.494 1.00 91.62 386 ASN A CA 1
ATOM 3205 C C . ASN A 1 386 ? 2.430 -27.451 0.831 1.00 91.62 386 ASN A C 1
ATOM 3207 O O . ASN A 1 386 ? 1.703 -27.375 1.817 1.00 91.62 386 ASN A O 1
ATOM 3211 N N . GLU A 1 387 ? 3.650 -27.996 0.886 1.00 91.69 387 GLU A N 1
ATOM 3212 C CA . GLU A 1 387 ? 4.235 -28.531 2.128 1.00 91.69 387 GLU A CA 1
ATOM 3213 C C . GLU A 1 387 ? 4.335 -27.452 3.215 1.00 91.69 387 GLU A C 1
ATOM 3215 O O . GLU A 1 387 ? 4.044 -27.703 4.384 1.00 91.69 387 GLU A O 1
ATOM 3220 N N . GLN A 1 388 ? 4.702 -26.223 2.837 1.00 88.19 388 GLN A N 1
ATOM 3221 C CA . GLN A 1 388 ? 4.717 -25.096 3.764 1.00 88.19 388 GLN A CA 1
ATOM 3222 C C . GLN A 1 388 ? 3.313 -24.806 4.309 1.00 88.19 388 GLN A C 1
ATOM 3224 O O . GLN A 1 388 ? 3.163 -24.603 5.513 1.00 88.19 388 GLN A O 1
ATOM 3229 N N . HIS A 1 389 ? 2.290 -24.794 3.450 1.00 90.88 389 HIS A N 1
ATOM 3230 C CA . HIS A 1 389 ? 0.912 -24.568 3.880 1.00 90.88 389 HIS A CA 1
ATOM 3231 C C . HIS A 1 389 ? 0.424 -25.662 4.843 1.00 90.88 389 HIS A C 1
ATOM 3233 O O . HIS A 1 389 ? -0.206 -25.350 5.853 1.00 90.88 389 HIS A O 1
ATOM 3239 N N . GLU A 1 390 ? 0.726 -26.934 4.565 1.00 91.81 390 GLU A N 1
ATOM 3240 C CA . GLU A 1 390 ? 0.392 -28.054 5.458 1.00 91.81 390 GLU A CA 1
ATOM 3241 C C . GLU A 1 390 ? 1.068 -27.903 6.830 1.00 91.81 390 GLU A C 1
ATOM 3243 O O . GLU A 1 390 ? 0.403 -27.995 7.862 1.00 91.81 390 GLU A O 1
ATOM 3248 N N . LEU A 1 391 ? 2.361 -27.563 6.860 1.00 91.00 391 LEU A N 1
ATOM 3249 C CA . LEU A 1 391 ? 3.083 -27.316 8.111 1.00 91.00 391 LEU A CA 1
ATOM 3250 C C . LEU A 1 391 ? 2.526 -26.114 8.888 1.00 91.00 391 LEU A C 1
ATOM 3252 O O . LEU A 1 391 ? 2.471 -26.145 10.117 1.00 91.00 391 LEU A O 1
ATOM 3256 N N . GLU A 1 392 ? 2.105 -25.050 8.202 1.00 90.44 392 GLU A N 1
ATOM 3257 C CA . GLU A 1 392 ? 1.470 -23.894 8.841 1.00 90.44 392 GLU A CA 1
ATOM 3258 C C . GLU A 1 392 ? 0.119 -24.254 9.483 1.00 90.44 392 GLU A C 1
ATOM 3260 O O . GLU A 1 392 ? -0.208 -23.736 10.557 1.00 90.44 392 GLU A O 1
ATOM 3265 N N . GLU A 1 393 ? -0.663 -25.144 8.866 1.00 91.31 393 GLU A N 1
ATOM 3266 C CA . GLU A 1 393 ? -1.902 -25.666 9.456 1.00 91.31 393 GLU A CA 1
ATOM 3267 C C . GLU A 1 393 ? -1.622 -26.542 10.685 1.00 91.31 393 GLU A C 1
ATOM 3269 O O . GLU A 1 393 ? -2.255 -26.353 11.731 1.00 91.31 393 GLU A O 1
ATOM 3274 N N . ASP A 1 394 ? -0.629 -27.429 10.606 1.00 91.62 394 ASP A N 1
ATOM 3275 C CA . ASP A 1 394 ? -0.221 -28.284 11.724 1.00 91.62 394 ASP A CA 1
ATOM 3276 C C . ASP A 1 394 ? 0.271 -27.465 12.924 1.00 91.62 394 ASP A C 1
ATOM 3278 O O . ASP A 1 394 ? -0.110 -27.735 14.068 1.00 91.62 394 ASP A O 1
ATOM 3282 N N . VAL A 1 395 ? 1.066 -26.416 12.683 1.00 90.50 395 VAL A N 1
ATOM 3283 C CA . VAL A 1 395 ? 1.523 -25.497 13.737 1.00 90.50 395 VAL A CA 1
ATOM 3284 C C . VAL A 1 395 ? 0.335 -24.805 14.400 1.00 90.50 395 VAL A C 1
ATOM 3286 O O . VAL A 1 395 ? 0.247 -24.811 15.628 1.00 90.50 395 VAL A O 1
ATOM 3289 N N . LYS A 1 396 ? -0.623 -24.278 13.626 1.00 91.38 396 LYS A N 1
ATOM 3290 C CA . LYS A 1 396 ? -1.837 -23.658 14.190 1.00 91.38 396 LYS A CA 1
ATOM 3291 C C . LYS A 1 396 ? -2.634 -24.639 15.045 1.00 91.38 396 LYS A C 1
ATOM 3293 O O . LYS A 1 396 ? -3.136 -24.272 16.111 1.00 91.38 396 LYS A O 1
ATOM 3298 N N . HIS A 1 397 ? -2.756 -25.886 14.599 1.00 92.38 397 HIS A N 1
ATOM 3299 C CA . HIS A 1 397 ? -3.449 -26.921 15.354 1.00 92.38 397 HIS A CA 1
ATOM 3300 C C . HIS A 1 397 ? -2.719 -27.254 16.667 1.00 92.38 397 HIS A C 1
ATOM 3302 O O . HIS A 1 397 ? -3.355 -27.321 17.724 1.00 92.38 397 HIS A O 1
ATOM 3308 N N . LEU A 1 398 ? -1.390 -27.388 16.639 1.00 92.19 398 LEU A N 1
ATOM 3309 C CA . LEU A 1 398 ? -0.576 -27.612 17.838 1.00 92.19 398 LEU A CA 1
ATOM 3310 C C . LEU A 1 398 ? -0.633 -26.429 18.812 1.00 92.19 398 LEU A C 1
ATOM 3312 O O . LEU A 1 398 ? -0.752 -26.636 20.019 1.00 92.19 398 LEU A O 1
ATOM 3316 N N . GLU A 1 399 ? -0.613 -25.192 18.316 1.00 90.25 399 GLU A N 1
ATOM 3317 C CA . GLU A 1 399 ? -0.790 -23.991 19.138 1.00 90.25 399 GLU A CA 1
ATOM 3318 C C . GLU A 1 399 ? -2.161 -23.976 19.823 1.00 90.25 399 GLU A C 1
ATOM 3320 O O . GLU A 1 399 ? -2.258 -23.690 21.020 1.00 90.25 399 GLU A O 1
ATOM 3325 N N . ALA A 1 400 ? -3.226 -24.344 19.105 1.00 90.94 400 ALA A N 1
ATOM 3326 C CA . ALA A 1 400 ? -4.566 -24.455 19.674 1.00 90.94 400 ALA A CA 1
ATOM 3327 C C . ALA A 1 400 ? -4.639 -25.534 20.770 1.00 90.94 400 ALA A C 1
ATOM 3329 O O . ALA A 1 400 ? -5.215 -25.295 21.837 1.00 90.94 400 ALA A O 1
ATOM 3330 N N . GLN A 1 401 ? -4.019 -26.698 20.547 1.00 93.75 401 GLN A N 1
ATOM 3331 C CA . GLN A 1 401 ? -3.925 -27.754 21.559 1.00 93.75 401 GLN A CA 1
ATOM 3332 C C . GLN A 1 401 ? -3.125 -27.307 22.786 1.00 93.75 401 GLN A C 1
ATOM 3334 O O . GLN A 1 401 ? -3.563 -27.527 23.916 1.00 93.75 401 GLN A O 1
ATOM 3339 N N . ASN A 1 402 ? -1.991 -26.635 22.585 1.00 89.38 402 ASN A N 1
ATOM 3340 C CA . ASN A 1 402 ? -1.156 -26.143 23.676 1.00 89.38 402 ASN A CA 1
ATOM 3341 C C . ASN A 1 402 ? -1.898 -25.094 24.517 1.00 89.38 402 ASN A C 1
ATOM 3343 O O . ASN A 1 402 ? -1.913 -25.173 25.743 1.00 89.38 402 ASN A O 1
ATOM 3347 N N . ASN A 1 403 ? -2.611 -24.169 23.872 1.00 91.06 403 ASN A N 1
ATOM 3348 C CA . ASN A 1 403 ? -3.446 -23.189 24.566 1.00 91.06 403 ASN A CA 1
ATOM 3349 C C . ASN A 1 403 ? -4.540 -23.855 25.412 1.00 91.06 403 ASN A C 1
ATOM 3351 O O . ASN A 1 403 ? -4.803 -23.419 26.534 1.00 91.06 403 ASN A O 1
ATOM 3355 N N . LYS A 1 404 ? -5.145 -24.939 24.915 1.00 92.69 404 LYS A N 1
ATOM 3356 C CA . LYS A 1 404 ? -6.130 -25.715 25.677 1.00 92.69 404 LYS A CA 1
ATOM 3357 C C . LYS A 1 404 ? -5.501 -26.381 26.905 1.00 92.69 404 LYS A C 1
ATOM 3359 O O . LYS A 1 404 ? -6.045 -26.267 28.001 1.00 92.69 404 LYS A O 1
ATOM 3364 N N . LEU A 1 405 ? -4.334 -27.003 26.748 1.00 92.50 405 LEU A N 1
ATOM 3365 C CA . LEU A 1 405 ? -3.596 -27.606 27.863 1.00 92.50 405 LEU A CA 1
ATOM 3366 C C . LEU A 1 405 ? -3.168 -26.562 28.904 1.00 92.50 405 LEU A C 1
ATOM 3368 O O . LEU A 1 405 ? -3.258 -26.820 30.102 1.00 92.50 405 LEU A O 1
ATOM 3372 N N . ILE A 1 406 ? -2.761 -25.364 28.476 1.00 91.56 406 ILE A N 1
ATOM 3373 C CA . ILE A 1 406 ? -2.445 -24.247 29.379 1.00 91.56 406 ILE A CA 1
ATOM 3374 C C . ILE A 1 406 ? -3.684 -23.833 30.190 1.00 91.56 406 ILE A C 1
ATOM 3376 O O . ILE A 1 406 ? -3.585 -23.603 31.396 1.00 91.56 406 ILE A O 1
ATOM 3380 N N . GLN A 1 407 ? -4.865 -23.771 29.571 1.00 90.81 407 GLN A N 1
ATOM 3381 C CA . GLN A 1 407 ? -6.110 -23.469 30.286 1.00 90.81 407 GLN A CA 1
ATOM 3382 C C . GLN A 1 407 ? -6.485 -24.566 31.292 1.00 90.81 407 GLN A C 1
ATOM 3384 O O . GLN A 1 407 ? -6.876 -24.267 32.419 1.00 90.81 407 GLN A O 1
ATOM 3389 N N . GLU A 1 408 ? -6.338 -25.837 30.919 1.00 92.19 408 GLU A N 1
ATOM 3390 C CA . GLU A 1 408 ? -6.596 -26.963 31.825 1.00 92.19 408 GLU A CA 1
ATOM 3391 C C . GLU A 1 408 ? -5.615 -26.968 33.005 1.00 92.19 408 GLU A C 1
ATOM 3393 O O . GLU A 1 408 ? -6.027 -27.149 34.153 1.00 92.19 408 GLU A O 1
ATOM 3398 N N . LYS A 1 409 ? -4.335 -26.678 32.744 1.00 91.81 409 LYS A N 1
ATOM 3399 C CA . LYS A 1 409 ? -3.303 -26.548 33.774 1.00 91.81 409 LYS A CA 1
ATOM 3400 C C . LYS A 1 409 ? -3.613 -25.416 34.752 1.00 91.81 409 LYS A C 1
ATOM 3402 O O . LYS A 1 409 ? -3.602 -25.650 35.955 1.00 91.81 409 LYS A O 1
ATOM 3407 N N . THR A 1 410 ? -3.920 -24.215 34.260 1.00 90.69 410 THR A N 1
ATOM 3408 C CA . THR A 1 410 ? -4.220 -23.068 35.141 1.00 90.69 410 THR A CA 1
ATOM 3409 C C . THR A 1 410 ? -5.460 -23.323 35.995 1.00 90.69 410 THR A C 1
ATOM 3411 O O . THR A 1 410 ? -5.489 -22.967 37.171 1.00 90.69 410 THR A O 1
ATOM 3414 N N . LYS A 1 411 ? -6.471 -24.009 35.447 1.00 88.94 411 LYS A N 1
ATOM 3415 C CA . LYS A 1 411 ? -7.637 -24.437 36.225 1.00 88.94 411 LYS A CA 1
ATOM 3416 C C . LYS A 1 411 ? -7.253 -25.406 37.348 1.00 88.94 411 LYS A C 1
ATOM 3418 O O . LYS A 1 411 ? -7.685 -25.210 38.480 1.00 88.94 411 LYS A O 1
ATOM 3423 N N . ALA A 1 412 ? -6.432 -26.411 37.052 1.00 88.56 412 ALA A N 1
ATOM 3424 C CA . ALA A 1 412 ? -5.965 -27.368 38.052 1.00 88.56 412 ALA A CA 1
ATOM 3425 C C . ALA A 1 412 ? -5.094 -26.708 39.138 1.00 88.56 412 ALA A C 1
ATOM 3427 O O . ALA A 1 412 ? -5.230 -27.046 40.311 1.00 88.56 412 ALA A O 1
ATOM 3428 N N . GLU A 1 413 ? -4.237 -25.749 38.771 1.00 89.75 413 GLU A N 1
ATOM 3429 C CA . GLU A 1 413 ? -3.422 -24.973 39.720 1.00 89.75 413 GLU A CA 1
ATOM 3430 C C . GLU A 1 413 ? -4.294 -24.145 40.674 1.00 89.75 413 GLU A C 1
ATOM 3432 O O . GLU A 1 413 ? -4.050 -24.149 41.880 1.00 89.75 413 GLU A O 1
ATOM 3437 N N . ASN A 1 414 ? -5.354 -23.507 40.169 1.00 86.31 414 ASN A N 1
ATOM 3438 C CA . ASN A 1 414 ? -6.305 -22.777 41.013 1.00 86.31 414 ASN A CA 1
ATOM 3439 C C . ASN A 1 414 ? -7.051 -23.718 41.974 1.00 86.31 414 ASN A C 1
ATOM 3441 O O . ASN A 1 414 ? -7.124 -23.445 43.168 1.00 86.31 414 ASN A O 1
ATOM 3445 N N . GLU A 1 415 ? -7.544 -24.860 41.481 1.00 87.19 415 GLU A N 1
ATOM 3446 C CA . GLU A 1 415 ? -8.222 -25.857 42.325 1.00 87.19 415 GLU A CA 1
ATOM 3447 C C . GLU A 1 415 ? -7.298 -26.443 43.405 1.00 87.19 415 GLU A C 1
ATOM 3449 O O . GLU A 1 415 ? -7.756 -26.788 44.499 1.00 87.19 415 GLU A O 1
ATOM 3454 N N . LEU A 1 416 ? -6.003 -26.585 43.108 1.00 88.19 416 LEU A N 1
ATOM 3455 C CA . LEU A 1 416 ? -5.005 -27.012 44.083 1.00 88.19 416 LEU A CA 1
ATOM 3456 C C . LEU A 1 416 ? -4.791 -25.929 45.146 1.00 88.19 416 LEU A C 1
ATOM 3458 O O . LEU A 1 416 ? -4.840 -26.242 46.334 1.00 88.19 416 LEU A O 1
ATOM 3462 N N . SER A 1 417 ? -4.630 -24.673 44.724 1.00 87.31 417 SER A N 1
ATOM 3463 C CA . SER A 1 417 ? -4.453 -23.531 45.625 1.00 87.31 417 SER A CA 1
ATOM 3464 C C . SER A 1 417 ? -5.629 -23.383 46.594 1.00 87.31 417 SER A C 1
ATOM 3466 O O . SER A 1 417 ? -5.413 -23.239 47.798 1.00 87.31 417 SER A O 1
ATOM 3468 N N . ASP A 1 418 ? -6.865 -23.528 46.107 1.00 77.31 418 ASP A N 1
ATOM 3469 C CA . ASP A 1 418 ? -8.070 -23.482 46.943 1.00 77.31 418 ASP A CA 1
ATOM 3470 C C . ASP A 1 418 ? -8.078 -24.598 48.002 1.00 77.31 418 ASP A C 1
ATOM 3472 O O . ASP A 1 418 ? -8.455 -24.380 49.155 1.00 77.31 418 ASP A O 1
ATOM 3476 N N . LYS A 1 419 ? -7.642 -25.810 47.632 1.00 82.06 419 LYS A N 1
ATOM 3477 C CA . LYS A 1 419 ? -7.586 -26.964 48.545 1.00 82.06 419 LYS A CA 1
ATOM 3478 C C . LYS A 1 419 ? -6.465 -26.850 49.573 1.00 82.06 419 LYS A C 1
ATOM 3480 O O . LYS A 1 419 ? -6.674 -27.2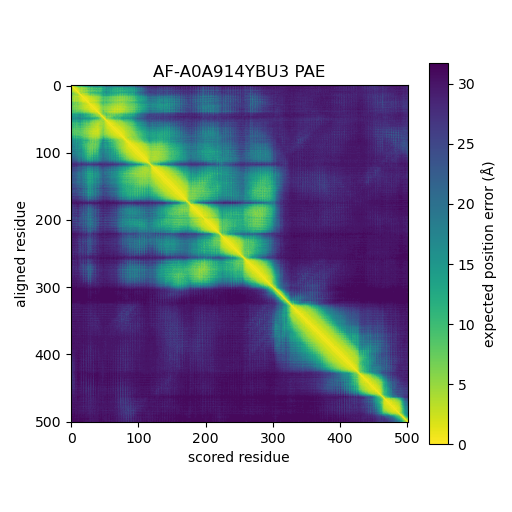16 50.729 1.00 82.06 419 LYS A O 1
ATOM 3485 N N . GLU A 1 420 ? -5.294 -26.365 49.171 1.00 81.06 420 GLU A N 1
ATOM 3486 C CA . GLU A 1 420 ? -4.173 -26.095 50.077 1.00 81.06 420 GLU A CA 1
ATOM 3487 C C . GLU A 1 420 ? -4.554 -25.023 51.098 1.00 81.06 420 GLU A C 1
ATOM 3489 O O . GLU A 1 420 ? -4.375 -25.227 52.300 1.00 81.06 420 GLU A O 1
ATOM 3494 N N . TRP A 1 421 ? -5.202 -23.952 50.638 1.00 75.62 421 TRP A N 1
ATOM 3495 C CA . TRP A 1 421 ? -5.741 -22.904 51.496 1.00 75.62 421 TRP A CA 1
ATOM 3496 C C . TRP A 1 421 ? -6.771 -23.435 52.505 1.00 75.62 421 TRP A C 1
ATOM 3498 O O . TRP A 1 421 ? -6.735 -23.088 53.691 1.00 75.62 421 TRP A O 1
ATOM 3508 N N . LEU A 1 422 ? -7.675 -24.315 52.056 1.00 72.62 422 LEU A N 1
ATOM 3509 C CA . LEU A 1 422 ? -8.686 -24.925 52.921 1.00 72.62 422 LEU A CA 1
ATOM 3510 C C . LEU A 1 422 ? -8.041 -25.786 54.014 1.00 72.62 422 LEU A C 1
ATOM 3512 O O . LEU A 1 422 ? -8.445 -25.731 55.174 1.00 72.62 422 LEU A O 1
ATOM 3516 N N . LYS A 1 423 ? -7.026 -26.571 53.645 1.00 76.44 423 LYS A N 1
ATOM 3517 C CA . LYS A 1 423 ? -6.294 -27.443 54.567 1.00 76.44 423 LYS A CA 1
ATOM 3518 C C . LYS A 1 423 ? -5.543 -26.634 55.627 1.00 76.44 423 LYS A C 1
ATOM 3520 O O . LYS A 1 423 ? -5.680 -26.914 56.814 1.00 76.44 423 LYS A O 1
ATOM 3525 N N . GLU A 1 424 ? -4.818 -25.597 55.214 1.00 71.19 424 GLU A N 1
ATOM 3526 C CA . GLU A 1 424 ? -4.056 -24.730 56.121 1.00 71.19 424 GLU A CA 1
ATOM 3527 C C . GLU A 1 424 ? -4.963 -23.947 57.088 1.00 71.19 424 GLU A C 1
ATOM 3529 O O . GLU A 1 424 ? -4.590 -23.683 58.232 1.00 71.19 424 GLU A O 1
ATOM 3534 N N . SER A 1 425 ? -6.195 -23.648 56.666 1.00 62.38 425 SER A N 1
ATOM 3535 C CA . SER A 1 425 ? -7.215 -23.020 57.514 1.00 62.38 425 SER A CA 1
ATOM 3536 C C . SER A 1 425 ? -7.832 -23.981 58.541 1.00 62.38 425 SER A C 1
ATOM 3538 O O . SER A 1 425 ? -8.231 -23.543 59.618 1.00 62.38 425 SER A O 1
ATOM 3540 N N . ILE A 1 426 ? -7.915 -25.282 58.241 1.00 64.31 426 ILE A N 1
ATOM 3541 C CA . ILE A 1 426 ? -8.480 -26.299 59.148 1.00 64.31 426 ILE A CA 1
ATOM 3542 C C . ILE A 1 426 ? -7.481 -26.694 60.248 1.00 64.31 426 ILE A C 1
ATOM 3544 O O . ILE A 1 426 ? -7.888 -26.901 61.391 1.00 64.31 426 ILE A O 1
ATOM 3548 N N . ASP A 1 427 ? -6.183 -26.745 59.941 1.00 70.38 427 ASP A N 1
ATOM 3549 C CA . ASP A 1 427 ? -5.148 -27.211 60.878 1.00 70.38 427 ASP A CA 1
ATOM 3550 C C . ASP A 1 427 ? -4.832 -26.213 62.019 1.00 70.38 427 ASP A C 1
ATOM 3552 O O . ASP A 1 427 ? -4.071 -26.536 62.932 1.00 70.38 427 ASP A O 1
ATOM 3556 N N . ASN A 1 428 ? -5.406 -25.000 62.017 1.00 67.06 428 ASN A N 1
ATOM 3557 C CA . ASN A 1 428 ? -5.006 -23.936 62.943 1.00 67.06 428 ASN A CA 1
ATOM 3558 C C . ASN A 1 428 ? -6.210 -23.081 63.431 1.00 67.06 428 ASN A C 1
ATOM 3560 O O . ASN A 1 428 ? -6.510 -22.044 62.841 1.00 67.06 428 ASN A O 1
ATOM 3564 N N . PRO A 1 429 ? -6.911 -23.459 64.525 1.00 59.34 429 PRO A N 1
ATOM 3565 C CA . PRO A 1 429 ? -8.198 -22.860 64.933 1.00 59.34 429 PRO A CA 1
ATOM 3566 C C . PRO A 1 429 ? -8.134 -21.370 65.306 1.00 59.34 429 PRO A C 1
ATOM 3568 O O . PRO A 1 429 ? -9.061 -20.610 65.029 1.00 59.34 429 PRO A O 1
ATOM 3571 N N . SER A 1 430 ? -7.027 -20.930 65.909 1.00 61.19 430 SER A N 1
ATOM 3572 C CA . SER A 1 430 ? -6.803 -19.518 66.254 1.00 61.19 430 SER A CA 1
ATOM 3573 C C . SER A 1 430 ? -6.564 -18.675 64.998 1.00 61.19 430 SER A C 1
ATOM 3575 O O . SER A 1 430 ? -7.110 -17.581 64.866 1.00 61.19 430 SER A O 1
ATOM 3577 N N . ARG A 1 431 ? -5.828 -19.239 64.030 1.00 60.62 431 ARG A N 1
ATOM 3578 C CA . ARG A 1 431 ? -5.635 -18.658 62.698 1.00 60.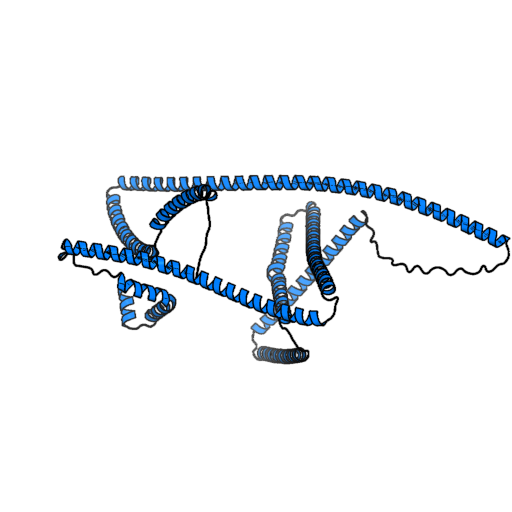62 431 ARG A CA 1
ATOM 3579 C C . ARG A 1 431 ? -6.945 -18.657 61.915 1.00 60.62 431 ARG A C 1
ATOM 3581 O O . ARG A 1 431 ? -7.209 -17.688 61.233 1.00 60.62 431 ARG A O 1
ATOM 3588 N N . ALA A 1 432 ? -7.789 -19.681 62.047 1.00 57.31 432 ALA A N 1
ATOM 3589 C CA . ALA A 1 432 ? -9.104 -19.742 61.413 1.00 57.31 432 ALA A CA 1
ATOM 3590 C C . ALA A 1 432 ? -10.036 -18.630 61.912 1.00 57.31 432 ALA A C 1
ATOM 3592 O O . ALA A 1 432 ? -10.817 -18.110 61.127 1.00 57.31 432 ALA A O 1
ATOM 3593 N N . SER A 1 433 ? -9.933 -18.219 63.183 1.00 62.03 433 SER A N 1
ATOM 3594 C CA . SER A 1 433 ? -10.682 -17.073 63.718 1.00 62.03 433 SER A CA 1
ATOM 3595 C C . SER A 1 433 ? -10.132 -15.729 63.225 1.00 62.03 433 SER A C 1
ATOM 3597 O O . SER A 1 433 ? -10.917 -14.857 62.858 1.00 62.03 433 SER A O 1
ATOM 3599 N N . GLU A 1 434 ? -8.807 -15.556 63.181 1.00 64.25 434 GLU A N 1
ATOM 3600 C CA . GLU A 1 434 ? -8.170 -14.361 62.597 1.00 64.25 434 GLU A CA 1
ATOM 3601 C C . GLU A 1 434 ? -8.436 -14.265 61.094 1.00 64.25 434 GLU A C 1
ATOM 3603 O O . GLU A 1 434 ? -8.762 -13.197 60.592 1.00 64.25 434 GLU A O 1
ATOM 3608 N N . ILE A 1 435 ? -8.388 -15.393 60.387 1.00 60.75 435 ILE A N 1
ATOM 3609 C CA . ILE A 1 435 ? -8.720 -15.517 58.972 1.00 60.75 435 ILE A CA 1
ATOM 3610 C C . ILE A 1 435 ? -10.223 -15.355 58.771 1.00 60.75 435 ILE A C 1
ATOM 3612 O O . ILE A 1 435 ? -10.593 -14.728 57.803 1.00 60.75 435 ILE A O 1
ATOM 3616 N N . LEU A 1 436 ? -11.117 -15.804 59.656 1.00 62.34 436 LEU A N 1
ATOM 3617 C CA . LEU A 1 436 ? -12.553 -15.487 59.574 1.00 62.34 436 LEU A CA 1
ATOM 3618 C C . LEU A 1 436 ? -12.812 -13.994 59.770 1.00 62.34 436 LEU A C 1
ATOM 3620 O O . LEU A 1 436 ? -13.728 -13.446 59.162 1.00 62.34 436 LEU A O 1
ATOM 3624 N N . GLN A 1 437 ? -12.009 -13.322 60.590 1.00 68.44 437 GLN A N 1
ATOM 3625 C CA . GLN A 1 437 ? -12.078 -11.878 60.777 1.00 68.44 437 GLN A CA 1
ATOM 3626 C C . GLN A 1 437 ? -11.495 -11.127 59.572 1.00 68.44 437 GLN A C 1
ATOM 3628 O O . GLN A 1 437 ? -12.103 -10.161 59.111 1.00 68.44 437 GLN A O 1
ATOM 3633 N N . GLU A 1 438 ? -10.385 -11.608 59.008 1.00 66.94 438 GLU A N 1
ATOM 3634 C CA . GLU A 1 438 ? -9.790 -11.104 57.768 1.00 66.94 438 GLU A CA 1
ATOM 3635 C C . GLU A 1 438 ? -10.664 -11.403 56.551 1.00 66.94 438 GLU A C 1
ATOM 3637 O O . GLU A 1 438 ? -10.774 -10.558 55.677 1.00 66.94 438 GLU A O 1
ATOM 3642 N N . ILE A 1 439 ? -11.312 -12.566 56.493 1.00 63.97 439 ILE A N 1
ATOM 3643 C CA . ILE A 1 439 ? -12.311 -12.947 55.497 1.00 63.97 439 ILE A CA 1
ATOM 3644 C C . ILE A 1 439 ? -13.522 -12.070 55.703 1.00 63.97 439 ILE A C 1
ATOM 3646 O O . ILE A 1 439 ? -13.991 -11.552 54.720 1.00 63.97 439 ILE A O 1
ATOM 3650 N N . ASN A 1 440 ? -14.016 -11.815 56.914 1.00 69.94 440 ASN A N 1
ATOM 3651 C CA . ASN A 1 440 ? -15.146 -10.901 57.102 1.00 69.94 440 ASN A CA 1
ATOM 3652 C C . ASN A 1 440 ? -14.791 -9.465 56.704 1.00 69.94 440 ASN A C 1
ATOM 3654 O O . ASN A 1 440 ? -15.605 -8.788 56.081 1.00 69.94 440 ASN A O 1
ATOM 3658 N N . GLN A 1 441 ? -13.571 -9.002 56.987 1.00 74.69 441 GLN A N 1
ATOM 3659 C CA . GLN A 1 441 ? -13.086 -7.710 56.501 1.00 74.69 441 GLN A CA 1
ATOM 3660 C C . GLN A 1 441 ? -12.946 -7.699 54.980 1.00 74.69 441 GLN A C 1
ATOM 3662 O O . GLN A 1 441 ? -13.525 -6.822 54.344 1.00 74.69 441 GLN A O 1
ATOM 3667 N N . LYS A 1 442 ? -12.267 -8.690 54.393 1.00 70.38 442 LYS A N 1
ATOM 3668 C CA . LYS A 1 442 ? -12.102 -8.857 52.944 1.00 70.38 442 LYS A CA 1
ATOM 3669 C C . LYS A 1 442 ? -13.434 -9.081 52.244 1.00 70.38 442 LYS A C 1
ATOM 3671 O O . LYS A 1 442 ? -13.606 -8.603 51.138 1.00 70.38 442 LYS A O 1
ATOM 3676 N N . HIS A 1 443 ? -14.391 -9.744 52.879 1.00 69.56 443 HIS A N 1
ATOM 3677 C CA . HIS A 1 443 ? -15.759 -9.971 52.421 1.00 69.56 443 HIS A CA 1
ATOM 3678 C C . HIS A 1 443 ? -16.565 -8.677 52.533 1.00 69.56 443 HIS A C 1
ATOM 3680 O O . HIS A 1 443 ? -17.396 -8.422 51.674 1.00 69.56 443 HIS A O 1
ATOM 3686 N N . SER A 1 444 ? -16.305 -7.812 53.520 1.00 72.12 444 SER A N 1
ATOM 3687 C CA . SER A 1 444 ? -16.898 -6.469 53.579 1.00 72.12 444 SER A CA 1
ATOM 3688 C C . SER A 1 444 ? -16.322 -5.539 52.507 1.00 72.12 444 SER A C 1
ATOM 3690 O O . SER A 1 444 ? -17.066 -4.802 51.863 1.00 72.12 444 SER A O 1
ATOM 3692 N N . THR A 1 445 ? -15.010 -5.606 52.251 1.00 75.12 445 THR A N 1
ATOM 3693 C CA . THR A 1 445 ? -14.359 -4.783 51.227 1.00 75.12 445 THR A CA 1
ATOM 3694 C C . THR A 1 445 ? -14.683 -5.292 49.835 1.00 75.12 445 THR A C 1
ATOM 3696 O O . THR A 1 445 ? -14.988 -4.482 48.974 1.00 75.12 445 THR A O 1
ATOM 3699 N N . THR A 1 446 ? -14.722 -6.609 49.619 1.00 72.62 446 THR A N 1
ATOM 3700 C CA . THR A 1 446 ? -15.207 -7.195 48.363 1.00 72.62 446 THR A CA 1
ATOM 3701 C C . THR A 1 446 ? -16.710 -7.045 48.209 1.00 72.62 446 THR A C 1
ATOM 3703 O O . THR A 1 446 ? -17.136 -6.883 47.084 1.00 72.62 446 THR A O 1
ATOM 3706 N N . LEU A 1 447 ? -17.533 -7.006 49.265 1.00 74.12 447 LEU A N 1
ATOM 3707 C CA . LEU A 1 447 ? -18.943 -6.602 49.141 1.00 74.12 447 LEU A CA 1
ATOM 3708 C C . LEU A 1 447 ? -19.057 -5.151 48.685 1.00 74.12 447 LEU A C 1
ATOM 3710 O O . LEU A 1 447 ? -19.830 -4.882 47.776 1.00 74.12 447 LEU A O 1
ATOM 3714 N N . SER A 1 448 ? -18.252 -4.250 49.250 1.00 75.12 448 SER A N 1
ATOM 3715 C CA . SER A 1 448 ? -18.183 -2.843 48.839 1.00 75.12 448 SER A CA 1
ATOM 3716 C C . SER A 1 448 ? -17.666 -2.692 47.404 1.00 75.12 448 SER A C 1
ATOM 3718 O O . SER A 1 448 ? -18.233 -1.942 46.614 1.00 75.12 448 SER A O 1
ATOM 3720 N N . GLU A 1 449 ? -16.647 -3.456 47.005 1.00 74.12 449 GLU A N 1
ATOM 3721 C CA . GLU A 1 449 ? -16.145 -3.489 45.629 1.00 74.12 449 GLU A CA 1
ATOM 3722 C C . GLU A 1 449 ? -17.116 -4.184 44.678 1.00 74.12 449 GLU A C 1
ATOM 3724 O O . GLU A 1 449 ? -17.262 -3.728 43.556 1.00 74.12 449 GLU A O 1
ATOM 3729 N N . ILE A 1 450 ? -17.833 -5.227 45.099 1.00 65.25 450 ILE A N 1
ATOM 3730 C CA . ILE A 1 450 ? -18.935 -5.850 44.357 1.00 65.25 450 ILE A CA 1
ATOM 3731 C C . ILE A 1 450 ? -20.093 -4.869 44.259 1.00 65.25 450 ILE A C 1
ATOM 3733 O O . ILE A 1 450 ? -20.755 -4.873 43.239 1.00 65.25 450 ILE A O 1
ATOM 3737 N N . GLU A 1 451 ? -20.351 -4.004 45.235 1.00 72.38 451 GLU A N 1
ATOM 3738 C CA . GLU A 1 451 ? -21.353 -2.940 45.139 1.00 72.38 451 GLU A CA 1
ATOM 3739 C C . GLU A 1 451 ? -20.902 -1.823 44.207 1.00 72.38 451 GLU A C 1
ATOM 3741 O O . GLU A 1 451 ? -21.693 -1.349 43.398 1.00 72.38 451 GLU A O 1
ATOM 3746 N N . GLN A 1 452 ? -19.623 -1.456 44.227 1.00 73.75 452 GLN A N 1
ATOM 3747 C CA . GLN A 1 452 ? -19.042 -0.507 43.280 1.00 73.75 452 GLN A CA 1
ATOM 3748 C C . GLN A 1 452 ? -18.951 -1.082 41.866 1.00 73.75 452 GLN A C 1
ATOM 3750 O O . GLN A 1 452 ? -19.179 -0.360 40.901 1.00 73.75 452 GLN A O 1
ATOM 3755 N N . LEU A 1 453 ? -18.656 -2.373 41.723 1.00 67.25 453 LEU A N 1
ATOM 3756 C CA . LEU A 1 453 ? -18.640 -3.105 40.464 1.00 67.25 453 LEU A CA 1
ATOM 3757 C C . LEU A 1 453 ? -20.045 -3.457 40.017 1.00 67.25 453 LEU A C 1
ATOM 3759 O O . LEU A 1 453 ? -20.254 -3.474 38.826 1.00 67.25 453 LEU A O 1
ATOM 3763 N N . ARG A 1 454 ? -21.020 -3.678 40.902 1.00 62.31 454 ARG A N 1
ATOM 3764 C CA . ARG A 1 454 ? -22.447 -3.797 40.567 1.00 62.31 454 ARG A CA 1
ATOM 3765 C C . ARG A 1 454 ? -23.000 -2.453 40.169 1.00 62.31 454 ARG A C 1
ATOM 3767 O O . ARG A 1 454 ? -23.799 -2.426 39.253 1.00 62.31 454 ARG A O 1
ATOM 3774 N N . SER A 1 455 ? -22.554 -1.365 40.787 1.00 64.31 455 SER A N 1
ATOM 3775 C CA . SER A 1 455 ? -22.819 0.015 40.376 1.00 64.31 455 SER A CA 1
ATOM 3776 C C . SER A 1 455 ? -22.211 0.285 38.997 1.00 64.31 455 SER A C 1
ATOM 3778 O O . SER A 1 455 ? -22.925 0.658 38.077 1.00 64.31 455 SER A O 1
ATOM 3780 N N . LYS A 1 456 ? -20.939 -0.065 38.770 1.00 66.44 456 LYS A N 1
ATOM 3781 C CA . LYS A 1 456 ? -20.294 0.004 37.447 1.00 66.44 456 LYS A CA 1
ATOM 3782 C C . LYS A 1 456 ? -20.874 -0.974 36.428 1.00 66.44 456 LYS A C 1
ATOM 3784 O O . LYS A 1 456 ? -20.894 -0.665 35.248 1.00 66.44 456 LYS A O 1
ATOM 3789 N N . LEU A 1 457 ? -21.339 -2.147 36.848 1.00 46.81 457 LEU A N 1
ATOM 3790 C CA . LEU A 1 457 ? -21.972 -3.171 36.019 1.00 46.81 457 LEU A CA 1
ATOM 3791 C C . LEU A 1 457 ? -23.430 -2.821 35.769 1.00 46.81 457 LEU A C 1
ATOM 3793 O O . LEU A 1 457 ? -23.923 -3.229 34.746 1.00 46.81 457 LEU A O 1
ATOM 3797 N N . THR A 1 458 ? -24.107 -2.041 36.611 1.00 56.28 458 THR A N 1
ATOM 3798 C CA . THR A 1 458 ? -25.410 -1.430 36.298 1.00 56.28 458 THR A CA 1
ATOM 3799 C C . THR A 1 458 ? -25.234 -0.174 35.451 1.00 56.28 458 THR A C 1
ATOM 3801 O O . THR A 1 458 ? -26.072 0.094 34.597 1.00 56.28 458 THR A O 1
ATOM 3804 N N . GLU A 1 459 ? -24.105 0.530 35.561 1.00 53.72 459 GLU A N 1
ATOM 3805 C CA . GLU A 1 459 ? -23.679 1.538 34.582 1.00 53.72 459 GLU A CA 1
ATOM 3806 C C . GLU A 1 459 ? -23.283 0.906 33.232 1.00 53.72 459 GLU A C 1
ATOM 3808 O O . GLU A 1 459 ? -23.530 1.506 32.185 1.00 53.72 459 GLU A O 1
ATOM 3813 N N . LEU A 1 460 ? -22.713 -0.306 33.227 1.00 46.72 460 LEU A N 1
ATOM 3814 C CA . LEU A 1 460 ? -22.346 -1.059 32.020 1.00 46.72 460 LEU A CA 1
ATOM 3815 C C . LEU A 1 460 ? -23.465 -1.971 31.503 1.00 46.72 460 LEU A C 1
ATOM 3817 O O . LEU A 1 460 ? -23.473 -2.223 30.316 1.00 46.72 460 LEU A O 1
ATOM 3821 N N . SER A 1 461 ? -24.421 -2.427 32.314 1.00 41.91 461 SER A N 1
ATOM 3822 C CA . SER A 1 461 ? -25.630 -3.171 31.906 1.00 41.91 461 SER A CA 1
ATOM 3823 C C . SER A 1 461 ? -26.799 -2.230 31.634 1.00 41.91 461 SER A C 1
ATOM 3825 O O . SER A 1 461 ? -27.757 -2.622 30.980 1.00 41.91 461 SER A O 1
ATOM 3827 N N . GLY A 1 462 ? -26.705 -0.976 32.083 1.00 46.38 462 GLY A N 1
ATOM 3828 C CA . GLY A 1 462 ? -27.416 0.161 31.505 1.00 46.38 462 GLY A CA 1
ATOM 3829 C C . GLY A 1 462 ? -26.930 0.493 30.088 1.00 46.38 462 GLY A C 1
ATOM 3830 O O . GLY A 1 462 ? -27.631 1.188 29.359 1.00 46.38 462 GLY A O 1
ATOM 3831 N N . LYS A 1 463 ? -25.783 -0.064 29.659 1.00 46.12 463 LYS A N 1
ATOM 3832 C CA . LYS A 1 463 ? -25.485 -0.363 28.251 1.00 46.12 463 LYS A CA 1
ATOM 3833 C C . LYS A 1 463 ? -25.841 -1.830 28.003 1.00 46.12 463 LYS A C 1
ATOM 3835 O O . LYS A 1 463 ? -25.027 -2.734 28.140 1.00 46.12 463 LYS A O 1
ATOM 3840 N N . ALA A 1 464 ? -27.121 -2.056 27.767 1.00 48.09 464 ALA A N 1
ATOM 3841 C CA . ALA A 1 464 ? -27.736 -3.368 27.735 1.00 48.09 464 ALA A CA 1
ATOM 3842 C C . ALA A 1 464 ? -26.969 -4.396 26.876 1.00 48.09 464 ALA A C 1
ATOM 3844 O O . ALA A 1 464 ? -26.426 -4.069 25.822 1.00 48.09 464 ALA A O 1
ATOM 3845 N N . ASN A 1 465 ? -26.980 -5.651 27.341 1.00 55.25 465 ASN A N 1
ATOM 3846 C CA . ASN A 1 465 ? -27.467 -6.794 26.555 1.00 55.25 465 ASN A CA 1
ATOM 3847 C C . ASN A 1 465 ? -26.672 -8.098 26.646 1.00 55.25 465 ASN A C 1
ATOM 3849 O O . ASN A 1 465 ? -27.061 -9.030 25.974 1.00 55.25 465 ASN A O 1
ATOM 3853 N N . GLY A 1 466 ? -25.659 -8.302 27.490 1.00 48.66 466 GLY A N 1
ATOM 3854 C CA . GLY A 1 466 ? -24.927 -9.591 27.473 1.00 48.66 466 GLY A CA 1
ATOM 3855 C C . GLY A 1 466 ? -25.804 -10.865 27.579 1.00 48.66 466 GLY A C 1
ATOM 3856 O O . GLY A 1 466 ? -25.563 -11.841 26.876 1.00 48.66 466 GLY A O 1
ATOM 3857 N N . LYS A 1 467 ? -26.874 -10.858 28.391 1.00 49.38 467 LYS A N 1
ATOM 3858 C CA . LYS A 1 467 ? -27.810 -11.998 28.517 1.00 49.38 467 LYS A CA 1
ATOM 3859 C C . LYS A 1 467 ? -28.897 -12.023 27.434 1.00 49.38 467 LYS A C 1
ATOM 3861 O O . LYS A 1 467 ? -29.170 -13.089 26.890 1.00 49.38 467 LYS A O 1
ATOM 3866 N N . GLU A 1 468 ? -29.470 -10.871 27.090 1.00 55.94 468 GLU A N 1
ATOM 3867 C CA . GLU A 1 468 ? -30.508 -10.753 26.054 1.00 55.94 468 GLU A CA 1
ATOM 3868 C C . GLU A 1 468 ? -29.935 -10.892 24.638 1.00 55.94 468 GLU A C 1
ATOM 3870 O O . GLU A 1 468 ? -30.564 -11.540 23.816 1.00 55.94 468 GLU A O 1
ATOM 3875 N N . GLN A 1 469 ? -28.708 -10.432 24.366 1.00 53.31 469 GLN A N 1
ATOM 3876 C CA . GLN A 1 469 ? -27.957 -10.728 23.139 1.00 53.31 469 GLN A CA 1
ATOM 3877 C C . GLN A 1 469 ? -27.634 -12.208 23.029 1.00 53.31 469 GLN A C 1
ATOM 3879 O O . GLN A 1 469 ? -27.816 -12.747 21.955 1.00 53.31 469 GLN A O 1
ATOM 3884 N N . ILE A 1 470 ? -27.220 -12.913 24.086 1.00 53.34 470 ILE A N 1
ATOM 3885 C CA . ILE A 1 470 ? -26.984 -14.365 23.975 1.00 53.34 470 ILE A CA 1
ATOM 3886 C C . ILE A 1 470 ? -28.300 -15.111 23.685 1.00 53.34 470 ILE A C 1
ATOM 3888 O O . ILE A 1 470 ? -28.309 -16.076 22.919 1.00 53.34 470 ILE A O 1
ATOM 3892 N N . GLN A 1 471 ? -29.427 -14.652 24.238 1.00 60.53 471 GLN A N 1
ATOM 3893 C CA . GLN A 1 471 ? -30.750 -15.239 24.000 1.00 60.53 471 GLN A CA 1
ATOM 3894 C C . GLN A 1 471 ? -31.317 -14.872 22.616 1.00 60.53 471 GLN A C 1
ATOM 3896 O O . GLN A 1 471 ? -31.893 -15.718 21.936 1.00 60.53 471 GLN A O 1
ATOM 3901 N N . MET A 1 472 ? -31.069 -13.646 22.158 1.00 56.53 472 MET A N 1
ATOM 3902 C CA . MET A 1 472 ? -31.405 -13.134 20.832 1.00 56.53 472 MET A CA 1
ATOM 3903 C C . MET A 1 472 ? -30.492 -13.721 19.751 1.00 56.53 472 MET A C 1
ATOM 3905 O O . MET A 1 472 ? -30.974 -13.985 18.662 1.00 56.53 472 MET A O 1
ATOM 3909 N N . TRP A 1 473 ? -29.216 -14.003 20.032 1.00 61.12 473 TRP A N 1
ATOM 3910 C CA . TRP A 1 473 ? -28.280 -14.679 19.123 1.00 61.12 473 TRP A CA 1
ATOM 3911 C C . TRP A 1 473 ? -28.644 -16.156 18.984 1.00 61.12 473 TRP A C 1
ATOM 3913 O O . TRP A 1 473 ? -28.662 -16.670 17.871 1.00 61.12 473 TRP A O 1
ATOM 3923 N N . LYS A 1 474 ? -29.053 -16.820 20.074 1.00 61.19 474 LYS A N 1
ATOM 3924 C CA . LYS A 1 474 ? -29.654 -18.163 20.007 1.00 61.19 474 LYS A CA 1
ATOM 3925 C C . LYS A 1 474 ? -30.984 -18.167 19.238 1.00 61.19 474 LYS A C 1
ATOM 3927 O O . LYS A 1 474 ? -31.218 -19.075 18.448 1.00 61.19 474 LYS A O 1
ATOM 3932 N N . GLY A 1 475 ? -31.819 -17.139 19.410 1.00 70.19 475 GLY A N 1
ATOM 3933 C CA . GLY A 1 475 ? -33.050 -16.951 18.632 1.00 70.19 475 GLY A CA 1
ATOM 3934 C C . GLY A 1 475 ? -32.798 -16.644 17.149 1.00 70.19 475 GLY A C 1
ATOM 3935 O O . GLY A 1 475 ? -33.486 -17.179 16.288 1.00 70.19 475 GLY A O 1
ATOM 3936 N N . LEU A 1 476 ? -31.779 -15.842 16.834 1.00 61.09 476 LEU A N 1
ATOM 3937 C CA . LEU A 1 476 ? -31.352 -15.513 15.470 1.00 61.09 476 LEU A CA 1
ATOM 3938 C C . LEU A 1 476 ? -30.774 -16.729 14.755 1.00 61.09 476 LEU A C 1
ATOM 3940 O O . LEU A 1 476 ? -31.109 -16.931 13.595 1.00 61.09 476 LEU A O 1
ATOM 3944 N N . ILE A 1 477 ? -29.974 -17.559 15.434 1.00 66.69 477 ILE A N 1
ATOM 3945 C CA . ILE A 1 477 ? -29.487 -18.833 14.883 1.00 66.69 477 ILE A CA 1
ATOM 3946 C C . ILE A 1 477 ? -30.678 -19.735 14.520 1.00 66.69 477 ILE A C 1
ATOM 3948 O O . ILE A 1 477 ? -30.763 -20.188 13.381 1.00 66.69 477 ILE A O 1
ATOM 3952 N N . ALA A 1 478 ? -31.665 -19.879 15.412 1.00 69.06 478 ALA A N 1
ATOM 3953 C CA . ALA A 1 478 ? -32.871 -20.666 15.137 1.00 69.06 478 ALA A CA 1
ATOM 3954 C C . ALA A 1 478 ? -33.733 -20.087 13.992 1.00 69.06 478 ALA A C 1
ATOM 3956 O O . ALA A 1 478 ? -34.296 -20.832 13.188 1.00 69.06 478 ALA A O 1
ATOM 3957 N N . ILE A 1 479 ? -33.829 -18.757 13.874 1.00 67.56 479 ILE A N 1
ATOM 3958 C CA . ILE A 1 479 ? -34.547 -18.091 12.774 1.00 67.56 479 ILE A CA 1
ATOM 3959 C C . ILE A 1 479 ? -33.779 -18.224 11.451 1.00 67.56 479 ILE A C 1
ATOM 3961 O O . ILE A 1 479 ? -34.410 -18.418 10.414 1.00 67.56 479 ILE A O 1
ATOM 3965 N N . PHE A 1 480 ? -32.445 -18.152 11.453 1.00 64.62 480 PHE A N 1
ATOM 3966 C CA . PHE A 1 480 ? -31.624 -18.338 10.252 1.00 64.62 480 PHE A CA 1
ATOM 3967 C C . PHE A 1 480 ? -31.691 -19.773 9.731 1.00 64.62 480 PHE A C 1
ATOM 3969 O O . PHE A 1 480 ? -31.898 -19.955 8.533 1.00 64.62 480 PHE A O 1
ATOM 3976 N N . GLU A 1 481 ? -31.625 -20.775 10.609 1.00 63.47 481 GLU A N 1
ATOM 3977 C CA . GLU A 1 481 ? -31.843 -22.182 10.245 1.00 63.47 481 GLU A CA 1
ATOM 3978 C C . GLU A 1 481 ? -33.226 -22.379 9.606 1.00 63.47 481 GLU A C 1
ATOM 3980 O O . GLU A 1 481 ? -33.353 -23.023 8.562 1.00 63.47 481 GLU A O 1
ATOM 3985 N N . LYS A 1 482 ? -34.263 -21.726 10.151 1.00 70.88 482 LYS A N 1
ATOM 3986 C CA . LYS A 1 482 ? -35.619 -21.809 9.594 1.00 70.88 482 LYS A CA 1
ATOM 3987 C C . LYS A 1 482 ? -35.821 -21.008 8.312 1.00 70.88 482 LYS A C 1
ATOM 3989 O O . LYS A 1 482 ? -36.612 -21.402 7.458 1.00 70.88 482 LYS A O 1
ATOM 3994 N N . LYS A 1 483 ? -35.078 -19.916 8.133 1.00 59.53 483 LYS A N 1
ATOM 3995 C CA . LYS A 1 483 ? -35.084 -19.111 6.908 1.00 59.53 483 LYS A CA 1
ATOM 3996 C C . LYS A 1 483 ? -34.345 -19.809 5.767 1.00 59.53 483 LYS A C 1
ATOM 3998 O O . LYS A 1 483 ? -34.808 -19.696 4.641 1.00 59.53 483 LYS A O 1
ATOM 4003 N N . ILE A 1 484 ? -33.274 -20.558 6.050 1.00 65.44 484 ILE A N 1
ATOM 4004 C CA . ILE A 1 484 ? -32.579 -21.414 5.071 1.00 65.44 484 ILE A CA 1
ATOM 4005 C C . ILE A 1 484 ? -33.496 -22.555 4.602 1.00 65.44 484 ILE A C 1
ATOM 4007 O O . ILE A 1 484 ? -33.598 -22.801 3.402 1.00 65.44 484 ILE A O 1
ATOM 4011 N N . GLU A 1 485 ? -34.238 -23.196 5.510 1.00 63.69 485 GLU A N 1
ATOM 4012 C CA . GLU A 1 485 ? -35.261 -24.185 5.126 1.00 63.69 485 GLU A CA 1
ATOM 4013 C C . GLU A 1 485 ? -36.405 -23.569 4.298 1.00 63.69 485 GLU A C 1
ATOM 4015 O O . GLU A 1 485 ? -36.903 -24.190 3.357 1.00 63.69 485 GLU A O 1
ATOM 4020 N N . LEU A 1 486 ? -36.839 -22.348 4.629 1.00 60.94 486 LEU A N 1
ATOM 4021 C CA . LEU A 1 486 ? -37.919 -21.665 3.914 1.00 60.94 486 LEU A CA 1
ATOM 4022 C C . LEU A 1 486 ? -37.485 -21.105 2.558 1.00 60.94 486 LEU A C 1
ATOM 4024 O O . LEU A 1 486 ? -38.303 -21.093 1.651 1.00 60.94 486 LEU A O 1
ATOM 4028 N N . THR A 1 487 ? -36.235 -20.678 2.363 1.00 56.69 487 THR A N 1
ATOM 4029 C CA . THR A 1 487 ? -35.732 -20.274 1.037 1.00 56.69 487 THR A CA 1
ATOM 4030 C C . THR A 1 487 ? -35.470 -21.472 0.130 1.00 56.69 487 THR A C 1
ATOM 4032 O O . THR A 1 487 ? -35.687 -21.363 -1.075 1.00 56.69 487 THR A O 1
ATOM 4035 N N . GLN A 1 488 ? -35.101 -22.630 0.689 1.00 52.97 488 GLN A N 1
ATOM 4036 C CA . GLN A 1 488 ? -35.091 -23.897 -0.051 1.00 52.97 488 GLN A CA 1
ATOM 4037 C C . GLN A 1 488 ? -36.504 -24.343 -0.471 1.00 52.97 488 GLN A C 1
ATOM 4039 O O . GLN A 1 488 ? -36.641 -25.002 -1.497 1.00 52.97 488 GLN A O 1
ATOM 4044 N N . LYS A 1 489 ? -37.551 -23.954 0.275 1.00 53.47 489 LYS A N 1
ATOM 4045 C CA . LYS A 1 489 ? -38.964 -24.195 -0.081 1.00 53.47 489 LYS A CA 1
ATOM 4046 C C . LYS A 1 489 ? -39.592 -23.121 -0.986 1.00 53.47 489 LYS A C 1
ATOM 4048 O O . LYS A 1 489 ? -40.359 -23.469 -1.873 1.00 53.47 489 LYS A O 1
ATOM 4053 N N . ASN A 1 490 ? -39.269 -21.838 -0.805 1.00 49.41 490 ASN A N 1
ATOM 4054 C CA . ASN A 1 490 ? -39.863 -20.707 -1.540 1.00 49.41 490 ASN A CA 1
ATOM 4055 C C . ASN A 1 490 ? -39.163 -20.378 -2.869 1.00 49.41 490 ASN A C 1
ATOM 4057 O O . ASN A 1 490 ? -39.628 -19.500 -3.590 1.00 49.41 490 ASN A O 1
ATOM 4061 N N . SER A 1 491 ? -38.096 -21.085 -3.250 1.00 43.12 491 SER A N 1
ATOM 4062 C CA . SER A 1 491 ? -37.628 -21.083 -4.645 1.00 43.12 491 SER A CA 1
ATOM 4063 C C . SER A 1 491 ? -38.624 -21.752 -5.609 1.00 43.12 491 SER A C 1
ATOM 4065 O O . SER A 1 491 ? -38.406 -21.717 -6.818 1.00 43.12 491 SER A O 1
ATOM 4067 N N . VAL A 1 492 ? -39.711 -22.343 -5.092 1.00 46.97 492 VAL A N 1
ATOM 4068 C CA . VAL A 1 492 ? -40.676 -23.121 -5.879 1.00 46.97 492 VAL A CA 1
ATOM 4069 C C . VAL A 1 492 ? -41.970 -22.357 -6.203 1.00 46.97 492 VAL A C 1
ATOM 4071 O O . VAL A 1 492 ? -42.601 -22.695 -7.198 1.00 46.97 492 VAL A O 1
ATOM 4074 N N . GLU A 1 493 ? -42.366 -21.296 -5.482 1.00 42.94 493 GLU A N 1
ATOM 4075 C CA . GLU A 1 493 ? -43.666 -20.640 -5.738 1.00 42.94 493 GLU A CA 1
ATOM 4076 C C . GLU A 1 493 ? -43.642 -19.109 -5.562 1.00 42.94 493 GLU A C 1
ATOM 4078 O O . GLU A 1 493 ? -43.665 -18.578 -4.454 1.00 42.94 493 GLU A O 1
ATOM 4083 N N . ALA A 1 494 ? -43.669 -18.392 -6.687 1.00 42.28 494 ALA A N 1
ATOM 4084 C CA . ALA A 1 494 ? -44.114 -17.002 -6.785 1.00 42.28 494 ALA A CA 1
ATOM 4085 C C . ALA A 1 494 ? -45.175 -16.900 -7.891 1.00 42.28 494 ALA A C 1
ATOM 4087 O O . ALA A 1 494 ? -45.001 -17.511 -8.950 1.00 42.28 494 ALA A O 1
ATOM 4088 N N . PRO A 1 495 ? -46.239 -16.098 -7.691 1.00 45.00 495 PRO A N 1
ATOM 4089 C CA . PRO A 1 495 ? -46.719 -15.282 -8.808 1.00 45.00 495 PRO A CA 1
ATOM 4090 C C . PRO A 1 495 ? -47.208 -13.866 -8.421 1.00 45.00 495 PRO A C 1
ATOM 4092 O O . PRO A 1 495 ? -48.006 -13.686 -7.510 1.00 45.00 495 PRO A O 1
ATOM 4095 N N . PHE A 1 496 ? -46.700 -12.895 -9.190 1.00 40.28 496 PHE A N 1
ATOM 4096 C CA . PHE A 1 496 ? -47.339 -11.726 -9.829 1.00 40.28 496 PHE A CA 1
ATOM 4097 C C . PHE A 1 496 ? -48.431 -10.873 -9.144 1.00 40.28 496 PHE A C 1
ATOM 4099 O O . PHE A 1 496 ? -49.487 -11.369 -8.774 1.00 40.28 496 PHE A O 1
ATOM 4106 N N . GLY A 1 497 ? -48.273 -9.544 -9.294 1.00 36.94 497 GLY A N 1
ATOM 4107 C CA . GLY A 1 497 ? -49.243 -8.763 -10.085 1.00 36.94 497 GLY A CA 1
ATOM 4108 C C . GLY A 1 497 ? -49.860 -7.501 -9.459 1.00 36.94 497 GLY A C 1
ATOM 4109 O O . GLY A 1 497 ? -50.729 -7.607 -8.608 1.00 36.94 497 GLY A O 1
ATOM 4110 N N . ASP A 1 498 ? -49.454 -6.348 -10.008 1.00 35.34 498 ASP A N 1
ATOM 4111 C CA . ASP A 1 498 ? -50.213 -5.125 -10.345 1.00 35.34 498 ASP A CA 1
ATOM 4112 C C . ASP A 1 498 ? -51.016 -4.287 -9.317 1.00 35.34 498 ASP A C 1
ATOM 4114 O O . ASP A 1 498 ? -51.955 -4.746 -8.674 1.00 35.34 498 ASP A O 1
ATOM 4118 N N . SER A 1 499 ? -50.764 -2.962 -9.389 1.00 34.12 499 SER A N 1
ATOM 4119 C CA . SER A 1 499 ? -51.737 -1.902 -9.764 1.00 34.12 499 SER A CA 1
ATOM 4120 C C . SER A 1 499 ? -51.924 -0.727 -8.775 1.00 34.12 499 SER A C 1
ATOM 4122 O O . SER A 1 499 ? -52.521 -0.908 -7.721 1.00 34.12 499 SER A O 1
ATOM 4124 N N . ILE A 1 500 ? -51.526 0.478 -9.241 1.00 41.56 500 ILE A N 1
ATOM 4125 C CA . ILE A 1 500 ? -52.162 1.818 -9.071 1.00 41.56 500 ILE A CA 1
ATOM 4126 C C . ILE A 1 500 ? -52.173 2.405 -7.626 1.00 41.56 500 ILE A C 1
ATOM 4128 O O . ILE A 1 500 ? -52.661 1.767 -6.704 1.00 41.56 500 ILE A O 1
ATOM 4132 N N . TYR A 1 501 ? -51.685 3.614 -7.293 1.00 42.44 501 TYR A N 1
ATOM 4133 C CA . TYR A 1 501 ? -51.553 4.931 -7.953 1.00 42.44 501 TYR A CA 1
ATOM 4134 C C . TYR A 1 501 ? -50.181 5.571 -7.699 1.00 42.44 501 TYR A C 1
ATOM 4136 O O . TYR A 1 501 ? -49.619 5.325 -6.607 1.00 42.44 501 TYR A O 1
#

Organism: NCBI:txid310955

pLDDT: mean 75.03, std 14.49, range [30.84, 93.75]

Foldseek 3Di:
DVVVLVVCVVVVPCVNVVVVVVVCVVCVVVVVVVVVLCVQQPDDDDDPVPDDVVNVVVSVVSVVVNVVVLVVVVVVVVVVVVVVVVVVVVVVVVVVVVVVVVVVVVVVVVVVVLVVPDDCSVVVVVVVVVVVVVVVVVVVVVVVVVVVVVVVVVVVVVVLVVVVVVVVVVVCVVPDDPVVVVVVVVVVVVLVCCCVVPPVVVVVVVVVVVVVVVVVVVPPPDDDPVNVVVVVVVVVVVVVVVVVVVVVVVVVCVVPVPVVVVVVVVVVVVVVVVVVVSVVVVVVVVVVSVVSVVVVVVVCVVVDDDDDDDDPDDDDDDDDDDDPDPDVVVVVVVVVVVVVVVVVVVVVVVVVVVVVVVVVVVVVVVVVVVVVVVVVVVVVVVVVVVVVVVVVVVVVVVVVVVVVVVVVVVVVVVVVVVVVVVVVLVVDPVVVVVVVVVCVVVVVVVVVVVVVVVVVVCVVCSVPDPPPCVVVVVVVVVVVVVVVVVVVVVVPDDDDDDDDD

Mean predicted aligned error: 23.18 Å